Protein AF-A0A0S8KRI4-F1 (afdb_monomer_lite)

Structure (mmCIF, N/CA/C/O backbone):
data_AF-A0A0S8KRI4-F1
#
_entry.id   AF-A0A0S8KRI4-F1
#
loop_
_atom_site.group_PDB
_atom_site.id
_atom_site.type_symbol
_atom_site.label_atom_id
_atom_site.label_alt_id
_atom_site.label_comp_id
_atom_site.label_asym_id
_atom_site.label_entity_id
_atom_site.label_seq_id
_atom_site.pdbx_PDB_ins_code
_atom_site.Cartn_x
_atom_site.Cartn_y
_atom_site.Cartn_z
_atom_site.occupancy
_atom_site.B_iso_or_equiv
_atom_site.auth_seq_id
_atom_site.auth_comp_id
_atom_site.auth_asym_id
_atom_site.auth_atom_id
_atom_site.pdbx_PDB_model_num
ATOM 1 N N . MET A 1 1 ? 7.308 -1.878 34.394 1.00 60.91 1 MET A N 1
ATOM 2 C CA . MET A 1 1 ? 5.939 -1.910 33.867 1.00 60.91 1 MET A CA 1
ATOM 3 C C . MET A 1 1 ? 5.765 -0.746 32.933 1.00 60.91 1 MET A C 1
ATOM 5 O O . MET A 1 1 ? 5.614 0.377 33.396 1.00 60.91 1 MET A O 1
ATOM 9 N N . TRP A 1 2 ? 5.907 -1.016 31.642 1.00 74.69 2 TRP A N 1
ATOM 10 C CA . TRP A 1 2 ? 5.620 -0.049 30.592 1.00 74.69 2 TRP A CA 1
ATOM 11 C C . TRP A 1 2 ? 4.218 -0.348 30.060 1.00 74.69 2 TRP A C 1
ATOM 13 O O . TRP A 1 2 ? 3.857 -1.513 29.879 1.00 74.69 2 TRP A O 1
ATOM 23 N N . PHE A 1 3 ? 3.434 0.711 29.910 1.00 81.00 3 PHE A N 1
ATOM 24 C CA . PHE A 1 3 ? 2.148 0.717 29.236 1.00 81.00 3 PHE A CA 1
ATOM 25 C C . PHE A 1 3 ? 2.091 1.997 28.418 1.00 81.00 3 PHE A C 1
ATOM 27 O O . PHE A 1 3 ? 2.297 3.081 28.967 1.00 81.00 3 PHE A O 1
ATOM 34 N N . SER A 1 4 ? 1.783 1.859 27.138 1.00 80.06 4 SER A N 1
ATOM 35 C CA . SER A 1 4 ? 1.424 2.970 26.271 1.00 80.06 4 SER A CA 1
ATOM 36 C C . SER A 1 4 ? -0.086 3.173 26.348 1.00 80.06 4 SER A C 1
ATOM 38 O O . SER A 1 4 ? -0.854 2.211 26.308 1.00 80.06 4 SER A O 1
ATOM 40 N N . TYR A 1 5 ? -0.504 4.432 26.472 1.00 85.31 5 TYR A N 1
ATOM 41 C CA . TYR A 1 5 ? -1.904 4.818 26.621 1.00 85.31 5 TYR A CA 1
ATOM 42 C C . TYR A 1 5 ? -2.320 5.716 25.466 1.00 85.31 5 TYR A C 1
ATOM 44 O O . TYR A 1 5 ? -1.704 6.751 25.211 1.00 85.31 5 TYR A O 1
ATOM 52 N N . PHE A 1 6 ? -3.416 5.352 24.818 1.00 86.19 6 PHE A N 1
ATOM 53 C CA . PHE A 1 6 ? -3.961 6.052 23.670 1.00 86.19 6 PHE A CA 1
ATOM 54 C C . PHE A 1 6 ? -5.401 6.466 23.956 1.00 86.19 6 PHE A C 1
ATOM 56 O O . PHE A 1 6 ? -6.196 5.709 24.516 1.00 86.19 6 PHE A O 1
ATOM 63 N N . ALA A 1 7 ? -5.748 7.684 23.549 1.00 89.12 7 ALA A N 1
ATOM 64 C CA . ALA A 1 7 ? -7.134 8.122 23.515 1.00 89.12 7 ALA A CA 1
ATOM 65 C C . ALA A 1 7 ? -7.745 7.725 22.169 1.00 89.12 7 ALA A C 1
ATOM 67 O O . ALA A 1 7 ? -7.222 8.103 21.122 1.00 89.12 7 ALA A O 1
ATOM 68 N N . ILE A 1 8 ? -8.875 7.028 22.200 1.00 90.81 8 ILE A N 1
ATOM 69 C CA . ILE A 1 8 ? -9.690 6.781 21.012 1.00 90.81 8 ILE A CA 1
ATOM 70 C C . ILE A 1 8 ? -10.684 7.923 20.918 1.00 90.81 8 ILE A C 1
ATOM 72 O O . ILE A 1 8 ? -11.453 8.168 21.846 1.00 90.81 8 ILE A O 1
ATOM 76 N N . ARG A 1 9 ? -10.663 8.640 19.801 1.00 88.88 9 ARG A N 1
ATOM 77 C CA . ARG A 1 9 ? -11.545 9.782 19.570 1.00 88.88 9 ARG A CA 1
ATOM 78 C C . ARG A 1 9 ? -12.273 9.585 18.264 1.00 88.88 9 ARG A C 1
ATOM 80 O O . ARG A 1 9 ? -11.657 9.160 17.293 1.00 88.88 9 ARG A O 1
ATOM 87 N N . CYS A 1 10 ? -13.547 9.967 18.237 1.00 86.19 10 CYS A N 1
ATOM 88 C CA . CYS A 1 10 ? -14.319 10.020 17.002 1.00 86.19 10 CYS A CA 1
ATOM 89 C C . CYS A 1 10 ? -14.308 8.681 16.240 1.00 86.19 10 CYS A C 1
ATOM 91 O O . CYS A 1 10 ? -14.119 8.671 15.028 1.00 86.19 10 CYS A O 1
ATOM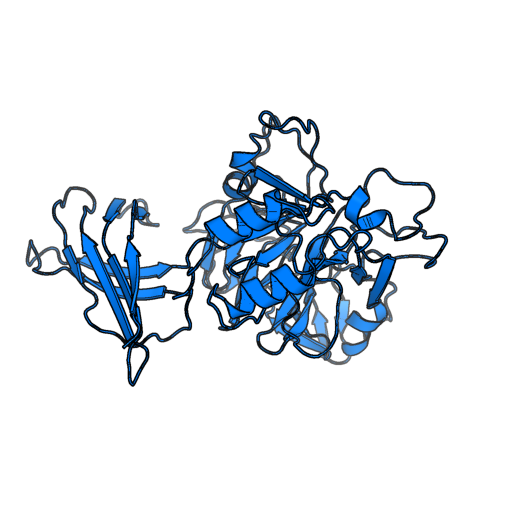 93 N N . LEU A 1 11 ? -14.490 7.550 16.930 1.00 90.06 11 LEU A N 1
ATOM 94 C CA . LEU A 1 11 ? -14.665 6.265 16.259 1.00 90.06 11 LEU A CA 1
ATOM 95 C C . LEU A 1 11 ? -16.069 6.227 15.653 1.00 90.06 11 LEU A C 1
ATOM 97 O O . LEU A 1 11 ? -17.052 6.029 16.367 1.00 90.06 11 LEU A O 1
ATOM 101 N N . TRP A 1 12 ? -16.163 6.436 14.343 1.00 87.38 12 TRP A N 1
ATOM 102 C CA . TRP A 1 12 ? -17.416 6.365 13.596 1.00 87.38 12 TRP A CA 1
ATOM 103 C C . TRP A 1 12 ? -17.500 5.049 12.843 1.00 87.38 12 TRP A C 1
ATOM 105 O O . TRP A 1 12 ? -16.541 4.634 12.199 1.00 87.38 12 TRP A O 1
ATOM 115 N N . PHE A 1 13 ? -18.665 4.415 12.863 1.00 85.25 13 PHE A N 1
ATOM 116 C CA . PHE A 1 13 ? -18.905 3.242 12.034 1.00 85.25 13 PHE A CA 1
ATOM 117 C C . PHE A 1 13 ? -20.324 3.221 11.497 1.00 85.25 13 PHE A C 1
ATOM 119 O O . PHE A 1 13 ? -21.267 3.754 12.089 1.00 85.25 13 PHE A O 1
ATOM 126 N N . LYS A 1 14 ? -20.473 2.568 10.349 1.00 82.50 14 LYS A N 1
ATOM 127 C CA . LYS A 1 14 ? -21.750 2.323 9.699 1.00 82.50 14 LYS A CA 1
ATOM 128 C C . LYS A 1 14 ? -21.816 0.853 9.311 1.00 82.50 14 LYS A C 1
ATOM 130 O O . LYS A 1 14 ? -20.868 0.309 8.759 1.00 82.50 14 LYS A O 1
ATOM 135 N N . GLY A 1 15 ? -22.942 0.217 9.599 1.00 75.94 15 GLY A N 1
ATOM 136 C CA . GLY A 1 15 ? -23.225 -1.142 9.180 1.00 75.94 15 GLY A CA 1
ATOM 137 C C . GLY A 1 15 ? -23.190 -1.238 7.660 1.00 75.94 15 GLY A C 1
ATOM 138 O O . GLY A 1 15 ? -23.785 -0.414 6.963 1.00 75.94 15 GLY A O 1
ATOM 139 N N . VAL A 1 16 ? -22.505 -2.267 7.171 1.00 66.38 16 VAL A N 1
ATOM 140 C CA . VAL A 1 16 ? -22.347 -2.552 5.740 1.00 66.38 16 VAL A CA 1
ATOM 141 C C . VAL A 1 16 ? -23.708 -2.811 5.080 1.00 66.38 16 VAL A C 1
ATOM 143 O O . VAL A 1 16 ? -23.961 -2.382 3.960 1.00 66.38 16 VAL A O 1
ATOM 146 N N . PHE A 1 17 ? -24.640 -3.430 5.811 1.00 67.12 17 PHE A N 1
ATOM 147 C CA . PHE A 1 17 ? -25.983 -3.724 5.318 1.00 67.12 17 PHE A CA 1
ATOM 148 C C . PHE A 1 17 ? -26.952 -2.556 5.555 1.00 67.12 17 PHE A C 1
ATOM 150 O O . PHE A 1 17 ? -27.262 -2.250 6.715 1.00 67.12 17 PHE A O 1
ATOM 157 N N . PRO A 1 18 ? -27.528 -1.958 4.490 1.00 61.38 18 PRO A N 1
ATOM 158 C CA . PRO A 1 18 ? -28.516 -0.885 4.618 1.00 61.38 18 PRO A CA 1
ATOM 159 C C . PRO A 1 18 ? -29.743 -1.297 5.438 1.00 61.38 18 PRO A C 1
ATOM 161 O O . PRO A 1 18 ? -30.350 -0.458 6.097 1.00 61.38 18 PRO A O 1
ATOM 164 N N . GLU A 1 19 ? -30.088 -2.588 5.406 1.00 66.56 19 GLU A N 1
ATOM 165 C CA . GLU A 1 19 ? -31.252 -3.166 6.086 1.00 66.56 19 GLU A CA 1
ATOM 166 C C . GLU A 1 19 ? -31.119 -3.160 7.613 1.00 66.56 19 GLU A C 1
ATOM 168 O O . GLU A 1 19 ? -32.117 -2.976 8.307 1.00 66.56 19 GLU A O 1
ATOM 173 N N . MET A 1 20 ? -29.899 -3.331 8.140 1.00 68.25 20 MET A N 1
ATOM 174 C CA . MET A 1 20 ? -29.640 -3.247 9.584 1.00 68.25 20 MET A CA 1
ATOM 175 C C . MET A 1 20 ? -29.298 -1.822 10.026 1.00 68.25 20 MET A C 1
ATOM 177 O O . MET A 1 20 ? -29.581 -1.449 11.162 1.00 68.25 20 MET A O 1
ATOM 181 N N . GLY A 1 21 ? -28.724 -1.009 9.130 1.00 77.25 21 GLY A N 1
ATOM 182 C CA . GLY A 1 21 ? -28.649 0.446 9.281 1.00 77.25 21 GLY A CA 1
ATOM 183 C C . GLY A 1 21 ? -27.882 0.953 10.503 1.00 77.25 21 GLY A C 1
ATOM 184 O O . GLY A 1 21 ? -28.055 2.117 10.858 1.00 77.25 21 GLY A O 1
ATOM 185 N N . TYR A 1 22 ? -27.057 0.116 11.144 1.00 86.19 22 TYR A N 1
ATOM 186 C CA . TYR A 1 22 ? -26.296 0.517 12.323 1.00 86.19 22 TYR A CA 1
ATOM 187 C C . TYR A 1 22 ? -25.414 1.721 12.011 1.00 86.19 22 TYR A C 1
ATOM 189 O O . TYR A 1 22 ? -24.696 1.737 11.017 1.00 86.19 22 TYR A O 1
ATOM 197 N N . LYS A 1 23 ? -25.464 2.737 12.857 1.00 90.50 23 LYS A N 1
ATOM 198 C CA . LYS A 1 23 ? -24.530 3.855 12.865 1.00 90.50 23 LYS A CA 1
ATOM 199 C C . LYS A 1 23 ? -24.095 4.058 14.293 1.00 90.50 23 LYS A C 1
ATOM 201 O O . LYS A 1 23 ? -24.950 4.108 15.171 1.00 90.50 23 LYS A O 1
ATOM 206 N N . GLY A 1 24 ? -22.800 4.165 14.519 1.00 91.00 24 GLY A N 1
ATOM 207 C CA . GLY A 1 24 ? -22.278 4.406 15.847 1.00 91.00 24 GLY A CA 1
ATOM 208 C C . GLY A 1 24 ? -21.217 5.479 15.853 1.00 91.00 24 GLY A C 1
ATOM 209 O O . GLY A 1 24 ? -20.538 5.718 14.852 1.00 91.00 24 GLY A O 1
ATOM 210 N N . GLN A 1 25 ? -21.116 6.121 17.006 1.00 94.44 25 GLN A N 1
ATOM 211 C CA . GLN A 1 25 ? -20.047 7.036 17.352 1.00 94.44 25 GLN A CA 1
ATOM 212 C C . GLN A 1 25 ? -19.565 6.648 18.742 1.00 94.44 25 GLN A C 1
ATOM 214 O O . GLN A 1 25 ? -20.381 6.508 19.653 1.00 94.44 25 GLN A O 1
ATOM 219 N N . MET A 1 26 ? -18.259 6.466 18.896 1.00 95.12 26 MET A N 1
ATOM 220 C CA . MET A 1 26 ? -17.643 6.096 20.164 1.00 95.12 26 MET A CA 1
ATOM 221 C C . MET A 1 26 ? -16.349 6.862 20.418 1.00 95.12 26 MET A C 1
ATOM 223 O O . MET A 1 26 ? -15.698 7.377 19.507 1.00 95.12 26 MET A O 1
ATOM 227 N N . GLU A 1 27 ? -15.972 6.909 21.684 1.00 96.38 27 GLU A N 1
ATOM 228 C CA . GLU A 1 27 ? -14.693 7.399 22.178 1.00 96.38 27 GLU A CA 1
ATOM 229 C C . GLU A 1 27 ? -14.254 6.557 23.373 1.00 96.38 27 GLU A C 1
ATOM 231 O O . GLU A 1 27 ? -15.045 5.802 23.931 1.00 96.38 27 GLU A O 1
ATOM 236 N N . GLY A 1 28 ? -12.989 6.641 23.764 1.00 96.00 28 GLY A N 1
ATOM 237 C CA . GLY A 1 28 ? -12.518 5.889 24.915 1.00 96.00 28 GLY A CA 1
ATOM 238 C C . GLY A 1 28 ? -11.009 5.805 25.003 1.00 96.00 28 GLY A C 1
ATOM 239 O O . GLY A 1 28 ? -10.295 6.751 24.663 1.00 96.00 28 GLY A O 1
ATOM 240 N N . THR A 1 29 ? -10.516 4.676 25.498 1.00 95.88 29 THR A N 1
ATOM 241 C CA . THR A 1 29 ? -9.088 4.478 25.757 1.00 95.88 29 THR A CA 1
ATOM 242 C C . THR A 1 29 ? -8.620 3.118 25.283 1.00 95.88 29 THR A C 1
ATOM 244 O O . THR A 1 29 ? -9.366 2.140 25.324 1.00 95.88 29 THR A O 1
ATOM 247 N N . TYR A 1 30 ? -7.369 3.078 24.846 1.00 93.62 30 TYR A N 1
ATOM 248 C CA . TYR A 1 30 ? -6.636 1.869 24.521 1.00 93.62 30 TYR A CA 1
ATOM 249 C C . TYR A 1 30 ? -5.321 1.876 25.287 1.00 93.62 30 TYR A C 1
ATOM 251 O O . TYR A 1 30 ? -4.597 2.870 25.267 1.00 93.62 30 TYR A O 1
ATOM 259 N N . GLU A 1 31 ? -5.014 0.777 25.956 1.00 92.25 31 GLU A N 1
ATOM 260 C CA . GLU A 1 31 ? -3.733 0.562 26.616 1.00 92.25 31 GLU A CA 1
ATOM 261 C C . GLU A 1 31 ? -3.086 -0.713 26.089 1.00 92.25 31 GLU A C 1
ATOM 263 O O . GLU A 1 31 ? -3.766 -1.712 25.862 1.00 92.25 31 GLU A O 1
ATOM 268 N N . ILE A 1 32 ? -1.770 -0.681 25.901 1.00 89.56 32 ILE A N 1
ATOM 269 C CA . ILE A 1 32 ? -0.963 -1.842 25.521 1.00 89.56 32 ILE A CA 1
ATOM 270 C C . ILE A 1 32 ? 0.358 -1.812 26.283 1.00 89.56 32 ILE A C 1
ATOM 272 O O . ILE A 1 32 ? 0.971 -0.758 26.437 1.00 89.56 32 ILE A O 1
ATOM 276 N N . GLY A 1 33 ? 0.791 -2.958 26.793 1.00 86.88 33 GLY A N 1
ATOM 277 C CA . GLY A 1 33 ? 2.034 -3.068 27.547 1.00 86.88 33 GLY A CA 1
ATOM 278 C C . GLY A 1 33 ? 2.065 -4.295 28.444 1.00 86.88 33 GLY A C 1
ATOM 279 O O . GLY A 1 33 ? 1.266 -5.217 28.293 1.00 86.88 33 GLY A O 1
ATOM 280 N N . GLY A 1 34 ? 3.001 -4.318 29.387 1.00 84.69 34 GLY A N 1
ATOM 281 C CA . GLY A 1 34 ? 3.091 -5.371 30.397 1.00 84.69 34 GLY A CA 1
ATOM 282 C C . GLY A 1 34 ? 4.519 -5.733 30.798 1.00 84.69 34 GLY A C 1
ATOM 283 O O . GLY A 1 34 ? 5.478 -5.494 30.075 1.00 84.69 34 GLY A O 1
ATOM 284 N N . ASP A 1 35 ? 4.665 -6.305 31.998 1.00 74.19 35 ASP A N 1
ATOM 285 C CA . ASP A 1 35 ? 5.976 -6.686 32.559 1.00 74.19 35 ASP A CA 1
ATOM 286 C C . ASP A 1 35 ? 6.456 -8.076 32.123 1.00 74.19 35 ASP A C 1
ATOM 288 O O . ASP A 1 35 ? 7.654 -8.315 32.001 1.00 74.19 35 ASP A O 1
ATOM 292 N N . PHE A 1 36 ? 5.525 -9.017 31.952 1.00 76.88 36 PHE A N 1
ATOM 293 C CA . PHE A 1 36 ? 5.836 -10.433 31.701 1.00 76.88 36 PHE A CA 1
ATOM 294 C C . PHE A 1 36 ? 5.224 -10.958 30.406 1.00 76.88 36 PHE A C 1
ATOM 296 O O . PHE A 1 36 ? 5.697 -11.950 29.857 1.00 76.88 36 PHE A O 1
ATOM 303 N N . ALA A 1 37 ? 4.161 -10.310 29.943 1.00 82.62 37 ALA A N 1
ATOM 304 C CA . ALA A 1 37 ? 3.491 -10.595 28.693 1.00 82.62 37 ALA A CA 1
ATOM 305 C C . ALA A 1 37 ? 2.898 -9.290 28.173 1.00 82.62 37 ALA A C 1
ATOM 307 O O . ALA A 1 37 ? 2.411 -8.485 28.971 1.00 82.62 37 ALA A O 1
ATOM 308 N N . LEU A 1 38 ? 2.943 -9.114 26.856 1.00 84.06 38 LEU A N 1
ATOM 309 C CA . LEU A 1 38 ? 2.240 -8.032 26.190 1.00 84.06 38 LEU A CA 1
ATOM 310 C C . LEU A 1 38 ? 0.738 -8.303 26.304 1.00 84.06 38 LEU A C 1
ATOM 312 O O . LEU A 1 38 ? 0.262 -9.363 25.895 1.00 84.06 38 LEU A O 1
ATOM 316 N N . VAL A 1 39 ? 0.014 -7.365 26.897 1.00 92.56 39 VAL A N 1
ATOM 317 C CA . VAL A 1 39 ? -1.445 -7.356 26.973 1.00 92.56 39 VAL A CA 1
ATOM 318 C C . VAL A 1 39 ? -1.953 -6.032 26.435 1.00 92.56 39 VAL A C 1
ATOM 320 O O . VAL A 1 39 ? -1.233 -5.034 26.455 1.00 92.56 39 VAL A O 1
ATOM 323 N N . HIS A 1 40 ? -3.196 -6.017 25.981 1.00 94.62 40 HIS A N 1
ATOM 324 C CA . HIS A 1 40 ? -3.896 -4.779 25.681 1.00 94.62 40 HIS A CA 1
ATOM 325 C C . HIS A 1 40 ? -5.324 -4.804 26.222 1.00 94.62 40 HIS A C 1
ATOM 327 O O . HIS A 1 40 ? -5.901 -5.870 26.456 1.00 94.62 40 HIS A O 1
ATOM 333 N N . GLN A 1 41 ? -5.868 -3.620 26.471 1.00 96.00 41 GLN A N 1
ATOM 334 C CA . GLN A 1 41 ? -7.237 -3.413 26.917 1.00 96.00 41 GLN A CA 1
ATOM 335 C C . GLN A 1 41 ? -7.802 -2.179 26.220 1.00 96.00 41 GLN A C 1
ATOM 337 O O . GLN A 1 41 ? -7.110 -1.183 26.011 1.00 96.00 41 GLN A O 1
ATOM 342 N N . MET A 1 42 ? -9.080 -2.247 25.864 1.00 96.94 42 MET A N 1
ATOM 343 C CA . MET A 1 42 ? -9.816 -1.143 25.283 1.00 96.94 42 MET A CA 1
ATOM 344 C C . MET A 1 42 ? -11.136 -0.942 26.011 1.00 96.94 42 MET A C 1
ATOM 346 O O . MET A 1 42 ? -11.876 -1.890 26.277 1.00 96.94 42 MET A O 1
ATOM 350 N N . THR A 1 43 ? -11.445 0.320 26.281 1.00 97.62 43 THR A N 1
ATOM 351 C CA . THR A 1 43 ? -12.771 0.743 26.725 1.00 97.62 43 THR A CA 1
ATOM 352 C C . THR A 1 43 ? -13.325 1.749 25.735 1.00 97.62 43 THR A C 1
ATOM 354 O O . THR A 1 43 ? -12.599 2.637 25.290 1.00 97.62 43 THR A O 1
ATOM 357 N N . LEU A 1 44 ? -14.600 1.604 25.386 1.00 97.12 44 LEU A N 1
ATOM 358 C CA . LEU A 1 44 ? -15.316 2.533 24.515 1.00 97.12 44 LEU A CA 1
ATOM 359 C C . LEU A 1 44 ? -16.636 2.936 25.159 1.00 97.12 44 LEU A C 1
ATOM 361 O O . LEU A 1 44 ? -17.316 2.118 25.777 1.00 97.12 44 LEU A O 1
ATOM 365 N N . GLU A 1 45 ? -17.027 4.185 24.972 1.00 96.62 45 GLU A N 1
ATOM 366 C CA . GLU A 1 45 ? -18.345 4.696 25.299 1.00 96.62 45 GLU A CA 1
ATOM 367 C C . GLU A 1 45 ? -18.922 5.505 24.139 1.00 96.62 45 GLU A C 1
ATOM 369 O O . GLU A 1 45 ? -18.190 6.129 23.371 1.00 96.62 45 GLU A O 1
ATOM 374 N N . GLY A 1 46 ? -20.242 5.457 23.969 1.00 94.94 46 GLY A N 1
ATOM 375 C CA . GLY A 1 46 ? -20.906 6.183 22.895 1.00 94.94 46 GLY A CA 1
ATOM 376 C C . GLY A 1 46 ? -22.298 5.664 22.574 1.00 94.94 46 GLY A C 1
ATOM 377 O O . GLY A 1 46 ? -23.037 5.226 23.458 1.00 94.94 46 GLY A O 1
ATOM 378 N N . CYS A 1 47 ? -22.670 5.726 21.298 1.00 93.31 47 CYS A N 1
ATOM 379 C CA . CYS A 1 47 ? -24.003 5.356 20.838 1.00 93.31 47 CYS A CA 1
ATOM 380 C C . CYS A 1 47 ? -23.979 4.422 19.626 1.00 93.31 47 CYS A C 1
ATOM 382 O O . CYS A 1 47 ? -23.042 4.419 18.826 1.00 93.31 47 CYS A O 1
ATOM 384 N N . ILE A 1 48 ? -25.045 3.630 19.494 1.00 91.94 48 ILE A N 1
ATOM 385 C CA . ILE A 1 48 ? -25.379 2.862 18.291 1.00 91.94 48 ILE A CA 1
ATOM 386 C C . ILE A 1 48 ? -26.850 3.125 17.976 1.00 91.94 48 ILE A C 1
ATOM 388 O O . ILE A 1 48 ? -27.731 2.747 18.744 1.00 91.94 48 ILE A O 1
ATOM 392 N N . ASN A 1 49 ? -27.134 3.725 16.824 1.00 90.75 49 ASN A N 1
ATOM 393 C CA . ASN A 1 49 ? -28.465 4.174 16.421 1.00 90.75 49 ASN A CA 1
ATOM 394 C C . ASN A 1 49 ? -29.097 5.079 17.491 1.00 90.75 49 ASN A C 1
ATOM 396 O O . ASN A 1 49 ? -28.621 6.184 17.719 1.00 90.75 49 ASN A O 1
ATOM 400 N N . GLU A 1 50 ? -30.167 4.603 18.129 1.00 89.06 50 GLU A N 1
ATOM 401 C CA . GLU A 1 50 ? -30.911 5.318 19.172 1.00 89.06 50 GLU A CA 1
ATOM 402 C C . GLU A 1 50 ? -30.529 4.847 20.586 1.00 89.06 50 GLU A C 1
ATOM 404 O O . GLU A 1 50 ? -31.085 5.320 21.574 1.00 89.06 50 GLU A O 1
ATOM 409 N N . PHE A 1 51 ? -29.591 3.899 20.697 1.00 90.50 51 PHE A N 1
ATOM 410 C CA . PHE A 1 51 ? -29.063 3.431 21.971 1.00 90.50 51 PHE A CA 1
ATOM 411 C C . PHE A 1 51 ? -27.886 4.317 22.382 1.00 90.50 51 PHE A C 1
ATOM 413 O O . PHE A 1 51 ? -26.804 4.235 21.799 1.00 90.50 51 PHE A O 1
ATOM 420 N N . GLU A 1 52 ? -28.122 5.171 23.373 1.00 91.62 52 GLU A N 1
ATOM 421 C CA . GLU A 1 52 ? -27.134 6.070 23.976 1.00 91.62 52 GLU A CA 1
ATOM 422 C C . GLU A 1 52 ? -26.458 5.428 25.200 1.00 91.62 52 GLU A C 1
ATOM 424 O O . GLU A 1 52 ? -26.904 4.391 25.702 1.00 91.62 52 GLU A O 1
ATOM 429 N N . ASP A 1 53 ? -25.379 6.056 25.678 1.00 92.19 53 ASP A N 1
ATOM 430 C CA . ASP A 1 53 ? -24.622 5.662 26.875 1.00 92.19 53 ASP A CA 1
ATOM 431 C C . ASP A 1 53 ? -24.168 4.189 26.880 1.00 92.19 53 ASP A C 1
ATOM 433 O O . ASP A 1 53 ? -24.053 3.547 27.932 1.00 92.19 53 ASP A O 1
ATOM 437 N N . LEU A 1 54 ? -23.912 3.628 25.695 1.00 94.44 54 LEU A N 1
ATOM 438 C CA . LEU A 1 54 ? -23.358 2.289 25.561 1.00 94.44 54 LEU A CA 1
ATOM 439 C C . LEU A 1 54 ? -21.908 2.306 26.018 1.00 94.44 54 LEU A C 1
ATOM 441 O O . LEU A 1 54 ? -21.149 3.197 25.651 1.00 94.44 54 LEU A O 1
ATOM 445 N N . LYS A 1 55 ? -21.526 1.296 26.793 1.00 95.94 55 LYS A N 1
ATOM 446 C CA . LYS A 1 55 ? -20.165 1.107 27.288 1.00 95.94 55 LYS A CA 1
ATOM 447 C C . LYS A 1 55 ? -19.676 -0.261 26.886 1.00 95.94 55 LYS A C 1
ATOM 449 O O . LYS A 1 55 ? -20.416 -1.229 27.041 1.00 95.94 55 LYS A O 1
ATOM 454 N N . PHE A 1 56 ? -18.448 -0.329 26.411 1.00 96.75 56 PHE A N 1
ATOM 455 C CA . PHE A 1 56 ? -17.792 -1.538 25.960 1.00 96.75 56 PHE A CA 1
ATOM 456 C C . PHE A 1 56 ? -16.448 -1.675 26.662 1.00 96.75 56 PHE A C 1
ATOM 458 O O . PHE A 1 56 ? -15.743 -0.688 26.865 1.00 96.75 56 PHE A O 1
ATOM 465 N N . ASP A 1 57 ? -16.106 -2.904 27.023 1.00 97.06 57 ASP A N 1
ATOM 466 C CA . ASP A 1 57 ? -14.829 -3.249 27.640 1.00 97.06 57 ASP A CA 1
ATOM 467 C C . ASP A 1 57 ? -14.380 -4.591 27.068 1.00 97.06 57 ASP A C 1
ATOM 469 O O . ASP A 1 57 ? -15.160 -5.548 27.000 1.00 97.06 57 ASP A O 1
ATOM 473 N N . SER A 1 58 ? -13.131 -4.652 26.627 1.00 96.94 58 SER A N 1
ATOM 474 C CA . SER A 1 58 ? -12.498 -5.903 26.214 1.00 96.94 58 SER A CA 1
ATOM 475 C C . SER A 1 58 ? -12.046 -6.749 27.404 1.00 96.94 58 SER A C 1
ATOM 477 O O . SER A 1 58 ? -11.812 -7.950 27.276 1.00 96.94 58 SER A O 1
ATOM 479 N N . GLY A 1 59 ? -11.871 -6.119 28.570 1.00 96.62 59 GLY A N 1
ATOM 480 C CA . GLY A 1 59 ? -10.998 -6.629 29.616 1.00 96.62 59 GLY A CA 1
ATOM 481 C C . GLY A 1 59 ? -9.540 -6.697 29.148 1.00 96.62 59 GLY A C 1
ATOM 482 O O . GLY A 1 59 ? -9.171 -6.176 28.095 1.00 96.62 59 GLY A O 1
ATOM 483 N N . VAL A 1 60 ? -8.702 -7.362 29.939 1.00 95.00 60 VAL A N 1
ATOM 484 C CA . VAL A 1 60 ? -7.300 -7.608 29.583 1.00 95.00 60 VAL A CA 1
ATOM 485 C C . VAL A 1 60 ? -7.235 -8.783 28.618 1.00 95.00 60 VAL A C 1
ATOM 487 O O . VAL A 1 60 ? -7.597 -9.905 28.990 1.00 95.00 60 VAL A O 1
ATOM 490 N N . VAL A 1 61 ? -6.740 -8.545 27.406 1.00 94.44 61 VAL A N 1
ATOM 491 C CA . VAL A 1 61 ? -6.574 -9.590 26.392 1.00 94.44 61 VAL A CA 1
ATOM 492 C C . VAL A 1 61 ? -5.124 -9.659 25.907 1.00 94.44 61 VAL A C 1
ATOM 494 O O . VAL A 1 61 ? -4.339 -8.724 26.078 1.00 94.44 61 VAL A O 1
ATOM 497 N N . PHE A 1 62 ? -4.738 -10.812 25.366 1.00 91.50 62 PHE A N 1
ATOM 498 C CA . PHE A 1 62 ? -3.417 -11.007 24.771 1.00 91.50 62 PHE A CA 1
ATOM 499 C C . PHE A 1 62 ? -3.508 -10.693 23.275 1.00 91.50 62 PHE A C 1
ATOM 501 O O . PHE A 1 62 ? -4.338 -11.322 22.614 1.00 91.50 62 PHE A O 1
ATOM 508 N N . PRO A 1 63 ? -2.671 -9.789 22.737 1.00 86.44 63 PRO A N 1
ATOM 509 C CA . PRO A 1 63 ? -2.667 -9.498 21.313 1.00 86.44 63 PRO A CA 1
ATOM 510 C C . PRO A 1 63 ? -2.380 -10.766 20.505 1.00 86.44 63 PRO A C 1
ATOM 512 O O . PRO A 1 63 ? -1.429 -11.501 20.784 1.00 86.44 63 PRO A O 1
ATOM 515 N N . THR A 1 64 ? -3.204 -11.020 19.495 1.00 83.06 64 THR A N 1
ATOM 516 C CA . THR A 1 64 ? -2.995 -12.074 18.485 1.00 83.06 64 THR A CA 1
ATOM 517 C C . THR A 1 64 ? -2.061 -11.623 17.362 1.00 83.06 64 THR A C 1
ATOM 519 O O . THR A 1 64 ? -1.549 -12.446 16.605 1.00 83.06 64 THR A O 1
ATOM 522 N N . VAL A 1 65 ? -1.827 -10.316 17.291 1.00 75.06 65 VAL A N 1
ATOM 523 C CA . VAL A 1 65 ? -1.133 -9.554 16.253 1.00 75.06 65 VAL A CA 1
ATOM 524 C C . VAL A 1 65 ? -0.230 -8.511 16.917 1.00 75.06 65 VAL A C 1
ATOM 526 O O . VAL A 1 65 ? -0.481 -8.089 18.047 1.00 75.06 65 VAL A O 1
ATOM 529 N N . GLY A 1 66 ? 0.860 -8.132 16.249 1.00 70.38 66 GLY A N 1
ATOM 530 C CA . GLY A 1 66 ? 1.787 -7.124 16.767 1.00 70.38 66 GLY A CA 1
ATOM 531 C C . GLY A 1 66 ? 1.233 -5.702 16.634 1.00 70.38 66 GLY A C 1
ATOM 532 O O . GLY A 1 66 ? 0.559 -5.392 15.655 1.00 70.38 66 GLY A O 1
ATOM 533 N N . PHE A 1 67 ? 1.561 -4.823 17.589 1.00 68.69 67 PHE A N 1
ATOM 534 C CA . PHE A 1 67 ? 1.347 -3.372 17.456 1.00 68.69 67 PHE A CA 1
ATOM 535 C C . PHE A 1 67 ? 1.995 -2.873 16.146 1.00 68.69 67 PHE A C 1
ATOM 537 O O . PHE A 1 67 ? 3.052 -3.402 15.821 1.00 68.69 67 PHE A O 1
ATOM 544 N N . PRO A 1 68 ? 1.359 -1.956 15.380 1.00 70.00 68 PRO A N 1
ATOM 545 C CA . PRO A 1 68 ? 0.328 -0.996 15.717 1.00 70.00 68 PRO A CA 1
ATOM 546 C C . PRO A 1 68 ? -1.061 -1.572 15.427 1.00 70.00 68 PRO A C 1
ATOM 548 O O . PRO A 1 68 ? -2.056 -0.869 15.541 1.00 70.00 68 PRO A O 1
ATOM 551 N N . TRP A 1 69 ? -1.124 -2.854 15.055 1.00 78.88 69 TRP A N 1
ATOM 552 C CA . TRP A 1 69 ? -2.340 -3.544 14.721 1.00 78.88 69 TRP A CA 1
ATOM 553 C C . TRP A 1 69 ? -3.080 -3.847 16.011 1.00 78.88 69 TRP A C 1
ATOM 555 O O . TRP A 1 69 ? -2.534 -4.390 16.975 1.00 78.88 69 TRP A O 1
ATOM 565 N N . ILE A 1 70 ? -4.337 -3.445 16.031 1.00 86.50 70 ILE A N 1
ATOM 566 C CA . ILE A 1 70 ? -5.241 -3.595 17.151 1.00 86.50 70 ILE A CA 1
ATOM 567 C C . ILE A 1 70 ? -6.365 -4.481 16.650 1.00 86.50 70 ILE A C 1
ATOM 569 O O . ILE A 1 70 ? -7.194 -4.046 15.861 1.00 86.50 70 ILE A O 1
ATOM 573 N N . GLU A 1 71 ? -6.390 -5.722 17.112 1.00 90.56 71 GLU A N 1
ATOM 574 C CA . GLU A 1 71 ? -7.523 -6.625 16.944 1.00 90.56 71 GLU A CA 1
ATOM 575 C C . GLU A 1 71 ? -8.059 -6.949 18.333 1.00 90.56 71 GLU A C 1
ATOM 577 O O . GLU A 1 71 ? -7.343 -7.520 19.158 1.00 90.56 71 GLU A O 1
ATOM 582 N N . ILE A 1 72 ? -9.281 -6.506 18.629 1.00 93.25 72 ILE A N 1
ATOM 583 C CA . ILE A 1 72 ? -9.842 -6.630 19.971 1.00 93.25 72 ILE A CA 1
ATOM 584 C C . ILE A 1 72 ? -11.361 -6.792 19.955 1.00 93.25 72 ILE A C 1
ATOM 586 O O . ILE A 1 72 ? -12.088 -6.067 19.275 1.00 93.25 72 ILE A O 1
ATOM 590 N N . ASP A 1 73 ? -11.843 -7.744 20.750 1.00 95.31 73 ASP A N 1
ATOM 591 C CA . ASP A 1 73 ? -13.265 -7.935 21.010 1.00 95.31 73 ASP A CA 1
ATOM 592 C C . ASP A 1 73 ? -13.681 -7.125 22.237 1.00 95.31 73 ASP A C 1
ATOM 594 O O . ASP A 1 73 ? -13.095 -7.262 23.312 1.00 95.31 73 ASP A O 1
ATOM 598 N N . LEU A 1 74 ? -14.728 -6.314 22.103 1.00 95.44 74 LEU A N 1
ATOM 599 C CA . LEU A 1 74 ? -15.338 -5.577 23.197 1.00 95.44 74 LEU A CA 1
ATOM 600 C C . LEU A 1 74 ? -16.782 -6.018 23.430 1.00 95.44 74 LEU A C 1
ATOM 602 O O . LEU A 1 74 ? -17.602 -6.107 22.509 1.00 95.44 74 LEU A O 1
ATOM 606 N N . LEU A 1 75 ? -17.118 -6.238 24.699 1.00 95.06 75 LEU A N 1
ATOM 607 C CA . LEU A 1 75 ? -18.462 -6.612 25.130 1.00 95.06 75 LEU A CA 1
ATOM 608 C C . LEU A 1 75 ? -19.140 -5.435 25.823 1.00 95.06 75 LEU A C 1
ATOM 610 O O . LEU A 1 75 ? -18.511 -4.721 26.601 1.00 95.06 75 LEU A O 1
ATOM 614 N N . GLN A 1 76 ? -20.438 -5.252 25.577 1.00 94.69 76 GLN A N 1
ATOM 615 C CA . GLN A 1 76 ? -21.211 -4.217 26.257 1.00 94.69 76 GLN A CA 1
ATOM 616 C C . GLN A 1 76 ? -21.305 -4.478 27.775 1.00 94.69 76 GLN A C 1
ATOM 618 O O . GLN A 1 76 ? -21.714 -5.563 28.200 1.00 94.69 76 GLN A O 1
ATOM 623 N N . VAL A 1 77 ? -20.996 -3.471 28.600 1.00 93.06 77 VAL A N 1
ATOM 624 C CA . VAL A 1 77 ? -20.931 -3.578 30.068 1.00 93.06 77 VAL A CA 1
ATOM 625 C C . VAL A 1 77 ? -21.507 -2.360 30.825 1.00 93.06 77 VAL A C 1
ATOM 627 O O . VAL A 1 77 ? -20.982 -1.257 30.711 1.00 93.06 77 VAL A O 1
ATOM 630 N N . PRO A 1 78 ? -22.511 -2.542 31.710 1.00 88.44 78 PRO A N 1
ATOM 631 C CA . PRO A 1 78 ? -23.441 -3.669 31.733 1.00 88.44 78 PRO A CA 1
ATOM 632 C C . PRO A 1 78 ? -24.351 -3.629 30.489 1.00 88.44 78 PRO A C 1
ATOM 634 O O . PRO A 1 78 ? -24.554 -2.558 29.917 1.00 88.44 78 PRO A O 1
ATOM 637 N N . PRO A 1 79 ? -24.958 -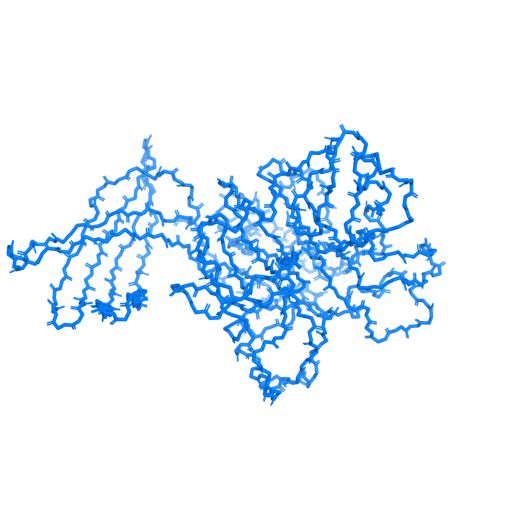4.753 30.080 1.00 80.06 79 PRO A N 1
ATOM 638 C CA . PRO A 1 79 ? -25.988 -4.725 29.048 1.00 80.06 79 PRO A CA 1
ATOM 639 C C . PRO A 1 79 ? -27.159 -3.846 29.511 1.00 80.06 79 PRO A C 1
ATOM 641 O O . PRO A 1 79 ? -27.797 -4.133 30.527 1.00 80.06 79 PRO A O 1
ATOM 644 N N . THR A 1 80 ? -27.415 -2.753 28.786 1.00 75.06 80 THR A N 1
ATOM 645 C CA . THR A 1 80 ? -28.439 -1.755 29.140 1.00 75.06 80 THR A CA 1
ATOM 646 C C . THR A 1 80 ? -29.854 -2.309 28.945 1.00 75.06 80 THR A C 1
ATOM 648 O O . THR A 1 80 ? -30.768 -1.955 29.688 1.00 75.06 80 THR A O 1
ATOM 651 N N . ASP A 1 81 ? -30.019 -3.228 27.988 1.00 80.31 81 ASP A N 1
ATOM 652 C CA . ASP A 1 81 ? -31.243 -3.980 27.720 1.00 80.31 81 ASP A CA 1
ATOM 653 C C . ASP A 1 81 ? -30.896 -5.472 27.522 1.00 80.31 81 ASP A C 1
ATOM 655 O O . ASP A 1 81 ? -30.129 -5.807 26.620 1.00 80.31 81 ASP A O 1
ATOM 659 N N . PRO A 1 82 ? -31.443 -6.405 28.325 1.00 75.81 82 PRO A N 1
ATOM 660 C CA . PRO A 1 82 ? -31.178 -7.836 28.165 1.00 75.81 82 PRO A CA 1
ATOM 661 C C . PRO A 1 82 ? -31.699 -8.434 26.846 1.00 75.81 82 PRO A C 1
ATOM 663 O O . PRO A 1 82 ? -31.346 -9.568 26.527 1.00 75.81 82 PRO A O 1
ATOM 666 N N . LEU A 1 83 ? -32.547 -7.721 26.095 1.00 82.06 83 LEU A N 1
ATOM 667 C CA . LEU A 1 83 ? -32.998 -8.120 24.758 1.00 82.06 83 LEU A CA 1
ATOM 668 C C . LEU A 1 83 ? -32.135 -7.533 23.630 1.00 82.06 83 LEU A C 1
ATOM 670 O O . LEU A 1 83 ? -32.232 -8.010 22.500 1.00 82.06 83 LEU A O 1
ATOM 674 N N . HIS A 1 84 ? -31.284 -6.545 23.928 1.00 82.12 84 HIS A N 1
ATOM 675 C CA . HIS A 1 84 ? -30.409 -5.881 22.962 1.00 82.12 84 HIS A CA 1
ATOM 676 C C . HIS A 1 84 ? -28.998 -5.758 23.541 1.00 82.12 84 HIS A C 1
ATOM 678 O O . HIS A 1 84 ? -28.643 -4.765 24.175 1.00 82.12 84 HIS A O 1
ATOM 684 N N . THR A 1 85 ? -28.195 -6.795 23.317 1.00 87.50 85 THR A N 1
ATOM 685 C CA . THR A 1 85 ? -26.781 -6.815 23.691 1.00 87.50 85 THR A CA 1
ATOM 686 C C . THR A 1 85 ? -25.915 -6.602 22.463 1.00 87.50 85 THR A C 1
ATOM 688 O O . THR A 1 85 ? -26.053 -7.333 21.480 1.00 87.50 85 THR A O 1
ATOM 691 N N . PHE A 1 86 ? -24.999 -5.647 22.543 1.00 90.19 86 PHE A N 1
ATOM 692 C CA . PHE A 1 86 ? -24.017 -5.390 21.502 1.00 90.19 86 PHE A CA 1
ATOM 693 C C . PHE A 1 86 ? -22.670 -6.033 21.850 1.00 90.19 86 PHE A C 1
ATOM 695 O O . PHE A 1 86 ? -22.238 -6.053 23.004 1.00 90.19 86 PHE A O 1
ATOM 702 N N . SER A 1 87 ? -21.991 -6.530 20.824 1.00 91.44 87 SER A N 1
ATOM 703 C CA . SER A 1 87 ? -20.580 -6.908 20.858 1.00 91.44 87 SER A CA 1
ATOM 704 C C . SER A 1 87 ? -19.895 -6.260 19.666 1.00 91.44 87 SER A C 1
ATOM 706 O O . SER A 1 87 ? -20.490 -6.177 18.589 1.00 91.44 87 SER A O 1
ATOM 708 N N . MET A 1 88 ? -18.661 -5.815 19.852 1.00 90.81 88 MET A N 1
ATOM 709 C CA . MET A 1 88 ? -17.864 -5.179 18.815 1.00 90.81 88 MET A CA 1
ATOM 710 C C . MET A 1 88 ? -16.577 -5.967 18.628 1.00 90.81 88 MET A C 1
ATOM 712 O O . MET A 1 88 ? -15.866 -6.195 19.594 1.00 90.81 88 MET A O 1
ATOM 716 N N . HIS A 1 89 ? -16.282 -6.349 17.393 1.00 91.25 89 HIS A N 1
ATOM 717 C CA . HIS A 1 89 ? -14.955 -6.799 17.000 1.00 91.25 89 HIS A CA 1
ATOM 718 C C . HIS A 1 89 ? -14.295 -5.635 16.267 1.00 91.25 89 HIS A C 1
ATOM 720 O O . HIS A 1 89 ? -14.804 -5.200 15.229 1.00 91.25 89 HIS A O 1
ATOM 726 N N . LEU A 1 90 ? -13.235 -5.077 16.841 1.00 89.56 90 LEU A N 1
ATOM 727 C CA . LEU A 1 90 ? -12.528 -3.934 16.283 1.00 89.56 90 LEU A CA 1
ATOM 728 C C . LEU A 1 90 ? -11.190 -4.396 15.713 1.00 89.56 90 LEU A C 1
ATOM 730 O O . LEU A 1 90 ? -10.359 -4.925 16.446 1.00 89.56 90 LEU A O 1
ATOM 734 N N . VAL A 1 91 ? -10.986 -4.127 14.424 1.00 86.19 91 VAL A N 1
ATOM 735 C CA . VAL A 1 91 ? -9.688 -4.238 13.755 1.00 86.19 91 VAL A CA 1
ATOM 736 C C . VAL A 1 91 ? -9.276 -2.842 13.317 1.00 86.19 91 VAL A C 1
ATOM 738 O O . VAL A 1 91 ? -9.972 -2.217 12.517 1.00 86.19 91 VAL A O 1
ATOM 741 N N . ALA A 1 92 ? -8.177 -2.338 13.859 1.00 82.69 92 ALA A N 1
ATOM 742 C CA . ALA A 1 92 ? -7.702 -0.988 13.613 1.00 82.69 92 ALA A CA 1
ATOM 743 C C . ALA A 1 92 ? -6.177 -0.937 13.576 1.00 82.69 92 ALA A C 1
ATOM 745 O O . ALA A 1 92 ? -5.489 -1.745 14.192 1.00 82.69 92 ALA A O 1
ATOM 746 N N . VAL A 1 93 ? -5.657 0.073 12.898 1.00 78.50 93 VAL A N 1
ATOM 747 C CA . VAL A 1 93 ? -4.263 0.495 12.983 1.00 78.50 93 VAL A CA 1
ATOM 748 C C . VAL A 1 93 ? -4.281 2.024 13.082 1.00 78.50 93 VAL A C 1
ATOM 750 O O . VAL A 1 93 ? -5.093 2.652 12.395 1.00 78.50 93 VAL A O 1
ATOM 753 N N . PRO A 1 94 ? -3.480 2.659 13.957 1.00 74.38 94 PRO A N 1
ATOM 754 C CA . PRO A 1 94 ? -3.153 4.072 13.828 1.00 74.38 94 PRO A CA 1
ATOM 755 C C . PRO A 1 94 ? -2.826 4.379 12.370 1.00 74.38 94 PRO A C 1
ATOM 757 O O . PRO A 1 94 ? -2.008 3.675 11.782 1.00 74.38 94 PRO A O 1
ATOM 760 N N . TRP A 1 95 ? -3.497 5.377 11.790 1.00 76.69 95 TRP A N 1
ATOM 761 C CA . TRP A 1 95 ? -3.335 5.692 10.374 1.00 76.69 95 TRP A CA 1
ATOM 762 C C . TRP A 1 95 ? -1.846 5.934 10.069 1.00 76.69 95 TRP A C 1
ATOM 764 O O . TRP A 1 95 ? -1.278 6.872 10.640 1.00 76.69 95 TRP A O 1
ATOM 774 N N . PRO A 1 96 ? -1.197 5.069 9.267 1.00 78.50 96 PRO A N 1
ATOM 775 C CA . PRO A 1 96 ? 0.229 5.194 8.996 1.00 78.50 96 PRO A CA 1
ATOM 776 C C . PRO A 1 96 ? 0.496 6.374 8.054 1.00 78.50 96 PRO A C 1
ATOM 778 O O . PRO A 1 96 ? -0.429 6.898 7.427 1.00 78.50 96 PRO A O 1
ATOM 781 N N . ASP A 1 97 ? 1.759 6.795 7.931 1.00 80.44 97 ASP A N 1
ATOM 782 C CA . ASP A 1 97 ? 2.118 7.716 6.849 1.00 80.44 97 ASP A CA 1
ATOM 783 C C . ASP A 1 97 ? 2.148 6.895 5.558 1.00 80.44 97 ASP A C 1
ATOM 785 O O . ASP A 1 97 ? 2.997 6.027 5.358 1.00 80.44 97 ASP A O 1
ATOM 789 N N . VAL A 1 98 ? 1.137 7.095 4.721 1.00 88.69 98 VAL A N 1
ATOM 790 C CA . VAL A 1 98 ? 1.017 6.413 3.435 1.00 88.69 98 VAL A CA 1
ATOM 791 C C . VAL A 1 98 ? 1.640 7.312 2.387 1.00 88.69 98 VAL A C 1
ATOM 793 O O . VAL A 1 98 ? 1.257 8.475 2.257 1.00 88.69 98 VAL A O 1
ATOM 796 N N . TRP A 1 99 ? 2.600 6.775 1.652 1.00 91.81 99 TRP A N 1
ATOM 797 C CA . TRP A 1 99 ? 3.118 7.379 0.439 1.00 91.81 99 TRP A CA 1
ATOM 798 C C . TRP A 1 99 ? 2.510 6.661 -0.756 1.00 91.81 99 TRP A C 1
ATOM 800 O O . TRP A 1 99 ? 2.411 5.433 -0.740 1.00 91.81 99 TRP A O 1
ATOM 810 N N . PHE A 1 100 ? 2.075 7.417 -1.756 1.00 94.06 100 PHE A N 1
ATOM 811 C CA . PHE A 1 100 ? 1.411 6.865 -2.934 1.00 94.06 100 PHE A CA 1
ATOM 812 C C . PHE A 1 100 ? 1.663 7.711 -4.183 1.00 94.06 100 PHE A C 1
ATOM 814 O O . PHE A 1 100 ? 1.954 8.900 -4.053 1.00 94.06 100 PHE A O 1
ATOM 821 N N . SER A 1 101 ? 1.534 7.104 -5.357 1.00 95.31 101 SER A N 1
ATOM 822 C CA . SER A 1 101 ? 1.426 7.759 -6.674 1.00 95.31 101 SER A CA 1
ATOM 823 C C . SER A 1 101 ? 0.017 7.544 -7.235 1.00 95.31 101 SER A C 1
ATOM 825 O O . SER A 1 101 ? -0.800 6.848 -6.630 1.00 95.31 101 SER A O 1
ATOM 827 N N . THR A 1 102 ? -0.306 8.211 -8.337 1.00 94.56 102 THR A N 1
ATOM 828 C CA . THR A 1 102 ? -1.632 8.176 -8.971 1.00 94.56 102 THR A CA 1
ATOM 829 C C . THR A 1 102 ? -1.465 7.995 -10.470 1.00 94.56 102 THR A C 1
ATOM 831 O O . THR A 1 102 ? -0.647 8.714 -11.028 1.00 94.56 102 THR A O 1
ATOM 834 N N . GLU A 1 103 ? -2.299 7.184 -11.112 1.00 91.94 103 GLU A N 1
ATOM 835 C CA . GLU A 1 103 ? -2.339 7.016 -12.578 1.00 91.94 103 GLU A CA 1
ATOM 836 C C . GLU A 1 103 ? -2.586 8.320 -13.339 1.00 91.94 103 GLU A C 1
ATOM 838 O O . GLU A 1 103 ? -2.088 8.544 -14.441 1.00 91.94 103 GLU A O 1
ATOM 843 N N . GLU A 1 104 ? -3.374 9.224 -12.755 1.00 92.19 104 GLU A N 1
ATOM 844 C CA . GLU A 1 104 ? -3.806 10.439 -13.435 1.00 92.19 104 GLU A CA 1
ATOM 845 C C . GLU A 1 104 ? -3.292 11.703 -12.739 1.00 92.19 104 GLU A C 1
ATOM 847 O O . GLU A 1 104 ? -3.604 12.006 -11.584 1.00 92.19 104 GLU A O 1
ATOM 852 N N . SER A 1 105 ? -2.571 12.533 -13.498 1.00 92.75 105 SER A N 1
ATOM 853 C CA . SER A 1 105 ? -2.141 13.860 -13.041 1.00 92.75 105 SER A CA 1
ATOM 854 C C . SER A 1 105 ? -3.328 14.786 -12.704 1.00 92.75 105 SER A C 1
ATOM 856 O O . SER A 1 105 ? -4.364 14.773 -13.376 1.00 92.75 105 SER A O 1
ATOM 858 N N . PHE A 1 106 ? -3.166 15.681 -11.722 1.00 93.62 106 PHE A N 1
ATOM 859 C CA . PHE A 1 106 ? -4.239 16.592 -11.292 1.00 93.62 106 PHE A CA 1
ATOM 860 C C . PHE A 1 106 ? -3.757 17.979 -10.843 1.00 93.62 106 PHE A C 1
ATOM 862 O O . PHE A 1 106 ? -2.567 18.251 -10.667 1.00 93.62 106 PHE A O 1
ATOM 869 N N . THR A 1 107 ? -4.698 18.906 -10.669 1.00 93.00 107 THR A N 1
ATOM 870 C CA . THR A 1 107 ? -4.447 20.304 -10.301 1.00 93.00 107 THR A CA 1
ATOM 871 C C . THR A 1 107 ? -4.882 20.542 -8.857 1.00 93.00 107 THR A C 1
ATOM 873 O O . THR A 1 107 ? -6.072 20.481 -8.542 1.00 93.00 107 THR A O 1
ATOM 876 N N . SER A 1 108 ? -3.941 20.875 -7.966 1.00 91.44 108 SER A N 1
ATOM 877 C CA . SER A 1 108 ? -4.275 21.218 -6.576 1.00 91.44 108 SER A CA 1
ATOM 878 C C . SER A 1 108 ? -4.901 22.615 -6.480 1.00 91.44 108 SER A C 1
ATOM 880 O O . SER A 1 108 ? -4.395 23.583 -7.052 1.00 91.44 108 SER A O 1
ATOM 882 N N . SER A 1 109 ? -5.992 22.746 -5.717 1.00 88.25 109 SER A N 1
ATOM 883 C CA . SER A 1 109 ? -6.628 24.047 -5.434 1.00 88.25 109 SER A CA 1
ATOM 884 C C . SER A 1 109 ? -6.116 24.740 -4.167 1.00 88.25 109 SER A C 1
ATOM 886 O O . SER A 1 109 ? -6.432 25.912 -3.940 1.00 88.25 109 SER A O 1
ATOM 888 N N . VAL A 1 110 ? -5.353 24.029 -3.333 1.00 82.75 110 VAL A N 1
ATOM 889 C CA . VAL A 1 110 ? -4.954 24.468 -1.983 1.00 82.75 110 VAL A CA 1
ATOM 890 C C . VAL A 1 110 ? -3.446 24.632 -1.797 1.00 82.75 110 VAL A C 1
ATOM 892 O O . VAL A 1 110 ? -3.038 25.247 -0.812 1.00 82.75 110 VAL A O 1
ATOM 895 N N . GLN A 1 111 ? -2.619 24.156 -2.730 1.00 69.50 111 GLN A N 1
ATOM 896 C CA . GLN A 1 111 ? -1.164 24.310 -2.677 1.00 69.50 111 GLN A CA 1
ATOM 897 C C . GLN A 1 111 ? -0.636 25.370 -3.653 1.00 69.50 111 GLN A C 1
ATOM 899 O O . GLN A 1 111 ? -1.248 25.667 -4.677 1.00 69.50 111 GLN A O 1
ATOM 904 N N . ASP A 1 112 ? 0.557 25.901 -3.361 1.00 69.44 112 ASP A N 1
ATOM 905 C CA . ASP A 1 112 ? 1.315 26.763 -4.286 1.00 69.44 112 ASP A CA 1
ATOM 906 C C . ASP A 1 112 ? 1.805 25.996 -5.536 1.00 69.44 112 ASP A C 1
ATOM 908 O O . ASP A 1 112 ? 2.218 26.601 -6.530 1.00 69.44 112 ASP A O 1
ATOM 912 N N . ILE A 1 113 ? 1.756 24.660 -5.490 1.00 67.94 113 ILE A N 1
ATOM 913 C CA . ILE A 1 113 ? 2.032 23.761 -6.609 1.00 67.94 113 ILE A CA 1
ATOM 914 C C . ILE A 1 113 ? 0.728 23.563 -7.369 1.00 67.94 113 ILE A C 1
ATOM 916 O O . ILE A 1 113 ? -0.203 22.931 -6.881 1.00 67.94 113 ILE A O 1
ATOM 920 N N . SER A 1 114 ? 0.659 24.116 -8.577 1.00 79.50 114 SER A N 1
ATOM 921 C CA . SER A 1 114 ? -0.581 24.079 -9.347 1.00 79.50 114 SER A CA 1
ATOM 922 C C . SER A 1 114 ? -0.815 22.752 -10.060 1.00 79.50 114 SER A C 1
ATOM 924 O O . SER A 1 114 ? -1.949 22.479 -10.410 1.00 79.50 114 SER A O 1
ATOM 926 N N . LYS A 1 115 ? 0.222 21.957 -10.340 1.00 90.00 115 LYS A N 1
ATOM 927 C CA . LYS A 1 115 ? 0.085 20.680 -11.052 1.00 90.00 115 LYS A CA 1
ATOM 928 C C . LYS A 1 115 ? 0.851 19.588 -10.313 1.00 90.00 115 LYS A C 1
ATOM 930 O O . LYS A 1 115 ? 2.043 19.769 -10.082 1.00 90.00 115 LYS A O 1
ATOM 935 N N . ILE A 1 116 ? 0.149 18.513 -9.987 1.00 92.69 116 ILE A N 1
ATOM 936 C CA . ILE A 1 116 ? 0.684 17.250 -9.488 1.00 92.69 116 ILE A CA 1
ATOM 937 C C . ILE A 1 116 ? 0.772 16.291 -10.676 1.00 92.69 116 ILE A C 1
ATOM 939 O O . ILE A 1 116 ? -0.157 16.222 -11.485 1.00 92.69 116 ILE A O 1
ATOM 943 N N . SER A 1 117 ? 1.929 15.664 -10.837 1.00 92.88 117 SER A N 1
ATOM 944 C CA . SER A 1 117 ? 2.211 14.651 -11.857 1.00 92.88 117 SER A CA 1
ATOM 945 C C . SER A 1 117 ? 1.736 13.271 -11.384 1.00 92.88 117 SER A C 1
ATOM 947 O O . SER A 1 117 ? 1.638 13.043 -10.181 1.00 92.88 117 SER A O 1
ATOM 949 N N . ASP A 1 118 ? 1.416 12.393 -12.333 1.00 91.12 118 ASP A N 1
ATOM 950 C CA . ASP A 1 118 ? 1.137 10.966 -12.096 1.00 91.12 118 ASP A CA 1
ATOM 951 C C . ASP A 1 118 ? 2.363 10.260 -11.480 1.00 91.12 118 ASP A C 1
ATOM 953 O O . ASP A 1 118 ? 2.265 9.518 -10.506 1.00 91.12 118 ASP A O 1
ATOM 957 N N . GLY A 1 119 ? 3.557 10.664 -11.909 1.00 89.75 119 GLY A N 1
ATOM 958 C CA . GLY A 1 119 ? 4.828 10.254 -11.328 1.00 89.75 119 GLY A CA 1
ATOM 959 C C . GLY A 1 119 ? 5.314 11.013 -10.077 1.00 89.75 119 GLY A C 1
ATOM 960 O O . GLY A 1 119 ? 6.520 10.990 -9.799 1.00 89.75 119 GLY A O 1
ATOM 961 N N . ASP A 1 120 ? 4.456 11.725 -9.337 1.00 92.50 120 ASP A N 1
ATOM 962 C CA . ASP A 1 120 ? 4.811 12.330 -8.042 1.00 92.50 120 ASP A CA 1
ATOM 963 C C . ASP A 1 120 ? 4.461 11.388 -6.870 1.00 92.50 120 ASP A C 1
ATOM 965 O O . ASP A 1 120 ? 3.404 10.769 -6.836 1.00 92.50 120 ASP A O 1
ATOM 969 N N . ILE A 1 121 ? 5.308 11.342 -5.836 1.00 92.31 121 ILE A N 1
ATOM 970 C CA . ILE A 1 121 ? 5.012 10.638 -4.578 1.00 92.31 121 ILE A CA 1
ATOM 971 C C . ILE A 1 121 ? 4.321 11.602 -3.621 1.00 92.31 121 ILE A C 1
ATOM 973 O O . ILE A 1 121 ? 4.876 12.638 -3.241 1.00 92.31 121 ILE A O 1
ATOM 977 N N . LEU A 1 122 ? 3.127 11.235 -3.181 1.00 92.62 122 LEU A N 1
ATOM 978 C CA . LEU A 1 122 ? 2.200 12.036 -2.394 1.00 92.62 122 LEU A CA 1
ATOM 979 C C . LEU A 1 122 ? 1.994 11.446 -0.999 1.00 92.62 122 LEU A C 1
ATOM 981 O O . LEU A 1 122 ? 2.357 10.309 -0.726 1.00 92.62 122 LEU A O 1
ATOM 985 N N . SER A 1 123 ? 1.386 12.226 -0.105 1.00 90.38 123 SER A N 1
ATOM 986 C CA . SER A 1 123 ? 0.849 11.734 1.169 1.00 90.38 123 SER A CA 1
ATOM 987 C C . SER A 1 123 ? -0.565 12.272 1.408 1.00 90.38 123 SER A C 1
ATOM 989 O O . SER A 1 123 ? -0.840 13.419 1.026 1.00 90.38 123 SER A O 1
ATOM 991 N N . PRO A 1 124 ? -1.442 11.529 2.118 1.00 89.44 124 PRO A N 1
ATOM 992 C CA . PRO A 1 124 ? -2.815 11.962 2.397 1.00 89.44 124 PRO A CA 1
ATOM 993 C C . PRO A 1 124 ? -2.909 13.270 3.189 1.00 89.44 124 PRO A C 1
ATOM 995 O O . PRO A 1 124 ? -3.937 13.945 3.190 1.00 89.44 124 PRO A O 1
ATOM 998 N N . ALA A 1 125 ? -1.815 13.675 3.839 1.00 85.12 125 ALA A N 1
ATOM 999 C CA . ALA A 1 125 ? -1.688 14.961 4.516 1.00 85.12 125 ALA A CA 1
ATOM 1000 C C . ALA A 1 125 ? -1.613 16.167 3.554 1.00 85.12 125 ALA A C 1
ATOM 1002 O O . ALA A 1 125 ? -1.449 17.297 4.013 1.00 85.12 125 ALA A O 1
ATOM 1003 N N . GLY A 1 126 ? -1.696 15.952 2.235 1.00 87.38 126 GLY A N 1
ATOM 1004 C CA . GLY A 1 126 ? -1.557 17.016 1.246 1.00 87.38 126 GLY A CA 1
ATOM 1005 C C . GLY A 1 126 ? -0.115 17.495 1.169 1.00 87.38 126 GLY A C 1
ATOM 1006 O O . GLY A 1 126 ? 0.144 18.691 1.278 1.00 87.38 126 GLY A O 1
ATOM 1007 N N . ARG A 1 127 ? 0.840 16.569 1.034 1.00 85.88 127 ARG A N 1
ATOM 1008 C CA . ARG A 1 127 ? 2.257 16.878 0.778 1.00 85.88 127 ARG A CA 1
ATOM 1009 C C . ARG A 1 127 ? 2.713 16.075 -0.428 1.00 85.88 127 ARG A C 1
ATOM 1011 O O . ARG A 1 127 ? 2.457 14.875 -0.453 1.00 85.88 127 ARG A O 1
ATOM 1018 N N . VAL A 1 128 ? 3.416 16.705 -1.365 1.00 87.69 128 VAL A N 1
ATOM 1019 C CA . VAL A 1 128 ? 4.228 15.975 -2.347 1.00 87.69 128 VAL A CA 1
ATOM 1020 C C . VAL A 1 128 ? 5.592 15.716 -1.709 1.00 87.69 128 VAL A C 1
ATOM 1022 O O . VAL A 1 128 ? 6.328 16.641 -1.361 1.00 87.69 128 VAL A O 1
ATOM 1025 N N . ILE A 1 129 ? 5.855 14.437 -1.459 1.00 85.75 129 ILE A N 1
ATOM 1026 C CA . ILE A 1 129 ? 7.049 13.906 -0.807 1.00 85.75 129 ILE A CA 1
ATOM 1027 C C . ILE A 1 129 ? 8.230 14.000 -1.767 1.00 85.75 129 ILE A C 1
ATOM 1029 O O . ILE A 1 129 ? 9.277 14.536 -1.404 1.00 85.75 129 ILE A O 1
ATOM 1033 N N . ARG A 1 130 ? 8.063 13.523 -3.003 1.00 86.75 130 ARG A N 1
ATOM 1034 C CA . ARG A 1 130 ? 9.042 13.666 -4.087 1.00 86.75 130 ARG A CA 1
ATOM 1035 C C . ARG A 1 130 ? 8.319 13.907 -5.391 1.00 86.75 130 ARG A C 1
ATOM 1037 O O . ARG A 1 130 ? 7.315 13.260 -5.644 1.00 86.75 130 ARG A O 1
ATOM 1044 N N . SER A 1 131 ? 8.847 14.801 -6.216 1.00 89.62 131 SER A N 1
ATOM 1045 C CA . SER A 1 131 ? 8.348 14.939 -7.579 1.00 89.62 131 SER A CA 1
ATOM 1046 C C . SER A 1 131 ? 9.019 13.972 -8.548 1.00 89.62 131 SER A C 1
ATOM 1048 O O . SER A 1 131 ? 10.170 13.579 -8.321 1.00 89.62 131 SER A O 1
ATOM 1050 N N . ASN A 1 132 ? 8.369 13.684 -9.678 1.00 90.81 132 ASN A N 1
ATOM 1051 C CA . ASN A 1 132 ? 8.937 12.843 -10.737 1.00 90.81 132 ASN A CA 1
ATOM 1052 C C . ASN A 1 132 ? 10.340 13.320 -11.151 1.00 90.81 132 ASN A C 1
ATOM 1054 O O . ASN A 1 132 ? 11.300 12.553 -11.235 1.00 90.81 132 ASN A O 1
ATOM 1058 N N . ASN A 1 133 ? 10.513 14.636 -11.307 1.00 88.56 133 ASN A N 1
ATOM 1059 C CA . ASN A 1 133 ? 11.813 15.224 -11.630 1.00 88.56 133 ASN A CA 1
ATOM 1060 C C . ASN A 1 133 ? 12.861 14.996 -10.524 1.00 88.56 133 ASN A C 1
ATOM 1062 O O . ASN A 1 133 ? 14.037 14.823 -10.831 1.00 88.56 133 ASN A O 1
ATOM 1066 N N . GLN A 1 134 ? 12.481 15.017 -9.242 1.00 87.50 134 GLN A N 1
ATOM 1067 C CA . GLN A 1 134 ? 13.424 14.730 -8.152 1.00 87.50 134 GLN A CA 1
ATOM 1068 C C . GLN A 1 134 ? 13.879 13.267 -8.160 1.00 87.50 134 GLN A C 1
ATOM 1070 O O . GLN A 1 134 ? 15.053 13.014 -7.900 1.00 87.50 134 GLN A O 1
ATOM 1075 N N . LEU A 1 135 ? 12.984 12.337 -8.496 1.00 89.19 135 LEU A N 1
ATOM 1076 C CA . LEU A 1 135 ? 13.294 10.908 -8.598 1.00 89.19 135 LEU A CA 1
ATOM 1077 C C . LEU A 1 135 ? 14.204 10.602 -9.794 1.00 89.19 135 LEU A C 1
ATOM 1079 O O . LEU A 1 135 ? 15.098 9.764 -9.718 1.00 89.19 135 LEU A O 1
ATOM 1083 N N . THR A 1 136 ? 14.025 11.323 -10.899 1.00 91.38 136 THR A N 1
ATOM 1084 C CA . THR A 1 136 ? 14.653 10.980 -12.182 1.00 91.38 136 THR A CA 1
ATOM 1085 C C . THR A 1 136 ? 15.907 11.786 -12.517 1.00 91.38 136 THR A C 1
ATOM 1087 O O . THR A 1 136 ? 16.679 11.383 -13.391 1.00 91.38 136 THR A O 1
ATOM 1090 N N . VAL A 1 137 ? 16.177 12.893 -11.810 1.00 89.31 137 VAL A N 1
ATOM 1091 C CA . VAL A 1 137 ? 17.282 13.824 -12.131 1.00 89.31 137 VAL A CA 1
ATOM 1092 C C . VAL A 1 137 ? 18.656 13.148 -12.212 1.00 89.31 137 VAL A C 1
ATOM 1094 O O . VAL A 1 137 ? 19.506 13.560 -13.004 1.00 89.31 137 VAL A O 1
ATOM 1097 N N . ASN A 1 138 ? 18.880 12.090 -11.429 1.00 90.81 138 ASN A N 1
ATOM 1098 C CA . ASN A 1 138 ? 20.160 11.385 -11.370 1.00 90.81 138 ASN A CA 1
ATOM 1099 C C . ASN A 1 138 ? 20.279 10.236 -12.386 1.00 90.81 138 ASN A C 1
ATOM 1101 O O . ASN A 1 138 ? 21.358 9.659 -12.521 1.00 90.81 138 ASN A O 1
ATOM 1105 N N . LEU A 1 139 ? 19.212 9.910 -13.125 1.00 91.56 139 LEU A N 1
ATOM 1106 C CA . LEU A 1 139 ? 19.201 8.801 -14.085 1.00 91.56 139 LEU A CA 1
ATOM 1107 C C . LEU A 1 139 ? 19.841 9.149 -15.432 1.00 91.56 139 LEU A C 1
ATOM 1109 O O . LEU A 1 139 ? 20.040 8.252 -16.242 1.00 91.56 139 LEU A O 1
ATOM 1113 N N . GLY A 1 140 ? 20.170 10.415 -15.708 1.00 92.19 140 GLY A N 1
ATOM 1114 C CA . GLY A 1 140 ? 20.799 10.807 -16.979 1.00 92.19 140 GLY A CA 1
ATOM 1115 C C . GLY A 1 140 ? 19.895 10.623 -18.206 1.00 92.19 140 GLY A C 1
ATOM 1116 O O . GLY A 1 140 ? 20.390 10.335 -19.296 1.00 92.19 140 GLY A O 1
ATOM 1117 N N . ILE A 1 141 ? 18.579 10.753 -18.023 1.00 91.75 141 ILE A N 1
ATOM 1118 C CA . ILE A 1 141 ? 17.558 10.597 -19.066 1.00 91.75 141 ILE A CA 1
ATOM 1119 C C . ILE A 1 141 ? 17.718 11.647 -20.175 1.00 91.75 141 ILE A C 1
ATOM 1121 O O . ILE A 1 141 ? 17.832 12.846 -19.896 1.00 91.75 141 ILE A O 1
ATOM 1125 N N . MET A 1 142 ? 17.685 11.199 -21.437 1.00 86.94 142 MET A N 1
ATOM 1126 C CA . MET A 1 142 ? 17.716 12.074 -22.613 1.00 86.94 142 MET A CA 1
ATOM 1127 C C . MET A 1 142 ? 16.760 11.624 -23.735 1.00 86.94 142 MET A C 1
ATOM 1129 O O . MET A 1 142 ? 16.792 10.461 -24.138 1.00 86.94 142 MET A O 1
ATOM 1133 N N . PRO A 1 143 ? 15.990 12.556 -24.340 1.00 85.69 143 PRO A N 1
ATOM 1134 C CA . PRO A 1 143 ? 15.883 13.968 -23.959 1.00 85.69 143 PRO A CA 1
ATOM 1135 C C . PRO A 1 143 ? 15.279 14.115 -22.557 1.00 85.69 143 PRO A C 1
ATOM 1137 O O . PRO A 1 143 ? 14.556 13.229 -22.121 1.00 85.69 143 PRO A O 1
ATOM 1140 N N . ILE A 1 144 ? 15.573 15.222 -21.865 1.00 80.12 144 ILE A N 1
ATOM 1141 C CA . ILE A 1 144 ? 14.944 15.523 -20.570 1.00 80.12 144 ILE A CA 1
ATOM 1142 C C . ILE A 1 144 ? 13.426 15.491 -20.780 1.00 80.12 144 ILE A C 1
ATOM 1144 O O . ILE A 1 144 ? 12.883 16.347 -21.489 1.00 80.12 144 ILE A O 1
ATOM 1148 N N . LEU A 1 145 ? 12.771 14.480 -20.214 1.00 77.12 145 LEU A N 1
ATOM 1149 C CA . LEU A 1 145 ? 11.323 14.363 -20.216 1.00 77.12 145 LEU A CA 1
ATOM 1150 C C . LEU A 1 145 ? 10.768 15.070 -18.976 1.00 77.12 145 LEU A C 1
ATOM 1152 O O . LEU A 1 145 ? 11.421 15.071 -17.935 1.00 77.12 145 LEU A O 1
ATOM 1156 N N . PRO A 1 146 ? 9.601 15.723 -19.091 1.00 68.75 146 PRO A N 1
ATOM 1157 C CA . PRO A 1 146 ? 8.978 16.394 -17.956 1.00 68.75 146 PRO A CA 1
ATOM 1158 C C . PRO A 1 146 ? 8.401 15.416 -16.927 1.00 68.75 146 PRO A C 1
ATOM 1160 O O . PRO A 1 146 ? 8.201 15.826 -15.791 1.00 68.75 146 PRO A O 1
ATOM 1163 N N . ASP A 1 147 ? 8.121 14.182 -17.346 1.00 84.12 147 ASP A N 1
ATOM 1164 C CA . ASP A 1 147 ? 7.473 13.142 -16.557 1.00 84.12 147 ASP A CA 1
ATOM 1165 C C . ASP A 1 147 ? 7.804 11.772 -17.146 1.00 84.12 147 ASP A C 1
ATOM 1167 O O . ASP A 1 147 ? 7.992 11.684 -18.368 1.00 84.12 147 ASP A O 1
ATOM 1171 N N . ILE A 1 148 ? 7.851 10.721 -16.340 1.00 84.44 148 ILE A N 1
ATOM 1172 C CA . ILE A 1 148 ? 7.963 9.336 -16.816 1.00 84.44 148 ILE A CA 1
ATOM 1173 C C . ILE A 1 148 ? 6.937 8.399 -16.179 1.00 84.44 148 ILE A C 1
ATOM 1175 O O . ILE A 1 148 ? 7.031 7.210 -16.462 1.00 84.44 148 ILE A O 1
ATOM 1179 N N . GLY A 1 149 ? 5.998 8.928 -15.385 1.00 85.06 149 GLY A N 1
ATOM 1180 C CA . GLY A 1 149 ? 5.088 8.094 -14.609 1.00 85.06 149 GLY A CA 1
ATOM 1181 C C . GLY A 1 149 ? 5.771 7.415 -13.422 1.00 85.06 149 GLY A C 1
ATOM 1182 O O . GLY A 1 149 ? 6.985 7.598 -13.221 1.00 85.06 149 GLY A O 1
ATOM 1183 N N . LEU A 1 150 ? 4.999 6.666 -12.637 1.00 86.44 150 LEU A N 1
ATOM 1184 C CA . LEU A 1 150 ? 5.460 5.802 -11.541 1.00 86.44 150 LEU A CA 1
ATOM 1185 C C . LEU A 1 150 ? 4.421 4.701 -11.274 1.00 86.44 150 LEU A C 1
ATOM 1187 O O . LEU A 1 150 ? 3.324 5.069 -10.889 1.00 86.44 150 LEU A O 1
ATOM 1191 N N . ASP A 1 151 ? 4.820 3.422 -11.317 1.00 80.50 151 ASP A N 1
ATOM 1192 C CA . ASP A 1 151 ? 3.942 2.274 -10.963 1.00 80.50 151 ASP A CA 1
ATOM 1193 C C . ASP A 1 151 ? 4.313 1.622 -9.623 1.00 80.50 151 ASP A C 1
ATOM 1195 O O . ASP A 1 151 ? 3.530 1.354 -8.714 1.00 80.50 151 ASP A O 1
ATOM 1199 N N . ALA A 1 152 ? 5.604 1.380 -9.439 1.00 81.62 152 ALA A N 1
ATOM 1200 C CA . ALA A 1 152 ? 6.104 0.749 -8.234 1.00 81.62 152 ALA A CA 1
ATOM 1201 C C . ALA A 1 152 ? 6.843 1.791 -7.403 1.00 81.62 152 ALA A C 1
ATOM 1203 O O . ALA A 1 152 ? 7.735 2.455 -7.922 1.00 81.62 152 ALA A O 1
ATOM 1204 N N . ILE A 1 153 ? 6.555 1.895 -6.102 1.00 87.06 153 ILE A N 1
ATOM 1205 C CA . ILE A 1 153 ? 7.356 2.698 -5.166 1.00 87.06 153 ILE A CA 1
ATOM 1206 C C . ILE A 1 153 ? 7.764 1.871 -3.950 1.00 87.06 153 ILE A C 1
ATOM 1208 O O . ILE A 1 153 ? 6.979 1.118 -3.382 1.00 87.06 153 ILE A O 1
ATOM 1212 N N . LEU A 1 154 ? 9.011 2.036 -3.515 1.00 81.25 154 LEU A N 1
ATOM 1213 C CA . LEU A 1 154 ? 9.535 1.415 -2.305 1.00 81.25 154 LEU A CA 1
ATOM 1214 C C . LEU A 1 154 ? 10.443 2.397 -1.574 1.00 81.25 154 LEU A C 1
ATOM 1216 O O . LEU A 1 154 ? 11.513 2.776 -2.057 1.00 81.25 154 LEU A O 1
ATOM 1220 N N . GLY A 1 155 ? 10.030 2.793 -0.375 1.00 68.00 155 GLY A N 1
ATOM 1221 C CA . GLY A 1 155 ? 10.841 3.629 0.502 1.00 68.00 155 GLY A CA 1
ATOM 1222 C C . GLY A 1 155 ? 11.794 2.769 1.323 1.00 68.00 155 GLY A C 1
ATOM 1223 O O . GLY A 1 155 ? 11.359 2.038 2.215 1.00 68.00 155 GLY A O 1
ATOM 1224 N N . LEU A 1 156 ? 13.105 2.869 1.085 1.00 58.50 156 LEU A N 1
ATOM 1225 C CA . LEU A 1 156 ? 14.075 2.215 1.959 1.00 58.50 156 LEU A CA 1
ATOM 1226 C C . LEU A 1 156 ? 14.286 3.029 3.237 1.00 58.50 156 LEU A C 1
ATOM 1228 O O . LEU A 1 156 ? 15.154 3.904 3.317 1.00 58.50 156 LEU A O 1
ATOM 1232 N N . VAL A 1 157 ? 13.550 2.668 4.287 1.00 51.94 157 VAL A N 1
ATOM 1233 C CA . VAL A 1 157 ? 13.940 3.019 5.655 1.00 51.94 157 VAL A CA 1
ATOM 1234 C C . VAL A 1 157 ? 14.990 2.005 6.109 1.00 51.94 157 VAL A C 1
ATOM 1236 O O . VAL A 1 157 ? 14.744 0.801 6.186 1.00 51.94 157 VAL A O 1
ATOM 1239 N N . SER A 1 158 ? 16.217 2.473 6.333 1.00 41.78 158 SER A N 1
ATOM 1240 C CA . SER A 1 158 ? 17.348 1.612 6.684 1.00 41.78 158 SER A CA 1
ATOM 1241 C C . SER A 1 158 ? 17.146 0.942 8.048 1.00 41.78 158 SER A C 1
ATOM 1243 O O . SER A 1 158 ? 17.527 1.516 9.056 1.00 41.78 158 SER A O 1
ATOM 1245 N N . GLN A 1 159 ? 16.719 -0.323 8.081 1.00 39.00 159 GLN A N 1
ATOM 1246 C CA . GLN A 1 159 ? 16.738 -1.155 9.301 1.00 39.00 159 GLN A CA 1
ATOM 1247 C C . GLN A 1 159 ? 18.151 -1.648 9.702 1.00 39.00 159 GLN A C 1
ATOM 1249 O O . GLN A 1 159 ? 18.302 -2.459 10.612 1.00 39.00 159 GLN A O 1
ATOM 1254 N N . SER A 1 160 ? 19.213 -1.230 8.999 1.00 36.50 160 SER A N 1
ATOM 1255 C CA . SER A 1 160 ? 20.581 -1.712 9.237 1.00 36.50 160 SER A CA 1
ATOM 1256 C C . SER A 1 160 ? 21.426 -0.727 10.049 1.00 36.50 160 SER A C 1
ATOM 1258 O O . SER A 1 160 ? 21.544 0.453 9.710 1.00 36.50 160 SER A O 1
ATOM 1260 N N . THR A 1 161 ? 22.095 -1.254 11.077 1.00 39.94 161 THR A N 1
ATOM 1261 C CA . THR A 1 161 ? 23.105 -0.571 11.901 1.00 39.94 161 THR A CA 1
ATOM 1262 C C . THR A 1 161 ? 24.502 -0.529 11.268 1.00 39.94 161 THR A C 1
ATOM 1264 O O . THR A 1 161 ? 25.374 0.173 11.774 1.00 39.94 161 THR A O 1
ATOM 1267 N N . ASP A 1 162 ? 24.745 -1.267 10.177 1.00 36.56 162 ASP A N 1
ATOM 1268 C CA . ASP A 1 162 ? 26.112 -1.665 9.799 1.00 36.56 162 ASP A CA 1
ATOM 1269 C C . ASP A 1 162 ? 26.688 -0.957 8.564 1.00 36.56 162 ASP A C 1
ATOM 1271 O O . ASP A 1 162 ? 27.867 -1.139 8.251 1.00 36.56 162 ASP A O 1
ATOM 1275 N N . LEU A 1 163 ? 25.920 -0.113 7.868 1.00 36.78 163 LEU A N 1
ATOM 1276 C CA . LEU A 1 163 ? 26.435 0.712 6.769 1.00 36.78 163 LEU A CA 1
ATOM 1277 C C . LEU A 1 163 ? 25.748 2.085 6.732 1.00 36.78 163 LEU A C 1
ATOM 1279 O O . LEU A 1 163 ? 24.534 2.152 6.918 1.00 36.78 163 LEU A O 1
ATOM 1283 N N . PRO A 1 164 ? 26.474 3.174 6.406 1.00 39.09 164 PRO A N 1
ATOM 1284 C CA . PRO A 1 164 ? 25.859 4.446 6.062 1.00 39.09 164 PRO A CA 1
ATOM 1285 C C . PRO A 1 164 ? 25.231 4.301 4.672 1.00 39.09 164 PRO A C 1
ATOM 1287 O O . PRO A 1 164 ? 25.839 4.638 3.657 1.00 39.09 164 PRO A O 1
ATOM 1290 N N . ARG A 1 165 ? 24.035 3.714 4.601 1.00 40.94 165 ARG A N 1
ATOM 1291 C CA . ARG A 1 165 ? 23.181 3.882 3.425 1.00 40.94 165 ARG A CA 1
ATOM 1292 C C . ARG A 1 165 ? 22.602 5.298 3.491 1.00 40.94 165 ARG A C 1
ATOM 1294 O O . ARG A 1 165 ? 22.261 5.730 4.598 1.00 40.94 165 ARG A O 1
ATOM 1301 N N . PRO A 1 166 ? 22.520 6.035 2.367 1.00 41.75 166 PRO A N 1
ATOM 1302 C CA . PRO A 1 166 ? 21.715 7.248 2.336 1.00 41.75 166 PRO A CA 1
ATOM 1303 C C . PRO A 1 166 ? 20.330 6.851 2.836 1.00 41.75 166 PRO A C 1
ATOM 1305 O O . PRO A 1 166 ? 19.747 5.869 2.374 1.00 41.75 166 PRO A O 1
ATOM 1308 N N . CYS A 1 167 ? 19.888 7.509 3.898 1.00 50.44 167 CYS A N 1
ATOM 1309 C CA . CYS A 1 167 ? 18.556 7.264 4.410 1.00 50.44 167 CYS A CA 1
ATOM 1310 C C . CYS A 1 167 ? 17.591 7.762 3.337 1.00 50.44 167 CYS A C 1
ATOM 1312 O O . CYS A 1 167 ? 17.921 8.703 2.625 1.00 50.44 167 CYS A O 1
ATOM 1314 N N . CYS A 1 168 ? 16.463 7.085 3.155 1.00 63.88 168 CYS A N 1
ATOM 1315 C CA . CYS A 1 168 ? 15.433 7.496 2.202 1.00 63.88 168 CYS A CA 1
ATOM 1316 C C . CYS A 1 168 ? 15.834 7.417 0.714 1.00 63.88 168 CYS A C 1
ATOM 1318 O O . CYS A 1 168 ? 15.378 8.235 -0.080 1.00 63.88 168 CYS A O 1
ATOM 1320 N N . GLU A 1 169 ? 16.655 6.435 0.325 1.00 78.56 169 GLU A N 1
ATOM 1321 C CA . GLU A 1 169 ? 16.699 6.018 -1.082 1.00 78.56 169 GLU A CA 1
ATOM 1322 C C . GLU A 1 169 ? 15.312 5.487 -1.470 1.00 78.56 169 GLU A C 1
ATOM 1324 O O . GLU A 1 169 ? 14.768 4.614 -0.784 1.00 78.56 169 GLU A O 1
ATOM 1329 N N . ILE A 1 170 ? 14.748 6.022 -2.549 1.00 86.56 170 ILE A N 1
ATOM 1330 C CA . ILE A 1 170 ? 13.467 5.563 -3.083 1.00 86.56 170 ILE A CA 1
ATOM 1331 C C . ILE A 1 170 ? 13.749 4.719 -4.311 1.00 86.56 170 ILE A C 1
ATOM 1333 O O . ILE A 1 170 ? 14.442 5.150 -5.238 1.00 86.56 170 ILE A O 1
ATOM 1337 N N . TRP A 1 171 ? 13.225 3.499 -4.293 1.00 92.12 171 TRP A N 1
ATOM 1338 C CA . TRP A 1 171 ? 13.198 2.651 -5.470 1.00 92.12 171 TRP A CA 1
ATOM 1339 C C . TRP A 1 171 ? 11.859 2.782 -6.155 1.00 92.12 171 TRP A C 1
ATOM 1341 O O . TRP A 1 171 ? 10.837 2.892 -5.479 1.00 92.12 171 TRP A O 1
ATOM 1351 N N . PHE A 1 172 ? 11.882 2.784 -7.479 1.00 93.81 172 PHE A N 1
ATOM 1352 C CA . PHE A 1 172 ? 10.671 2.937 -8.258 1.00 93.81 172 PHE A CA 1
ATOM 1353 C C . PHE A 1 172 ? 10.757 2.283 -9.633 1.00 93.81 172 PHE A C 1
ATOM 1355 O O . PHE A 1 172 ? 11.867 2.047 -10.112 1.00 93.81 172 PHE A O 1
ATOM 1362 N N . SER A 1 173 ? 9.607 2.013 -10.248 1.00 94.56 173 SER A N 1
ATOM 1363 C CA . SER A 1 173 ? 9.508 1.718 -11.683 1.00 94.56 173 SER A CA 1
ATOM 1364 C C . SER A 1 173 ? 8.929 2.903 -12.449 1.00 94.56 173 SER A C 1
ATOM 1366 O O . SER A 1 173 ? 8.419 3.839 -11.837 1.00 94.56 173 SER A O 1
ATOM 1368 N N . ALA A 1 174 ? 9.054 2.888 -13.771 1.00 92.00 174 ALA A N 1
ATOM 1369 C CA . ALA A 1 174 ? 8.469 3.893 -14.650 1.00 92.00 174 ALA A CA 1
ATOM 1370 C C . ALA A 1 174 ? 7.481 3.226 -15.609 1.00 92.00 174 ALA A C 1
ATOM 1372 O O . ALA A 1 174 ? 7.811 2.176 -16.134 1.00 92.00 174 ALA A O 1
ATOM 1373 N N . GLU A 1 175 ? 6.408 3.918 -15.979 1.00 88.94 175 GLU A N 1
ATOM 1374 C CA . GLU A 1 175 ? 5.351 3.431 -16.891 1.00 88.94 175 GLU A CA 1
ATOM 1375 C C . GLU A 1 175 ? 5.802 3.204 -18.346 1.00 88.94 175 GLU A C 1
ATOM 1377 O O . GLU A 1 175 ? 5.012 2.898 -19.245 1.00 88.94 175 GLU A O 1
ATOM 1382 N N . ARG A 1 176 ? 7.063 3.516 -18.668 1.00 90.06 176 ARG A N 1
ATOM 1383 C CA . ARG A 1 176 ? 7.566 3.395 -20.038 1.00 90.06 176 ARG A CA 1
ATOM 1384 C C . ARG A 1 176 ? 9.066 3.227 -20.145 1.00 90.06 176 ARG A C 1
ATOM 1386 O O . ARG A 1 176 ? 9.857 3.928 -19.508 1.00 90.06 176 ARG A O 1
ATOM 1393 N N . ASP A 1 177 ? 9.435 2.462 -21.165 1.00 92.50 177 ASP A N 1
ATOM 1394 C CA . ASP A 1 177 ? 10.761 2.447 -21.772 1.00 92.50 177 ASP A CA 1
ATOM 1395 C C . ASP A 1 177 ? 11.343 3.860 -21.986 1.00 92.50 177 ASP A C 1
ATOM 1397 O O . ASP A 1 177 ? 10.785 4.707 -22.702 1.00 92.50 177 ASP A O 1
ATOM 1401 N N . ILE A 1 178 ? 12.551 4.097 -21.464 1.00 92.50 178 ILE A N 1
ATOM 1402 C CA . ILE A 1 178 ? 13.248 5.377 -21.603 1.00 92.50 178 ILE A CA 1
ATOM 1403 C C . ILE A 1 178 ? 14.758 5.234 -21.794 1.00 92.50 178 ILE A C 1
ATOM 1405 O O . ILE A 1 178 ? 15.415 4.338 -21.276 1.00 92.50 178 ILE A O 1
ATOM 1409 N N . HIS A 1 179 ? 15.347 6.156 -22.556 1.00 94.31 179 HIS A N 1
ATOM 1410 C CA . HIS A 1 179 ? 16.788 6.178 -22.765 1.00 94.31 179 HIS A CA 1
ATOM 1411 C C . HIS A 1 179 ? 17.513 7.045 -21.727 1.00 94.31 179 HIS A C 1
ATOM 1413 O O . HIS A 1 179 ? 17.233 8.236 -21.572 1.00 94.31 179 HIS A O 1
ATOM 1419 N N . SER A 1 180 ? 18.522 6.455 -21.092 1.00 95.19 180 SER A N 1
ATOM 1420 C CA . SER A 1 180 ? 19.514 7.108 -20.247 1.00 95.19 180 SER A CA 1
ATOM 1421 C C . SER A 1 180 ? 20.883 7.121 -20.934 1.00 95.19 180 SER A C 1
ATOM 1423 O O . SER A 1 180 ? 21.392 6.091 -21.381 1.00 95.19 180 SER A O 1
ATOM 1425 N N . GLU A 1 181 ? 21.542 8.282 -20.962 1.00 95.50 181 GLU A N 1
ATOM 1426 C CA . GLU A 1 181 ? 22.915 8.390 -21.473 1.00 95.50 181 GLU A CA 1
ATOM 1427 C C . GLU A 1 181 ? 23.937 7.677 -20.574 1.00 95.50 181 GLU A C 1
ATOM 1429 O O . GLU A 1 181 ? 25.026 7.321 -21.033 1.00 95.50 181 GLU A O 1
ATOM 1434 N N . THR A 1 182 ? 23.613 7.491 -19.291 1.00 93.50 182 THR A N 1
ATOM 1435 C CA . THR A 1 182 ? 24.511 6.904 -18.287 1.00 93.50 182 THR A CA 1
ATOM 1436 C C . THR A 1 182 ? 24.254 5.418 -18.059 1.00 93.50 182 THR A C 1
ATOM 1438 O O . THR A 1 182 ? 25.208 4.678 -17.818 1.00 93.50 182 THR A O 1
ATOM 1441 N N . LEU A 1 183 ? 22.998 4.980 -18.149 1.00 95.56 183 LEU A N 1
ATOM 1442 C CA . LEU A 1 183 ? 22.558 3.619 -17.827 1.00 95.56 183 LEU A CA 1
ATOM 1443 C C . LEU A 1 183 ? 22.149 2.807 -19.066 1.00 95.56 183 LEU A C 1
ATOM 1445 O O . LEU A 1 183 ? 22.126 1.582 -19.003 1.00 95.56 183 LEU A O 1
ATOM 1449 N N . GLY A 1 184 ? 21.923 3.455 -20.213 1.00 95.31 184 GLY A N 1
ATOM 1450 C CA . GLY A 1 184 ? 21.478 2.801 -21.442 1.00 95.31 184 GLY A CA 1
ATOM 1451 C C . GLY A 1 184 ? 19.958 2.822 -21.594 1.00 95.31 184 GLY A C 1
ATOM 1452 O O . GLY A 1 184 ? 19.307 3.784 -21.203 1.00 95.31 184 GLY A O 1
ATOM 1453 N N . GLN A 1 185 ? 19.396 1.797 -22.234 1.00 95.00 185 GLN A N 1
ATOM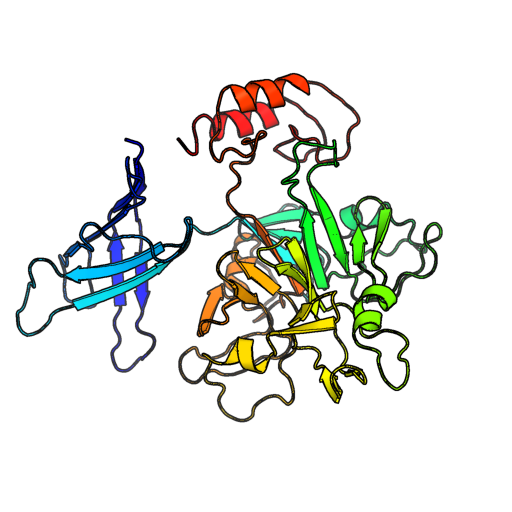 1454 C CA . GLN A 1 185 ? 17.942 1.633 -22.266 1.00 95.00 185 GLN A CA 1
ATOM 1455 C C . GLN A 1 185 ? 17.479 1.203 -20.872 1.00 95.00 185 GLN A C 1
ATOM 1457 O O . GLN A 1 185 ? 18.010 0.228 -20.346 1.00 95.00 185 GLN A O 1
ATOM 1462 N N . LEU A 1 186 ? 16.550 1.960 -20.303 1.00 95.00 186 LEU A N 1
ATOM 1463 C CA . LEU A 1 186 ? 15.792 1.610 -19.110 1.00 95.00 186 LEU A CA 1
ATOM 1464 C C . LEU A 1 186 ? 14.426 1.121 -19.571 1.00 95.00 186 LEU A C 1
ATOM 1466 O O . LEU A 1 186 ? 13.862 1.701 -20.509 1.00 95.00 186 LEU A O 1
ATOM 1470 N N . HIS A 1 187 ? 13.941 0.071 -18.934 1.00 94.81 187 HIS A N 1
ATOM 1471 C CA . HIS A 1 187 ? 12.647 -0.509 -19.234 1.00 94.81 187 HIS A CA 1
ATOM 1472 C C . HIS A 1 187 ? 11.623 -0.254 -18.131 1.00 94.81 187 HIS A C 1
ATOM 1474 O O . HIS A 1 187 ? 12.010 0.035 -16.999 1.00 94.81 187 HIS A O 1
ATOM 1480 N N . ASP A 1 188 ? 10.339 -0.354 -18.467 1.00 93.00 188 ASP A N 1
ATOM 1481 C CA . ASP A 1 188 ? 9.228 -0.238 -17.509 1.00 93.00 188 ASP A CA 1
ATOM 1482 C C . ASP A 1 188 ? 9.174 -1.393 -16.499 1.00 93.00 188 ASP A C 1
ATOM 1484 O O . ASP A 1 188 ? 8.661 -1.236 -15.397 1.00 93.00 188 ASP A O 1
ATOM 1488 N N . GLY A 1 189 ? 9.818 -2.526 -16.793 1.00 93.31 189 GLY A N 1
ATOM 1489 C CA . GLY A 1 189 ? 10.051 -3.587 -15.813 1.00 93.31 189 GLY A CA 1
ATOM 1490 C C . GLY A 1 189 ? 11.288 -3.405 -14.915 1.00 93.31 189 GLY A C 1
ATOM 1491 O O . GLY A 1 189 ? 11.571 -4.269 -14.073 1.00 93.31 189 GLY A O 1
ATOM 1492 N N . ASP A 1 190 ? 12.098 -2.355 -15.107 1.00 95.50 190 ASP A N 1
ATOM 1493 C CA . ASP A 1 190 ? 13.321 -2.143 -14.324 1.00 95.50 190 ASP A CA 1
ATOM 1494 C C . ASP A 1 190 ? 13.032 -1.435 -12.994 1.00 95.50 190 ASP A C 1
ATOM 1496 O O . ASP A 1 190 ? 12.487 -0.339 -12.946 1.00 95.50 190 ASP A O 1
ATOM 1500 N N . LEU A 1 191 ? 13.551 -1.984 -11.892 1.00 95.38 191 LEU A N 1
ATOM 1501 C CA . LEU A 1 191 ? 13.550 -1.281 -10.614 1.00 95.38 191 LEU A CA 1
ATOM 1502 C C . LEU A 1 191 ? 14.711 -0.289 -10.564 1.00 95.38 191 LEU A C 1
ATOM 1504 O O . LEU A 1 191 ? 15.890 -0.665 -10.484 1.00 95.38 191 LEU A O 1
ATOM 1508 N N . LEU A 1 192 ? 14.370 0.989 -10.565 1.00 95.12 192 LEU A N 1
ATOM 1509 C CA . LEU A 1 192 ? 15.278 2.123 -10.536 1.00 95.12 192 LEU A CA 1
ATOM 1510 C C . LEU A 1 192 ? 15.433 2.666 -9.119 1.00 95.12 192 LEU A C 1
ATOM 1512 O O . LEU A 1 192 ? 14.745 2.274 -8.182 1.00 95.12 192 LEU A O 1
ATOM 1516 N N . SER A 1 193 ? 16.395 3.565 -8.956 1.00 91.94 193 SER A N 1
ATOM 1517 C CA . SER A 1 193 ? 16.650 4.273 -7.711 1.00 91.94 193 SER A CA 1
ATOM 1518 C C . SER A 1 193 ? 16.901 5.743 -7.989 1.00 91.94 193 SER A C 1
ATOM 1520 O O . SER A 1 193 ? 17.652 6.088 -8.910 1.00 91.94 193 SER A O 1
ATOM 1522 N N . ASP A 1 194 ? 16.359 6.596 -7.123 1.00 88.81 194 ASP A N 1
ATOM 1523 C CA . ASP A 1 194 ? 16.563 8.048 -7.148 1.00 88.81 194 ASP A CA 1
ATOM 1524 C C . ASP A 1 194 ? 18.040 8.459 -6.971 1.00 88.81 194 ASP A C 1
ATOM 1526 O O . ASP A 1 194 ? 18.447 9.578 -7.301 1.00 88.81 194 ASP A O 1
ATOM 1530 N N . SER A 1 195 ? 18.894 7.520 -6.547 1.00 88.06 195 SER A N 1
ATOM 1531 C CA . SER A 1 195 ? 20.355 7.657 -6.528 1.00 88.06 195 SER A CA 1
ATOM 1532 C C . SER A 1 195 ? 21.035 7.501 -7.900 1.00 88.06 195 SER A C 1
ATOM 1534 O O . SER A 1 195 ? 22.258 7.635 -7.989 1.00 88.06 195 SER A O 1
ATOM 1536 N N . GLY A 1 196 ? 20.278 7.249 -8.974 1.00 90.62 196 GLY A N 1
ATOM 1537 C CA . GLY A 1 196 ? 20.795 7.198 -10.344 1.00 90.62 196 GLY A CA 1
ATOM 1538 C C . GLY A 1 196 ? 21.340 5.831 -10.766 1.00 90.62 196 GLY A C 1
ATOM 1539 O O . GLY A 1 196 ? 22.366 5.760 -11.447 1.00 90.62 196 GLY A O 1
ATOM 1540 N N . LYS A 1 197 ? 20.705 4.732 -10.340 1.00 92.38 197 LYS A N 1
ATOM 1541 C CA . LYS A 1 197 ? 21.135 3.360 -10.667 1.00 92.38 197 LYS A CA 1
ATOM 1542 C C . LYS A 1 197 ? 19.948 2.440 -10.950 1.00 92.38 197 LYS A C 1
ATOM 1544 O O . LYS A 1 197 ? 18.868 2.647 -10.409 1.00 92.38 197 LYS A O 1
ATOM 1549 N N . ILE A 1 198 ? 20.201 1.382 -11.718 1.00 94.75 198 ILE A N 1
ATOM 1550 C CA . ILE A 1 198 ? 19.304 0.226 -11.816 1.00 94.75 198 ILE A CA 1
ATOM 1551 C C . ILE A 1 198 ? 19.557 -0.640 -10.580 1.00 94.75 198 ILE A C 1
ATOM 1553 O O . ILE A 1 198 ? 20.672 -1.131 -10.375 1.00 94.75 198 ILE A O 1
ATOM 1557 N N . VAL A 1 199 ? 18.548 -0.777 -9.725 1.00 93.06 199 VAL A N 1
ATOM 1558 C CA . VAL A 1 199 ? 18.578 -1.651 -8.545 1.00 93.06 199 VAL A CA 1
ATOM 1559 C C . VAL A 1 199 ? 18.452 -3.100 -8.985 1.00 93.06 199 VAL A C 1
ATOM 1561 O O . VAL A 1 199 ? 19.187 -3.963 -8.497 1.00 93.06 199 VAL A O 1
ATOM 1564 N N . ARG A 1 200 ? 17.525 -3.354 -9.912 1.00 93.31 200 ARG A N 1
ATOM 1565 C CA . ARG A 1 200 ? 17.261 -4.671 -10.479 1.00 93.31 200 ARG A CA 1
ATOM 1566 C C . ARG A 1 200 ? 16.664 -4.531 -11.871 1.00 93.31 200 ARG A C 1
ATOM 1568 O O . ARG A 1 200 ? 15.851 -3.644 -12.079 1.00 93.31 200 ARG A O 1
ATOM 1575 N N . SER A 1 201 ? 17.073 -5.398 -12.793 1.00 94.12 201 SER A N 1
ATOM 1576 C CA . SER A 1 201 ? 16.489 -5.413 -14.135 1.00 94.12 201 SER A CA 1
ATOM 1577 C C . SER A 1 201 ? 15.236 -6.283 -14.201 1.00 94.12 201 SER A C 1
ATOM 1579 O O . SER A 1 201 ? 15.128 -7.254 -13.442 1.00 94.12 201 SER A O 1
ATOM 1581 N N . TYR A 1 202 ? 14.348 -6.014 -15.158 1.00 92.12 202 TYR A N 1
ATOM 1582 C CA . TYR A 1 202 ? 13.172 -6.860 -15.411 1.00 92.12 202 TYR A CA 1
ATOM 1583 C C . TYR A 1 202 ? 13.561 -8.342 -15.617 1.00 92.12 202 TYR A C 1
ATOM 1585 O O . TYR A 1 202 ? 12.905 -9.255 -15.110 1.00 92.12 202 TYR A O 1
ATOM 1593 N N . ILE A 1 203 ? 14.697 -8.611 -16.286 1.00 91.81 203 ILE A N 1
ATOM 1594 C CA . ILE A 1 203 ? 15.209 -9.973 -16.540 1.00 91.81 203 ILE A CA 1
ATOM 1595 C C . ILE A 1 203 ? 15.482 -10.703 -15.226 1.00 91.81 203 ILE A C 1
ATOM 1597 O O . ILE A 1 203 ? 15.213 -11.904 -15.114 1.00 91.81 203 ILE A O 1
ATOM 1601 N N . ASP A 1 204 ? 16.037 -9.998 -14.240 1.00 92.25 204 ASP A N 1
ATOM 1602 C CA . ASP A 1 204 ? 16.365 -10.582 -12.942 1.00 92.25 204 ASP A CA 1
ATOM 1603 C C . ASP A 1 204 ? 15.096 -10.948 -12.158 1.00 92.25 204 ASP A C 1
ATOM 1605 O O . ASP A 1 204 ? 15.100 -11.948 -11.437 1.00 92.25 204 ASP A O 1
ATOM 1609 N N . PHE A 1 205 ? 14.009 -10.187 -12.326 1.00 91.88 205 PHE A N 1
ATOM 1610 C CA . PHE A 1 205 ? 12.705 -10.488 -11.733 1.00 91.88 205 PHE A CA 1
ATOM 1611 C C . PHE A 1 205 ? 12.060 -11.728 -12.359 1.00 91.88 205 PHE A C 1
ATOM 1613 O O . PHE A 1 205 ? 11.810 -12.730 -11.679 1.00 91.88 205 PHE A O 1
ATOM 1620 N N . ILE A 1 206 ? 11.826 -11.706 -13.673 1.00 94.06 206 ILE A N 1
ATOM 1621 C CA . ILE A 1 206 ? 11.060 -12.769 -14.343 1.00 94.06 206 ILE A CA 1
ATOM 1622 C C . ILE A 1 206 ? 11.895 -14.028 -14.606 1.00 94.06 206 ILE A C 1
ATOM 1624 O O . ILE A 1 206 ? 11.356 -15.131 -14.752 1.00 94.06 206 ILE A O 1
ATOM 1628 N N . GLY A 1 207 ? 13.228 -13.915 -14.619 1.00 93.94 207 GLY A N 1
ATOM 1629 C CA . GLY A 1 207 ? 14.142 -15.027 -14.883 1.00 93.94 207 GLY A CA 1
ATOM 1630 C C . GLY A 1 207 ? 13.954 -16.205 -13.922 1.00 93.94 207 GLY A C 1
ATOM 1631 O O . GLY A 1 207 ? 14.031 -17.368 -14.337 1.00 93.94 207 GLY A O 1
ATOM 1632 N N . ALA A 1 208 ? 13.601 -15.928 -12.662 1.00 94.25 208 ALA A N 1
ATOM 1633 C CA . ALA A 1 208 ? 13.322 -16.943 -11.645 1.00 94.25 208 ALA A CA 1
ATOM 1634 C C . ALA A 1 208 ? 12.109 -17.837 -11.975 1.00 94.25 208 ALA A C 1
ATOM 1636 O O . ALA A 1 208 ? 11.981 -18.928 -11.403 1.00 94.25 208 ALA A O 1
ATOM 1637 N N . PHE A 1 209 ? 11.251 -17.407 -12.907 1.00 96.56 209 PHE A N 1
ATOM 1638 C CA . PHE A 1 209 ? 10.040 -18.099 -13.348 1.00 96.56 209 PHE A CA 1
ATOM 1639 C C . PHE A 1 209 ? 10.201 -18.846 -14.677 1.00 96.56 209 PHE A C 1
ATOM 1641 O O . PHE A 1 209 ? 9.329 -19.649 -15.014 1.00 96.56 209 PHE A O 1
ATOM 1648 N N . SER A 1 210 ? 11.316 -18.660 -15.394 1.00 95.94 210 SER A N 1
ATOM 1649 C CA . SER A 1 210 ? 11.580 -19.310 -16.692 1.00 95.94 210 SER A CA 1
ATOM 1650 C C . SER A 1 210 ? 10.424 -19.109 -17.694 1.00 95.94 210 SER A C 1
ATOM 1652 O O . SER A 1 210 ? 9.704 -20.068 -17.996 1.00 95.94 210 SER A O 1
ATOM 1654 N N . PRO A 1 211 ? 10.199 -17.868 -18.171 1.00 95.56 211 PRO A N 1
ATOM 1655 C CA . PRO A 1 211 ? 9.128 -17.570 -19.118 1.00 95.56 211 PRO A CA 1
ATOM 1656 C C . PRO A 1 211 ? 9.298 -18.363 -20.422 1.00 95.56 211 PRO A C 1
ATOM 1658 O O . PRO A 1 211 ? 10.407 -18.465 -20.958 1.00 95.56 211 PRO A O 1
ATOM 1661 N N . MET A 1 212 ? 8.202 -18.936 -20.931 1.00 93.44 212 MET A N 1
ATOM 1662 C CA . MET A 1 212 ? 8.198 -19.704 -22.180 1.00 93.44 212 MET A CA 1
ATOM 1663 C C . MET A 1 212 ? 6.980 -19.351 -23.057 1.00 93.44 212 MET A C 1
ATOM 1665 O O . MET A 1 212 ? 5.852 -19.671 -22.677 1.00 93.44 212 MET A O 1
ATOM 1669 N N . PRO A 1 213 ? 7.178 -18.778 -24.263 1.00 92.81 213 PRO A N 1
ATOM 1670 C CA . PRO A 1 213 ? 8.470 -18.431 -24.870 1.00 92.81 213 PRO A CA 1
ATOM 1671 C C . PRO A 1 213 ? 9.232 -17.370 -24.056 1.00 92.81 213 PRO A C 1
ATOM 1673 O O . PRO A 1 213 ? 8.606 -16.677 -23.262 1.00 92.81 213 PRO A O 1
ATOM 1676 N N . PRO A 1 214 ? 10.560 -17.226 -24.236 1.00 90.38 214 PRO A N 1
ATOM 1677 C CA . PRO A 1 214 ? 11.281 -16.089 -23.674 1.00 90.38 214 PRO A CA 1
ATOM 1678 C C . PRO A 1 214 ? 10.620 -14.786 -24.136 1.00 90.38 214 PRO A C 1
ATOM 1680 O O . PRO A 1 214 ? 10.435 -14.595 -25.343 1.00 90.38 214 PRO A O 1
ATOM 1683 N N . ILE A 1 215 ? 10.251 -13.935 -23.184 1.00 88.56 215 ILE A N 1
ATOM 1684 C CA . ILE A 1 215 ? 9.578 -12.652 -23.415 1.00 88.56 215 ILE A CA 1
ATOM 1685 C C . ILE A 1 215 ? 10.537 -11.480 -23.164 1.00 88.56 215 ILE A C 1
ATOM 1687 O O . ILE A 1 215 ? 11.508 -11.668 -22.425 1.00 88.56 215 ILE A O 1
ATOM 1691 N N . PRO A 1 216 ? 10.327 -10.323 -23.822 1.00 80.75 216 PRO A N 1
ATOM 1692 C CA . PRO A 1 216 ? 11.259 -9.203 -23.777 1.00 80.75 216 PRO A CA 1
ATOM 1693 C C . PRO A 1 216 ? 11.123 -8.332 -22.537 1.00 80.75 216 PRO A C 1
ATOM 1695 O O . PRO A 1 216 ? 12.158 -7.916 -22.079 1.00 80.75 216 PRO A O 1
ATOM 1698 N N . ASP A 1 217 ? 9.920 -8.046 -22.050 1.00 89.56 217 ASP A N 1
ATOM 1699 C CA . ASP A 1 217 ? 9.608 -7.357 -20.790 1.00 89.56 217 ASP A CA 1
ATOM 1700 C C . ASP A 1 217 ? 8.126 -7.635 -20.486 1.00 89.56 217 ASP A C 1
ATOM 1702 O O . ASP A 1 217 ? 7.377 -7.967 -21.410 1.00 89.56 217 ASP A O 1
ATOM 1706 N N . THR A 1 218 ? 7.732 -7.585 -19.221 1.00 91.12 218 THR A N 1
ATOM 1707 C CA . THR A 1 218 ? 6.347 -7.705 -18.754 1.00 91.12 218 THR A CA 1
ATOM 1708 C C . THR A 1 218 ? 5.897 -6.505 -17.929 1.00 91.12 218 THR A C 1
ATOM 1710 O O . THR A 1 218 ? 4.828 -6.603 -17.337 1.00 91.12 218 THR A O 1
ATOM 1713 N N . GLY A 1 219 ? 6.706 -5.447 -17.827 1.00 93.69 219 GLY A N 1
ATOM 1714 C CA . GLY A 1 219 ? 6.430 -4.315 -16.946 1.00 93.69 219 GLY A CA 1
ATOM 1715 C C . GLY A 1 219 ? 6.551 -4.683 -15.465 1.00 93.69 219 GLY A C 1
ATOM 1716 O O . GLY A 1 219 ? 6.663 -5.867 -15.098 1.00 93.69 219 GLY A O 1
ATOM 1717 N N . LEU A 1 220 ? 6.559 -3.669 -14.605 1.00 94.25 220 LEU A N 1
ATOM 1718 C CA . LEU A 1 220 ? 6.636 -3.814 -13.152 1.00 94.25 220 LEU A CA 1
ATOM 1719 C C . LEU A 1 220 ? 5.594 -2.909 -12.507 1.00 94.25 220 LEU A C 1
ATOM 1721 O O . LEU A 1 220 ? 5.833 -1.726 -12.312 1.00 94.25 220 LEU A O 1
ATOM 1725 N N . ASP A 1 221 ? 4.505 -3.535 -12.087 1.00 92.88 221 ASP A N 1
ATOM 1726 C CA . ASP A 1 221 ? 3.296 -2.819 -11.687 1.00 92.88 221 ASP A CA 1
ATOM 1727 C C . ASP A 1 221 ? 3.254 -2.535 -10.179 1.00 92.88 221 ASP A C 1
ATOM 1729 O O . ASP A 1 221 ? 2.894 -1.470 -9.715 1.00 92.88 221 ASP A O 1
ATOM 1733 N N . ALA A 1 222 ? 3.756 -3.465 -9.362 1.00 94.38 222 ALA A N 1
ATOM 1734 C CA . ALA A 1 222 ? 3.827 -3.273 -7.916 1.00 94.38 222 ALA A CA 1
ATOM 1735 C C . ALA A 1 222 ? 5.121 -3.826 -7.336 1.00 94.38 222 ALA A C 1
ATOM 1737 O O . ALA A 1 222 ? 5.691 -4.797 -7.840 1.00 94.38 222 ALA A O 1
ATOM 1738 N N . ILE A 1 223 ? 5.550 -3.269 -6.202 1.00 94.19 223 ILE A N 1
ATOM 1739 C CA . ILE A 1 223 ? 6.689 -3.777 -5.439 1.00 94.19 223 ILE A CA 1
ATOM 1740 C C . ILE A 1 223 ? 6.443 -3.702 -3.935 1.00 94.19 223 ILE A C 1
ATOM 1742 O O . ILE A 1 223 ? 5.869 -2.747 -3.428 1.00 94.19 223 ILE A O 1
ATOM 1746 N N . ALA A 1 224 ? 6.909 -4.708 -3.201 1.00 93.31 224 ALA A N 1
ATOM 1747 C CA . ALA A 1 224 ? 6.819 -4.741 -1.746 1.00 93.31 224 ALA A CA 1
ATOM 1748 C C . ALA A 1 224 ? 7.953 -5.571 -1.133 1.00 93.31 224 ALA A C 1
ATOM 1750 O O . ALA A 1 224 ? 8.674 -6.294 -1.822 1.00 93.31 224 ALA A O 1
ATOM 1751 N N . PHE A 1 225 ? 8.075 -5.523 0.193 1.00 89.31 225 PHE A N 1
ATOM 1752 C CA . PHE A 1 225 ? 8.843 -6.508 0.953 1.00 89.31 225 PHE A CA 1
ATOM 1753 C C . PHE A 1 225 ? 7.912 -7.449 1.703 1.00 89.31 225 PHE A C 1
ATOM 1755 O O . PHE A 1 225 ? 6.920 -7.009 2.278 1.00 89.31 225 PHE A O 1
ATOM 1762 N N . ASP A 1 226 ? 8.260 -8.734 1.753 1.00 84.88 226 ASP A N 1
ATOM 1763 C CA . ASP A 1 226 ? 7.651 -9.646 2.717 1.00 84.88 226 ASP A CA 1
ATOM 1764 C C . ASP A 1 226 ? 8.189 -9.397 4.143 1.00 84.88 226 ASP A C 1
ATOM 1766 O O . ASP A 1 226 ? 9.146 -8.651 4.364 1.00 84.88 226 ASP A O 1
ATOM 1770 N N . ALA A 1 227 ? 7.613 -10.081 5.134 1.00 77.56 227 ALA A N 1
ATOM 1771 C CA . ALA A 1 227 ? 8.041 -9.976 6.533 1.00 77.56 227 ALA A CA 1
ATOM 1772 C C . ALA A 1 227 ? 9.506 -10.400 6.792 1.00 77.56 227 ALA A C 1
ATOM 1774 O O . ALA A 1 227 ? 10.045 -10.126 7.863 1.00 77.56 227 ALA A O 1
ATOM 1775 N N . ASN A 1 228 ? 10.149 -11.088 5.843 1.00 77.12 228 ASN A N 1
ATOM 1776 C CA . ASN A 1 228 ? 11.552 -11.495 5.918 1.00 77.12 228 ASN A CA 1
ATOM 1777 C C . ASN A 1 228 ? 12.481 -10.545 5.140 1.00 77.12 228 ASN A C 1
ATOM 1779 O O . ASN A 1 228 ? 13.689 -10.785 5.104 1.00 77.12 228 ASN A O 1
ATOM 1783 N N . GLY A 1 229 ? 11.938 -9.499 4.509 1.00 80.44 229 GLY A N 1
ATOM 1784 C CA . GLY A 1 229 ? 12.679 -8.572 3.660 1.00 80.44 229 GLY A CA 1
ATOM 1785 C C . GLY A 1 229 ? 12.992 -9.108 2.260 1.00 80.44 229 GLY A C 1
ATOM 1786 O O . GLY A 1 229 ? 13.860 -8.547 1.593 1.00 80.44 229 GLY A O 1
ATOM 1787 N N . ASN A 1 230 ? 12.331 -10.180 1.807 1.00 85.94 230 ASN A N 1
ATOM 1788 C CA . ASN A 1 230 ? 12.436 -10.622 0.415 1.00 85.94 230 ASN A CA 1
ATOM 1789 C C . ASN A 1 230 ? 11.598 -9.713 -0.478 1.00 85.94 230 ASN A C 1
ATOM 1791 O O . ASN A 1 230 ? 10.496 -9.309 -0.095 1.00 85.94 230 ASN A O 1
ATOM 1795 N N . LEU A 1 231 ? 12.099 -9.445 -1.680 1.00 92.25 231 LEU A N 1
ATOM 1796 C CA . LEU A 1 231 ? 11.393 -8.608 -2.638 1.00 92.25 231 LEU A CA 1
ATOM 1797 C C . LEU A 1 231 ? 10.196 -9.362 -3.228 1.00 92.25 231 LEU A C 1
ATOM 1799 O O . LEU A 1 231 ? 10.319 -10.505 -3.695 1.00 92.25 231 LEU A O 1
ATOM 1803 N N . LEU A 1 232 ? 9.048 -8.700 -3.200 1.00 95.88 232 LEU A N 1
ATOM 1804 C CA . LEU A 1 232 ? 7.823 -9.106 -3.865 1.00 95.88 232 LEU A CA 1
ATOM 1805 C C . LEU A 1 232 ? 7.504 -8.112 -4.977 1.00 95.88 232 LEU A C 1
ATOM 1807 O O . LEU A 1 232 ? 7.837 -6.937 -4.847 1.00 95.88 232 LEU A O 1
ATOM 1811 N N . PHE A 1 233 ? 6.873 -8.579 -6.046 1.00 96.75 233 PHE A N 1
ATOM 1812 C CA . PHE A 1 233 ? 6.551 -7.739 -7.193 1.00 96.75 233 PHE A CA 1
ATOM 1813 C C . PHE A 1 233 ? 5.330 -8.236 -7.968 1.00 96.75 233 PHE A C 1
ATOM 1815 O O . PHE A 1 233 ? 5.007 -9.420 -7.888 1.00 96.75 233 PHE A O 1
ATOM 1822 N N . SER A 1 234 ? 4.681 -7.348 -8.714 1.00 97.00 234 SER A N 1
ATOM 1823 C CA . SER A 1 234 ? 3.696 -7.683 -9.750 1.00 97.00 234 SER A CA 1
ATOM 1824 C C . SER A 1 234 ? 4.235 -7.315 -11.134 1.00 97.00 234 SER A C 1
ATOM 1826 O O . SER A 1 234 ? 5.304 -6.720 -11.235 1.00 97.00 234 SER A O 1
ATOM 1828 N N . VAL A 1 235 ? 3.548 -7.711 -12.197 1.00 95.94 235 VAL A N 1
ATOM 1829 C CA . VAL A 1 235 ? 3.914 -7.400 -13.592 1.00 95.94 235 VAL A CA 1
ATOM 1830 C C . VAL A 1 235 ? 2.692 -6.842 -14.306 1.00 95.94 235 VAL A C 1
ATOM 1832 O O . VAL A 1 235 ? 1.596 -7.200 -13.910 1.00 95.94 235 VAL A O 1
ATOM 1835 N N . GLU A 1 236 ? 2.862 -6.062 -15.367 1.00 93.62 236 GLU A N 1
ATOM 1836 C CA . GLU A 1 236 ? 1.753 -5.488 -16.154 1.00 93.62 236 GLU A CA 1
ATOM 1837 C C . GLU A 1 236 ? 1.185 -6.479 -17.186 1.00 93.62 236 GLU A C 1
ATOM 1839 O O . GLU A 1 236 ? 0.006 -6.451 -17.542 1.00 93.62 236 GLU A O 1
ATOM 1844 N N . GLU A 1 237 ? 2.015 -7.405 -17.689 1.00 93.75 237 GLU A N 1
ATOM 1845 C CA . GLU A 1 237 ? 1.604 -8.378 -18.705 1.00 93.75 237 GLU A CA 1
ATOM 1846 C C . GLU A 1 237 ? 1.647 -9.838 -18.223 1.00 93.75 237 GLU A C 1
ATOM 1848 O O . GLU A 1 237 ? 2.632 -10.338 -17.668 1.00 93.75 237 GLU A O 1
ATOM 1853 N N . ASP A 1 238 ? 0.582 -10.583 -18.543 1.00 95.50 238 ASP A N 1
ATOM 1854 C CA . ASP A 1 238 ? 0.506 -12.028 -18.319 1.00 95.50 238 ASP A CA 1
ATOM 1855 C C . ASP A 1 238 ? 1.627 -12.782 -19.047 1.00 95.50 238 ASP A C 1
ATOM 1857 O O . ASP A 1 238 ? 1.861 -12.608 -20.248 1.00 95.50 238 ASP A O 1
ATOM 1861 N N . PHE A 1 239 ? 2.216 -13.778 -18.382 1.00 96.31 239 PHE A N 1
ATOM 1862 C CA . PHE A 1 239 ? 3.159 -14.681 -19.038 1.00 96.31 239 PHE A CA 1
ATOM 1863 C C . PHE A 1 239 ? 3.093 -16.121 -18.541 1.00 96.31 239 PHE A C 1
ATOM 1865 O O . PHE A 1 239 ? 2.672 -16.433 -17.429 1.00 96.31 239 PHE A O 1
ATOM 1872 N N . PHE A 1 240 ? 3.530 -17.060 -19.382 1.00 97.19 240 PHE A N 1
ATOM 1873 C CA . PHE A 1 240 ? 3.583 -18.471 -19.009 1.00 97.19 240 PHE A CA 1
ATOM 1874 C C . PHE A 1 240 ? 4.922 -18.827 -18.356 1.00 97.19 240 PHE A C 1
ATOM 1876 O O . PHE A 1 240 ? 5.975 -18.729 -18.988 1.00 97.19 240 PHE A O 1
ATOM 1883 N N . SER A 1 241 ? 4.877 -19.315 -17.115 1.00 97.69 241 SER A N 1
ATOM 1884 C CA . SER A 1 241 ? 6.037 -19.853 -16.402 1.00 97.69 241 SER A CA 1
ATOM 1885 C C . SER A 1 241 ? 6.185 -21.348 -16.676 1.00 97.69 241 SER A C 1
ATOM 1887 O O . SER A 1 241 ? 5.376 -22.162 -16.220 1.00 97.69 241 SER A O 1
ATOM 1889 N N . GLU A 1 242 ? 7.267 -21.742 -17.355 1.00 97.00 242 GLU A N 1
ATOM 1890 C CA . GLU A 1 242 ? 7.595 -23.161 -17.544 1.00 97.00 242 GLU A CA 1
ATOM 1891 C C . GLU A 1 242 ? 7.905 -23.838 -16.203 1.00 97.00 242 GLU A C 1
ATOM 1893 O O . GLU A 1 242 ? 7.478 -24.969 -15.963 1.00 97.00 242 GLU A O 1
ATOM 1898 N N . LYS A 1 243 ? 8.592 -23.126 -15.298 1.00 96.75 243 LYS A N 1
ATOM 1899 C CA . LYS A 1 243 ? 8.960 -23.629 -13.966 1.00 96.75 243 LYS A CA 1
ATOM 1900 C C . LYS A 1 243 ? 7.735 -24.019 -13.139 1.00 96.75 243 LYS A C 1
ATOM 1902 O O . LYS A 1 243 ? 7.757 -25.055 -12.474 1.00 96.75 243 LYS A O 1
ATOM 1907 N N . LEU A 1 244 ? 6.690 -23.192 -13.158 1.00 97.62 244 LEU A N 1
ATOM 1908 C CA . LEU A 1 244 ? 5.458 -23.433 -12.402 1.00 97.62 244 LEU A CA 1
ATOM 1909 C C . LEU A 1 244 ? 4.413 -24.224 -13.202 1.00 97.62 244 LEU A C 1
ATOM 1911 O O . LEU A 1 244 ? 3.459 -24.737 -12.617 1.00 97.62 244 LEU A O 1
ATOM 1915 N N . GLY A 1 245 ? 4.581 -24.335 -14.523 1.00 97.62 245 GLY A N 1
ATOM 1916 C CA . GLY A 1 245 ? 3.641 -25.009 -15.416 1.00 97.62 245 GLY A CA 1
ATOM 1917 C C . GLY A 1 245 ? 2.285 -24.304 -15.521 1.00 97.62 245 GLY A C 1
ATOM 1918 O O . GLY A 1 245 ? 1.271 -24.974 -15.724 1.00 97.62 245 GLY A O 1
ATOM 1919 N N . ARG A 1 246 ? 2.248 -22.977 -15.344 1.00 97.62 246 ARG A N 1
ATOM 1920 C CA . ARG A 1 246 ? 1.024 -22.160 -15.375 1.00 97.62 246 ARG A CA 1
ATOM 1921 C C . ARG A 1 246 ? 1.295 -20.747 -15.884 1.00 97.62 246 ARG A C 1
ATOM 1923 O O . ARG A 1 246 ? 2.430 -20.277 -15.840 1.00 97.62 246 ARG A O 1
ATOM 1930 N N . THR A 1 247 ? 0.229 -20.077 -16.309 1.00 96.81 247 THR A N 1
ATOM 1931 C CA . THR A 1 247 ? 0.228 -18.627 -16.518 1.00 96.81 247 THR A CA 1
ATOM 1932 C C . THR A 1 247 ? 0.302 -17.915 -15.168 1.00 96.81 247 THR A C 1
ATOM 1934 O O . THR A 1 247 ? -0.369 -18.319 -14.206 1.00 96.81 247 THR A O 1
ATOM 1937 N N . ILE A 1 248 ? 1.179 -16.923 -15.116 1.00 96.88 248 ILE A N 1
ATOM 1938 C CA . ILE A 1 248 ? 1.254 -15.866 -14.116 1.00 96.88 248 ILE A CA 1
ATOM 1939 C C . ILE A 1 248 ? 0.445 -14.709 -14.679 1.00 96.88 248 ILE A C 1
ATOM 1941 O O . ILE A 1 248 ? 0.650 -14.345 -15.838 1.00 96.88 248 ILE A O 1
ATOM 1945 N N . ASN A 1 249 ? -0.501 -14.216 -13.890 1.00 96.25 249 ASN A N 1
ATOM 1946 C CA . ASN A 1 249 ? -1.330 -13.088 -14.292 1.00 96.25 249 ASN A CA 1
ATOM 1947 C C . ASN A 1 249 ? -0.719 -11.787 -13.763 1.00 96.25 249 ASN A C 1
ATOM 1949 O O . ASN A 1 249 ? -0.087 -11.820 -12.708 1.00 96.25 249 ASN A O 1
ATOM 1953 N N . HIS A 1 250 ? -0.979 -10.669 -14.434 1.00 94.44 250 HIS A N 1
ATOM 1954 C CA . HIS A 1 250 ? -0.558 -9.327 -14.001 1.00 94.44 250 HIS A CA 1
ATOM 1955 C C . HIS A 1 250 ? -1.113 -8.898 -12.629 1.00 94.44 250 HIS A C 1
ATOM 1957 O O . HIS A 1 250 ? -0.544 -8.059 -11.957 1.00 94.44 250 HIS A O 1
ATOM 1963 N N . GLY A 1 251 ? -2.159 -9.563 -12.123 1.00 94.38 251 GLY A N 1
ATOM 1964 C CA . GLY A 1 251 ? -2.633 -9.367 -10.744 1.00 94.38 251 GLY A CA 1
ATOM 1965 C C . GLY A 1 251 ? -1.987 -10.272 -9.674 1.00 94.38 251 GLY A C 1
ATOM 1966 O O . GLY A 1 251 ? -2.420 -10.271 -8.519 1.00 94.38 251 GLY A O 1
ATOM 1967 N N . ASP A 1 252 ? -1.047 -11.153 -10.035 1.00 97.56 252 ASP A N 1
ATOM 1968 C CA . ASP A 1 252 ? -0.411 -12.068 -9.080 1.00 97.56 252 ASP A CA 1
ATOM 1969 C C . ASP A 1 252 ? 0.785 -11.384 -8.389 1.00 97.56 252 ASP A C 1
ATOM 1971 O O . ASP A 1 252 ? 1.727 -10.959 -9.043 1.00 97.56 252 ASP A O 1
ATOM 1975 N N . LEU A 1 253 ? 0.825 -11.393 -7.052 1.00 97.56 253 LEU A N 1
ATOM 1976 C CA . LEU A 1 253 ? 1.987 -10.944 -6.284 1.00 97.56 253 LEU A CA 1
ATOM 1977 C C . LEU A 1 253 ? 3.038 -12.064 -6.222 1.00 97.56 253 LEU A C 1
ATOM 1979 O O . LEU A 1 253 ? 2.823 -13.147 -5.658 1.00 97.56 253 LEU A O 1
ATOM 1983 N N . LEU A 1 254 ? 4.196 -11.803 -6.812 1.00 97.88 254 LEU A N 1
ATOM 1984 C CA . LEU A 1 254 ? 5.293 -12.734 -7.055 1.00 97.88 254 LEU A CA 1
ATOM 1985 C C . LEU A 1 254 ? 6.429 -12.521 -6.061 1.00 97.88 254 LEU A C 1
ATOM 1987 O O . LEU A 1 254 ? 6.646 -11.424 -5.569 1.00 97.88 254 LEU A O 1
ATOM 1991 N N . SER A 1 255 ? 7.184 -13.579 -5.773 1.00 96.06 255 SER A N 1
ATOM 1992 C CA . SER A 1 255 ? 8.431 -13.497 -5.012 1.00 96.06 255 SER A CA 1
ATOM 1993 C C . SER A 1 255 ? 9.629 -13.670 -5.936 1.00 96.06 255 SER A C 1
ATOM 1995 O O . SER A 1 255 ? 9.615 -14.519 -6.832 1.00 96.06 255 SER A O 1
ATOM 1997 N N . GLU A 1 256 ? 10.699 -12.917 -5.674 1.00 92.19 256 GLU A N 1
ATOM 1998 C CA . GLU A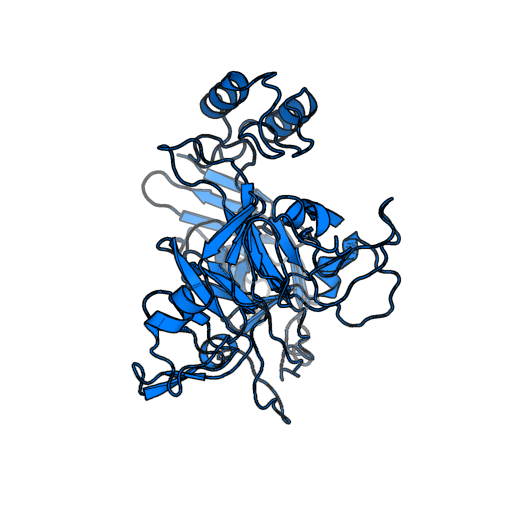 1 256 ? 11.946 -12.953 -6.453 1.00 92.19 256 GLU A CA 1
ATOM 1999 C C . GLU A 1 256 ? 12.617 -14.340 -6.534 1.00 92.19 256 GLU A C 1
ATOM 2001 O O . GLU A 1 256 ? 13.452 -14.582 -7.402 1.00 92.19 256 GLU A O 1
ATOM 2006 N N . ASP A 1 257 ? 12.245 -15.293 -5.673 1.00 92.88 257 ASP A N 1
ATOM 2007 C CA . ASP A 1 257 ? 12.742 -16.673 -5.732 1.00 92.88 257 ASP A CA 1
ATOM 2008 C C . ASP A 1 257 ? 11.966 -17.583 -6.713 1.00 92.88 257 ASP A C 1
ATOM 2010 O O . ASP A 1 257 ? 12.224 -18.794 -6.847 1.00 92.88 257 ASP A O 1
ATOM 2014 N N . GLY A 1 258 ? 11.038 -16.993 -7.466 1.00 95.38 258 GLY A N 1
ATOM 2015 C CA . GLY A 1 258 ? 10.269 -17.656 -8.505 1.00 95.38 258 GLY A CA 1
ATOM 2016 C C . GLY A 1 258 ? 9.119 -18.489 -7.948 1.00 95.38 258 GLY A C 1
ATOM 2017 O O . GLY A 1 258 ? 8.911 -19.619 -8.411 1.00 95.38 258 GLY A O 1
ATOM 2018 N N . ARG A 1 259 ? 8.438 -17.967 -6.922 1.00 96.94 259 ARG A N 1
ATOM 2019 C CA . ARG A 1 259 ? 7.182 -18.476 -6.353 1.00 96.94 259 ARG A CA 1
ATOM 2020 C C . ARG A 1 259 ? 6.095 -17.411 -6.478 1.00 96.94 259 ARG A C 1
ATOM 2022 O O . ARG A 1 259 ? 6.386 -16.224 -6.447 1.00 96.94 259 ARG A O 1
ATOM 2029 N N . ILE A 1 260 ? 4.842 -17.846 -6.555 1.00 97.88 260 ILE A N 1
ATOM 2030 C CA . ILE A 1 260 ? 3.698 -16.946 -6.376 1.00 97.88 260 ILE A CA 1
ATOM 2031 C C . ILE A 1 260 ? 3.494 -16.782 -4.868 1.00 97.88 260 ILE A C 1
ATOM 2033 O O . ILE A 1 260 ? 3.333 -17.786 -4.168 1.00 97.88 260 ILE A O 1
ATOM 2037 N N . PHE A 1 261 ? 3.552 -15.545 -4.376 1.00 97.69 261 PHE A N 1
ATOM 2038 C CA . PHE A 1 261 ? 3.283 -15.224 -2.976 1.00 97.69 261 PHE A CA 1
ATOM 2039 C C . PHE A 1 261 ? 1.774 -15.226 -2.715 1.00 97.69 261 PHE A C 1
ATOM 2041 O O . PHE A 1 261 ? 1.312 -15.963 -1.842 1.00 97.69 261 PHE A O 1
ATOM 2048 N N . LYS A 1 262 ? 1.010 -14.484 -3.527 1.00 97.94 262 LYS A N 1
ATOM 2049 C CA . LYS A 1 262 ? -0.460 -14.504 -3.563 1.00 97.94 262 LYS A CA 1
ATOM 2050 C C . LYS A 1 262 ? -0.944 -14.333 -4.993 1.00 97.94 262 LYS A C 1
ATOM 2052 O O . LYS A 1 262 ? -0.372 -13.556 -5.741 1.00 97.94 262 LYS A O 1
ATOM 2057 N N . THR A 1 263 ? -1.986 -15.060 -5.375 1.00 97.69 263 THR A N 1
ATOM 2058 C CA . THR A 1 263 ? -2.676 -14.788 -6.642 1.00 97.69 263 THR A CA 1
ATOM 2059 C C . THR A 1 263 ? -3.672 -13.647 -6.477 1.00 97.69 263 THR A C 1
ATOM 2061 O O . THR A 1 263 ? -4.145 -13.412 -5.362 1.00 97.69 263 THR A O 1
ATOM 2064 N N . ILE A 1 264 ? -4.100 -13.022 -7.577 1.00 95.62 264 ILE A N 1
ATOM 2065 C CA . ILE A 1 264 ? -5.203 -12.042 -7.532 1.00 95.62 264 ILE A CA 1
ATOM 2066 C C . ILE A 1 264 ? -6.477 -12.632 -6.902 1.00 95.62 264 ILE A C 1
ATOM 2068 O O . ILE A 1 264 ? -7.214 -11.970 -6.176 1.00 95.62 264 ILE A O 1
ATOM 2072 N N . GLY A 1 265 ? -6.712 -13.932 -7.113 1.00 95.62 265 GLY A N 1
ATOM 2073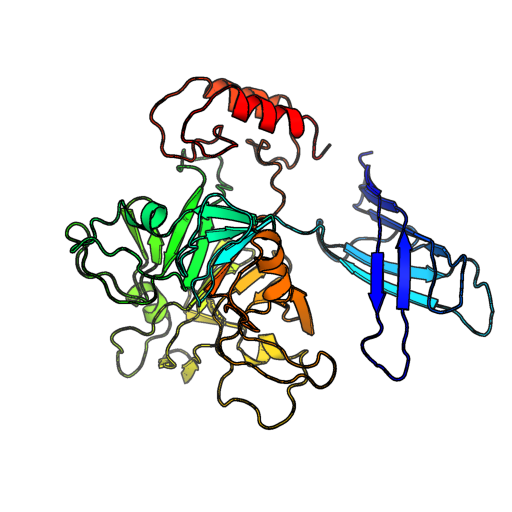 C CA . GLY A 1 265 ? -7.821 -14.656 -6.495 1.00 95.62 265 GLY A CA 1
ATOM 2074 C C . GLY A 1 265 ? -7.682 -14.808 -4.978 1.00 95.62 265 GLY A C 1
ATOM 2075 O O . GLY A 1 265 ? -8.699 -14.825 -4.288 1.00 95.62 265 GLY A O 1
ATOM 2076 N N . ASP A 1 266 ? -6.454 -14.897 -4.459 1.00 97.56 266 ASP A N 1
ATOM 2077 C CA . ASP A 1 266 ? -6.192 -14.908 -3.016 1.00 97.56 266 ASP A CA 1
ATOM 2078 C C . ASP A 1 266 ? -6.397 -13.510 -2.413 1.00 97.56 266 ASP A C 1
ATOM 2080 O O . ASP A 1 266 ? -6.985 -13.403 -1.338 1.00 97.56 266 ASP A O 1
ATOM 2084 N N . LEU A 1 267 ? -5.965 -12.452 -3.115 1.00 97.69 267 LEU A N 1
ATOM 2085 C CA . LEU A 1 267 ? -6.155 -11.054 -2.699 1.00 97.69 267 LEU A CA 1
ATOM 2086 C C . LEU A 1 267 ? -7.642 -10.673 -2.648 1.00 97.69 267 LEU A C 1
ATOM 2088 O O . LEU A 1 267 ? -8.102 -10.032 -1.705 1.00 97.69 267 LEU A O 1
ATOM 2092 N N . LEU A 1 268 ? -8.427 -11.142 -3.621 1.00 96.81 268 LEU A N 1
ATOM 2093 C CA . LEU A 1 268 ? -9.859 -10.854 -3.716 1.00 96.81 268 LEU A CA 1
ATOM 2094 C C . LEU A 1 268 ? -10.756 -11.893 -3.021 1.00 96.81 268 LEU A C 1
ATOM 2096 O O . LEU A 1 268 ? -11.981 -11.805 -3.116 1.00 96.81 268 LEU A O 1
ATOM 2100 N N . ALA A 1 269 ? -10.191 -12.872 -2.305 1.00 96.88 269 ALA A N 1
ATOM 2101 C CA . ALA A 1 269 ? -10.940 -14.009 -1.756 1.00 96.88 269 ALA A CA 1
ATOM 2102 C C . ALA A 1 269 ? -12.073 -13.609 -0.791 1.00 96.88 269 ALA A C 1
ATOM 2104 O O . ALA A 1 269 ? -13.067 -14.328 -0.673 1.00 96.88 269 ALA A O 1
ATOM 2105 N N . ASN A 1 270 ? -11.919 -12.472 -0.106 1.00 95.94 270 ASN A N 1
ATOM 2106 C CA . ASN A 1 270 ? -12.885 -11.944 0.861 1.00 95.94 270 ASN A CA 1
ATOM 2107 C C . ASN A 1 270 ? -13.816 -10.865 0.277 1.00 95.94 270 ASN A C 1
ATOM 2109 O O . ASN A 1 270 ? -14.678 -10.341 0.987 1.00 95.94 270 ASN A O 1
ATOM 2113 N N . PHE A 1 271 ? -13.680 -10.560 -1.014 1.00 95.81 271 PHE A N 1
ATOM 2114 C CA . PHE A 1 271 ? -14.575 -9.675 -1.748 1.00 95.81 271 PHE A CA 1
ATOM 2115 C C . PHE A 1 271 ? -15.671 -10.476 -2.462 1.00 95.81 271 PHE A C 1
ATOM 2117 O O . PHE A 1 271 ? -15.570 -11.680 -2.710 1.00 95.81 271 PHE A O 1
ATOM 2124 N N . HIS A 1 272 ? -16.751 -9.790 -2.818 1.00 95.31 272 HIS A N 1
ATOM 2125 C CA . HIS A 1 272 ? -17.944 -10.350 -3.442 1.00 95.31 272 HIS A CA 1
ATOM 2126 C C . HIS A 1 272 ? -18.277 -9.634 -4.762 1.00 95.31 272 HIS A C 1
ATOM 2128 O O . HIS A 1 272 ? -19.352 -9.027 -4.863 1.00 95.31 272 HIS A O 1
ATOM 2134 N N . PRO A 1 273 ? -17.416 -9.728 -5.801 1.00 94.31 273 PRO A N 1
ATOM 2135 C CA . PRO A 1 273 ? -17.678 -9.081 -7.081 1.00 94.31 273 PRO A CA 1
ATOM 2136 C C . PRO A 1 273 ? -18.985 -9.579 -7.711 1.00 94.31 273 PRO A C 1
ATOM 2138 O O . PRO A 1 273 ? -19.191 -10.797 -7.857 1.00 94.31 273 PRO A O 1
ATOM 2141 N N . ILE A 1 274 ? -19.859 -8.651 -8.100 1.00 93.75 274 ILE A N 1
ATOM 2142 C CA . ILE A 1 274 ? -21.091 -8.939 -8.843 1.00 93.75 274 ILE A CA 1
ATOM 2143 C C . ILE A 1 274 ? -20.835 -8.914 -10.355 1.00 93.75 274 ILE A C 1
ATOM 2145 O O . ILE A 1 274 ? -19.909 -8.272 -10.835 1.00 93.75 274 ILE A O 1
ATOM 2149 N N . GLU A 1 275 ? -21.650 -9.643 -11.115 1.00 90.69 275 GLU A N 1
ATOM 2150 C CA . GLU A 1 275 ? -21.501 -9.733 -12.573 1.00 90.69 275 GLU A CA 1
ATOM 2151 C C . GLU A 1 275 ? -21.922 -8.434 -13.296 1.00 90.69 275 GLU A C 1
ATOM 2153 O O . GLU A 1 275 ? -22.900 -7.802 -12.879 1.00 90.69 275 GLU A O 1
ATOM 2158 N N . PRO A 1 276 ? -21.283 -8.088 -14.434 1.00 87.06 276 PRO A N 1
ATOM 2159 C CA . PRO A 1 276 ? -20.208 -8.830 -15.100 1.00 87.06 276 PRO A CA 1
ATOM 2160 C C . PRO A 1 276 ? -18.848 -8.635 -14.418 1.00 87.06 276 PRO A C 1
ATOM 2162 O O . PRO A 1 276 ? -18.459 -7.505 -14.136 1.00 87.06 276 PRO A O 1
ATOM 2165 N N . ARG A 1 277 ? -18.115 -9.729 -14.191 1.00 86.94 277 ARG A N 1
ATOM 2166 C CA . ARG A 1 277 ? -16.743 -9.653 -13.669 1.00 86.94 277 ARG A CA 1
ATOM 2167 C C . ARG A 1 277 ? -15.736 -9.330 -14.781 1.00 86.94 277 ARG A C 1
ATOM 2169 O O . ARG A 1 277 ? -15.873 -9.883 -15.879 1.00 86.94 277 ARG A O 1
ATOM 2176 N N . PRO A 1 278 ? -14.719 -8.495 -14.504 1.00 85.38 278 PRO A N 1
ATOM 2177 C CA . PRO A 1 278 ? -13.556 -8.354 -15.371 1.00 85.38 278 PRO A CA 1
ATOM 2178 C C . PRO A 1 278 ? -12.874 -9.700 -15.652 1.00 85.38 278 PRO A C 1
ATOM 2180 O O . PRO A 1 278 ? -12.999 -10.656 -14.884 1.00 85.38 278 PRO A O 1
ATOM 2183 N N . ILE A 1 279 ? -12.159 -9.780 -16.778 1.00 82.81 279 ILE A N 1
ATOM 2184 C CA . ILE A 1 279 ? -11.366 -10.970 -17.136 1.00 82.81 279 ILE A CA 1
ATOM 2185 C C . ILE A 1 279 ? -10.145 -11.089 -16.212 1.00 82.81 279 ILE A C 1
ATOM 2187 O O . ILE A 1 279 ? -9.800 -12.196 -15.803 1.00 82.81 279 ILE A O 1
ATOM 2191 N N . SER A 1 280 ? -9.551 -9.947 -15.872 1.00 87.38 280 SER A N 1
ATOM 2192 C CA . SER A 1 280 ? -8.519 -9.759 -14.858 1.00 87.38 280 SER A CA 1
ATOM 2193 C C . SER A 1 280 ? -8.820 -8.469 -14.101 1.00 87.38 280 SER A C 1
ATOM 2195 O O . SER A 1 280 ? -9.514 -7.603 -14.637 1.00 87.38 280 SER A O 1
ATOM 2197 N N . PHE A 1 281 ? -8.340 -8.388 -12.864 1.00 92.25 281 PHE A N 1
ATOM 2198 C CA . PHE A 1 281 ? -8.436 -7.184 -12.045 1.00 92.25 281 PHE A CA 1
ATOM 2199 C C . PHE A 1 281 ? -7.146 -6.365 -12.041 1.00 92.25 281 PHE A C 1
ATOM 2201 O O . PHE A 1 281 ? -7.248 -5.189 -11.742 1.00 92.25 281 PHE A O 1
ATOM 2208 N N . GLY A 1 282 ? -5.993 -6.964 -12.361 1.00 94.00 282 GLY A N 1
ATOM 2209 C CA . GLY A 1 282 ? -4.700 -6.279 -12.262 1.00 94.00 282 GLY A CA 1
ATOM 2210 C C . GLY A 1 282 ? -4.230 -5.996 -10.834 1.00 94.00 282 GLY A C 1
ATOM 2211 O O . GLY A 1 282 ? -4.921 -6.397 -9.885 1.00 94.00 282 GLY A O 1
ATOM 2212 N N . LEU A 1 283 ? -3.046 -5.392 -10.678 1.00 95.31 283 LEU A N 1
ATOM 2213 C CA . LEU A 1 283 ? -2.450 -5.058 -9.373 1.00 95.31 283 LEU A CA 1
ATOM 2214 C C . LEU A 1 283 ? -1.455 -3.877 -9.457 1.00 95.31 283 LEU A C 1
ATOM 2216 O O . LEU A 1 283 ? -0.251 -4.103 -9.364 1.00 95.31 283 LEU A O 1
ATOM 2220 N N . ASP A 1 284 ? -1.963 -2.643 -9.419 1.00 93.25 284 ASP A N 1
ATOM 2221 C CA . ASP A 1 284 ? -1.135 -1.417 -9.510 1.00 93.25 284 ASP A CA 1
ATOM 2222 C C . ASP A 1 284 ? -0.276 -1.123 -8.276 1.00 93.25 284 ASP A C 1
ATOM 2224 O O . ASP A 1 284 ? 0.656 -0.327 -8.279 1.00 93.25 284 ASP A O 1
ATOM 2228 N N . ALA A 1 285 ? -0.635 -1.685 -7.121 1.00 95.06 285 ALA A N 1
ATOM 2229 C CA . ALA A 1 285 ? 0.097 -1.391 -5.901 1.00 95.06 285 ALA A CA 1
ATOM 2230 C C . ALA A 1 285 ? -0.050 -2.487 -4.866 1.00 95.06 285 ALA A C 1
ATOM 2232 O O . ALA A 1 285 ? -1.109 -3.100 -4.716 1.00 95.06 285 ALA A O 1
ATOM 2233 N N . ALA A 1 286 ? 0.999 -2.689 -4.072 1.00 96.25 286 ALA A N 1
ATOM 2234 C CA . ALA A 1 286 ? 0.970 -3.639 -2.976 1.00 96.25 286 ALA A CA 1
ATOM 2235 C C . ALA A 1 286 ? 1.866 -3.205 -1.814 1.00 96.25 286 ALA A C 1
ATOM 2237 O O . ALA A 1 286 ? 2.974 -2.716 -1.990 1.00 96.25 286 ALA A O 1
ATOM 2238 N N . TYR A 1 287 ? 1.413 -3.486 -0.599 1.00 94.12 287 TYR A N 1
ATOM 2239 C CA . TYR A 1 287 ? 2.202 -3.431 0.620 1.00 94.12 287 TYR A CA 1
ATOM 2240 C C . TYR A 1 287 ? 1.878 -4.651 1.474 1.00 94.12 287 TYR A C 1
ATOM 2242 O O . TYR A 1 287 ? 0.714 -4.934 1.763 1.00 94.12 287 TYR A O 1
ATOM 2250 N N . VAL A 1 288 ? 2.905 -5.378 1.912 1.00 91.69 288 VAL A N 1
ATOM 2251 C CA . VAL A 1 288 ? 2.730 -6.559 2.761 1.00 91.69 288 VAL A CA 1
ATOM 2252 C C . VAL A 1 288 ? 3.108 -6.216 4.191 1.00 91.69 288 VAL A C 1
ATOM 2254 O O . VAL A 1 288 ? 4.249 -5.875 4.498 1.00 91.69 288 VAL A O 1
ATOM 2257 N N . TRP A 1 289 ? 2.140 -6.340 5.092 1.00 86.12 289 TRP A N 1
ATOM 2258 C CA . TRP A 1 289 ? 2.373 -6.148 6.512 1.00 86.12 289 TRP A CA 1
ATOM 2259 C C . TRP A 1 289 ? 3.215 -7.287 7.103 1.00 86.12 289 TRP A C 1
ATOM 2261 O O . TRP A 1 289 ? 3.129 -8.426 6.635 1.00 86.12 289 TRP A O 1
ATOM 2271 N N . PRO A 1 290 ? 3.949 -7.051 8.209 1.00 79.06 290 PRO A N 1
ATOM 2272 C CA . PRO A 1 290 ? 4.706 -8.104 8.890 1.00 79.06 290 PRO A CA 1
ATOM 2273 C C . PRO A 1 290 ? 3.869 -9.326 9.311 1.00 79.06 290 PRO A C 1
ATOM 2275 O O . PRO A 1 290 ? 4.395 -10.436 9.381 1.00 79.06 290 PRO A O 1
ATOM 2278 N N . HIS A 1 291 ? 2.567 -9.155 9.577 1.00 76.12 291 HIS A N 1
ATOM 2279 C CA . HIS A 1 291 ? 1.642 -10.255 9.895 1.00 76.12 291 HIS A CA 1
ATOM 2280 C C . HIS A 1 291 ? 1.060 -10.967 8.664 1.00 76.12 291 HIS A C 1
ATOM 2282 O O . HIS A 1 291 ? 0.341 -11.953 8.820 1.00 76.12 291 HIS A O 1
ATOM 2288 N N . GLY A 1 292 ? 1.388 -10.513 7.452 1.00 87.44 292 GLY A N 1
ATOM 2289 C CA . GLY A 1 292 ? 1.040 -11.163 6.186 1.00 87.44 292 GLY A CA 1
ATOM 2290 C C . GLY A 1 292 ? -0.253 -10.686 5.522 1.00 87.44 292 GLY A C 1
ATOM 2291 O O . GLY A 1 292 ? -0.594 -11.208 4.460 1.00 87.44 292 GLY A O 1
ATOM 2292 N N . GLU A 1 293 ? -0.958 -9.720 6.116 1.00 92.00 293 GLU A N 1
ATOM 2293 C CA . GLU A 1 293 ? -2.000 -8.969 5.410 1.00 92.00 293 GLU A CA 1
ATOM 2294 C C . GLU A 1 293 ? -1.381 -8.186 4.256 1.00 92.00 293 GLU A C 1
ATOM 2296 O O . GLU A 1 293 ? -0.288 -7.631 4.392 1.00 92.00 293 GLU A O 1
ATOM 2301 N N . VAL A 1 294 ? -2.094 -8.125 3.137 1.00 95.75 294 VAL A N 1
ATOM 2302 C CA . VAL A 1 294 ? -1.675 -7.349 1.973 1.00 95.75 294 VAL A CA 1
ATOM 2303 C C . VAL A 1 294 ? -2.648 -6.209 1.777 1.00 95.75 294 VAL A C 1
ATOM 2305 O O . VAL A 1 294 ? -3.851 -6.432 1.637 1.00 95.75 294 VAL A O 1
ATOM 2308 N N . TRP A 1 295 ? -2.115 -4.992 1.787 1.00 96.12 295 TRP A N 1
ATOM 2309 C CA . TRP A 1 295 ? -2.810 -3.828 1.264 1.00 96.12 295 TRP A CA 1
ATOM 2310 C C . TRP A 1 295 ? -2.474 -3.683 -0.209 1.00 96.12 295 TRP A C 1
ATOM 2312 O O . TRP A 1 295 ? -1.320 -3.887 -0.574 1.00 96.12 295 TRP A O 1
ATOM 2322 N N . PHE A 1 296 ? -3.459 -3.397 -1.048 1.00 97.38 296 PHE A N 1
ATOM 2323 C CA . PHE A 1 296 ? -3.262 -3.396 -2.493 1.00 97.38 296 PHE A CA 1
ATOM 2324 C C . PHE A 1 296 ? -4.250 -2.497 -3.232 1.00 97.38 296 PHE A C 1
ATOM 2326 O O . PHE A 1 296 ? -5.271 -2.127 -2.658 1.00 97.38 296 PHE A O 1
ATOM 2333 N N . SER A 1 297 ? -3.945 -2.200 -4.491 1.00 97.25 297 SER A N 1
ATOM 2334 C CA . SER A 1 297 ? -4.863 -1.605 -5.472 1.00 97.25 297 SER A CA 1
ATOM 2335 C C . SER A 1 297 ? -5.049 -2.540 -6.665 1.00 97.25 297 SER A C 1
ATOM 2337 O O . SER A 1 297 ? -4.414 -3.590 -6.722 1.00 97.25 297 SER A O 1
ATOM 2339 N N . ILE A 1 298 ? -5.960 -2.226 -7.575 1.00 96.19 298 ILE A N 1
ATOM 2340 C CA . ILE A 1 298 ? -6.282 -3.049 -8.751 1.00 96.19 298 ILE A CA 1
ATOM 2341 C C . ILE A 1 298 ? -6.405 -2.138 -9.963 1.00 96.19 298 ILE A C 1
ATOM 2343 O O . ILE A 1 298 ? -6.920 -1.053 -9.790 1.00 96.19 298 ILE A O 1
ATOM 2347 N N . GLU A 1 299 ? -6.133 -2.617 -11.170 1.00 93.94 299 GLU A N 1
ATOM 2348 C CA . GLU A 1 299 ? -6.240 -1.817 -12.407 1.00 93.94 299 GLU A CA 1
ATOM 2349 C C . GLU A 1 299 ? -7.686 -1.624 -12.892 1.00 93.94 299 GLU A C 1
ATOM 2351 O O . GLU A 1 299 ? -8.000 -0.748 -13.700 1.00 93.94 299 GLU A O 1
ATOM 2356 N N . VAL A 1 300 ? -8.605 -2.512 -12.485 1.00 93.69 300 VAL A N 1
ATOM 2357 C CA . VAL A 1 300 ? -9.959 -2.558 -13.060 1.00 93.69 300 VAL A CA 1
ATOM 2358 C C . VAL A 1 300 ? -11.050 -2.479 -12.004 1.00 93.69 300 VAL A C 1
ATOM 2360 O O . VAL A 1 300 ? -11.261 -3.406 -11.215 1.00 93.69 300 VAL A O 1
ATOM 2363 N N . ASP A 1 301 ? -11.845 -1.411 -12.103 1.00 94.94 301 ASP A N 1
ATOM 2364 C CA . ASP A 1 301 ? -13.056 -1.192 -11.316 1.00 94.94 301 ASP A CA 1
ATOM 2365 C C . ASP A 1 301 ? -13.971 -2.423 -11.272 1.00 94.94 301 ASP A C 1
ATOM 2367 O O . ASP A 1 301 ? -14.265 -3.081 -12.282 1.00 94.94 301 ASP A O 1
ATOM 2371 N N . PHE A 1 302 ? -14.570 -2.659 -10.106 1.00 95.25 302 PHE A N 1
ATOM 2372 C CA . PHE A 1 302 ? -15.659 -3.618 -9.981 1.00 95.25 302 PHE A CA 1
ATOM 2373 C C . PHE A 1 302 ? -16.716 -3.182 -8.976 1.00 95.25 302 PHE A C 1
ATOM 2375 O O . PHE A 1 302 ? -16.540 -2.272 -8.173 1.00 95.25 302 PHE A O 1
ATOM 2382 N N . ALA A 1 303 ? -17.870 -3.841 -9.022 1.00 94.75 303 ALA A N 1
ATOM 2383 C CA . ALA A 1 303 ? -18.897 -3.672 -8.007 1.00 94.75 303 ALA A CA 1
ATOM 2384 C C . ALA A 1 303 ? -18.859 -4.853 -7.037 1.00 94.75 303 ALA A C 1
ATOM 2386 O O . ALA A 1 303 ? -18.962 -6.011 -7.442 1.00 94.75 303 ALA A O 1
ATOM 2387 N N . ASP A 1 304 ? -18.750 -4.555 -5.753 1.00 94.75 304 ASP A N 1
ATOM 2388 C CA . ASP A 1 304 ? -18.894 -5.502 -4.661 1.00 94.75 304 ASP A CA 1
ATOM 2389 C C . ASP A 1 304 ? -20.340 -5.510 -4.151 1.00 94.75 304 ASP A C 1
ATOM 2391 O O . ASP A 1 304 ? -20.985 -4.465 -4.013 1.00 94.75 304 ASP A O 1
ATOM 2395 N N . LEU A 1 305 ? -20.857 -6.702 -3.846 1.00 91.38 305 LEU A N 1
ATOM 2396 C CA . LEU A 1 305 ? -22.224 -6.886 -3.355 1.00 91.38 305 LEU A CA 1
ATOM 2397 C C . LEU A 1 305 ? -22.525 -6.081 -2.077 1.00 91.38 305 LEU A C 1
ATOM 2399 O O . LEU A 1 305 ? -23.673 -5.686 -1.861 1.00 91.38 305 LEU A O 1
ATOM 2403 N N . TYR A 1 306 ? -21.522 -5.864 -1.229 1.00 87.62 306 TYR A N 1
ATOM 2404 C CA . TYR A 1 306 ? -21.661 -5.267 0.095 1.00 87.62 306 TYR A CA 1
ATOM 2405 C C . TYR A 1 306 ? -20.966 -3.908 0.215 1.00 87.62 306 TYR A C 1
ATOM 2407 O O . TYR A 1 306 ? -21.465 -3.032 0.922 1.00 87.62 306 TYR A O 1
ATOM 2415 N N . LEU A 1 307 ? -19.841 -3.718 -0.476 1.00 89.50 307 LEU A N 1
ATOM 2416 C CA . LEU A 1 307 ? -19.009 -2.514 -0.382 1.00 89.50 307 LEU A CA 1
ATOM 2417 C C . LEU A 1 307 ? -19.328 -1.467 -1.465 1.00 89.50 307 LEU A C 1
ATOM 2419 O O . LEU A 1 307 ? -18.849 -0.334 -1.380 1.00 89.50 307 LEU A O 1
ATOM 2423 N N . GLY A 1 308 ? -20.181 -1.809 -2.437 1.00 92.06 308 GLY A N 1
ATOM 2424 C CA . GLY A 1 308 ? -20.522 -0.943 -3.565 1.00 92.06 308 GLY A CA 1
ATOM 2425 C C . GLY A 1 308 ? -19.438 -0.956 -4.639 1.00 92.06 308 GLY A C 1
ATOM 2426 O O . GLY A 1 308 ? -18.722 -1.940 -4.787 1.00 92.06 308 GLY A O 1
ATOM 2427 N N . THR A 1 309 ? -19.332 0.119 -5.417 1.00 93.12 309 THR A N 1
ATOM 2428 C CA . THR A 1 309 ? -18.241 0.262 -6.391 1.00 93.12 309 THR A CA 1
ATOM 2429 C C . THR A 1 309 ? -16.902 0.310 -5.664 1.00 93.12 309 THR A C 1
ATOM 2431 O O . THR A 1 309 ? -16.788 0.990 -4.644 1.00 93.12 309 THR A O 1
ATOM 2434 N N . ILE A 1 310 ? -15.928 -0.422 -6.184 1.00 95.38 310 ILE A N 1
ATOM 2435 C CA . ILE A 1 310 ? -14.514 -0.385 -5.831 1.00 95.38 310 ILE A CA 1
ATOM 2436 C C . ILE A 1 310 ? -13.790 0.120 -7.076 1.00 95.38 310 ILE A C 1
ATOM 2438 O O . ILE A 1 310 ? -13.972 -0.457 -8.151 1.00 95.38 310 ILE A O 1
ATOM 2442 N N . GLY A 1 311 ? -13.095 1.243 -6.920 1.00 94.31 311 GLY A N 1
ATOM 2443 C CA . GLY A 1 311 ? -12.304 1.873 -7.973 1.00 94.31 311 GLY A CA 1
ATOM 2444 C C . GLY A 1 311 ? -10.873 1.346 -7.995 1.00 94.31 311 GLY A C 1
ATOM 2445 O O . GLY A 1 311 ? -10.404 0.809 -6.989 1.00 94.31 311 GLY A O 1
ATOM 2446 N N . HIS A 1 312 ? -10.205 1.500 -9.132 1.00 93.56 312 HIS A N 1
ATOM 2447 C CA . HIS A 1 312 ? -8.806 1.123 -9.322 1.00 93.56 312 HIS A CA 1
ATOM 2448 C C . HIS A 1 312 ? -7.826 1.935 -8.462 1.00 93.56 312 HIS A C 1
ATOM 2450 O O . HIS A 1 312 ? -6.770 1.435 -8.099 1.00 93.56 312 HIS A O 1
ATOM 2456 N N . GLY A 1 313 ? -8.203 3.133 -8.002 1.00 92.50 313 GLY A N 1
ATOM 2457 C CA . GLY A 1 313 ? -7.402 3.899 -7.043 1.00 92.50 313 GLY A CA 1
ATOM 2458 C C . GLY A 1 313 ? -7.756 3.680 -5.567 1.00 92.50 313 GLY A C 1
ATOM 2459 O O . GLY A 1 313 ? -7.271 4.425 -4.706 1.00 92.50 313 GLY A O 1
ATOM 2460 N N . ASP A 1 314 ? -8.656 2.744 -5.243 1.00 96.31 314 ASP A N 1
ATOM 2461 C CA . ASP A 1 314 ? -9.010 2.438 -3.855 1.00 96.31 314 ASP A CA 1
ATOM 2462 C C . ASP A 1 314 ? -7.940 1.558 -3.193 1.00 96.31 314 ASP A C 1
ATOM 2464 O O . ASP A 1 314 ? -7.596 0.489 -3.681 1.00 96.31 314 ASP A O 1
ATOM 2468 N N . LEU A 1 315 ? -7.508 1.933 -1.987 1.00 96.44 315 LEU A N 1
ATOM 2469 C CA . LEU A 1 315 ? -6.617 1.107 -1.183 1.00 96.44 315 LEU A CA 1
ATOM 2470 C C . LEU A 1 315 ? -7.414 0.003 -0.481 1.00 96.44 315 LEU A C 1
ATOM 2472 O O . LEU A 1 315 ? -8.233 0.263 0.407 1.00 96.44 315 LEU A O 1
ATOM 2476 N N . LEU A 1 316 ? -7.157 -1.244 -0.852 1.00 97.06 316 LEU A N 1
ATOM 2477 C CA . LEU A 1 316 ? -7.845 -2.443 -0.383 1.00 97.06 316 LEU A CA 1
ATOM 2478 C C . LEU A 1 316 ? -6.986 -3.247 0.588 1.00 97.06 316 LEU A C 1
ATOM 2480 O O . LEU A 1 316 ? -5.782 -3.051 0.697 1.00 97.06 316 LEU A O 1
ATOM 2484 N N . SER A 1 317 ? -7.617 -4.183 1.293 1.00 95.56 317 SER A N 1
ATOM 2485 C CA . SER A 1 317 ? -6.952 -5.210 2.094 1.00 95.56 317 SER A CA 1
ATOM 2486 C C . SER A 1 317 ? -7.468 -6.589 1.716 1.00 95.56 317 SER A C 1
ATOM 2488 O O . SER A 1 317 ? -8.679 -6.785 1.572 1.00 95.56 317 SER A O 1
ATOM 2490 N N . ASP A 1 318 ? -6.567 -7.571 1.638 1.00 96.88 318 ASP A N 1
ATOM 2491 C CA . ASP A 1 318 ? -6.873 -8.964 1.270 1.00 96.88 318 ASP A CA 1
ATOM 2492 C C . ASP A 1 318 ? -7.789 -9.682 2.276 1.00 96.88 318 ASP A C 1
ATOM 2494 O O . ASP A 1 318 ? -8.310 -10.772 2.035 1.00 96.88 318 ASP A O 1
ATOM 2498 N N . THR A 1 319 ? -8.071 -9.024 3.396 1.00 93.19 319 THR A N 1
ATOM 2499 C CA . THR A 1 319 ? -9.091 -9.404 4.379 1.00 93.19 319 THR A CA 1
ATOM 2500 C C . THR A 1 319 ? -10.518 -8.957 4.013 1.00 93.19 319 THR A C 1
ATOM 2502 O O . THR A 1 319 ? -11.444 -9.204 4.784 1.00 93.19 319 THR A O 1
ATOM 2505 N N . GLY A 1 320 ? -10.727 -8.326 2.850 1.00 93.12 320 GLY A N 1
ATOM 2506 C CA . GLY A 1 320 ? -12.052 -7.924 2.353 1.00 93.12 320 GLY A CA 1
ATOM 2507 C C . GLY A 1 320 ? -12.499 -6.537 2.815 1.00 93.12 320 GLY A C 1
ATOM 2508 O O . GLY A 1 320 ? -13.686 -6.319 3.064 1.00 93.12 320 GLY A O 1
ATOM 2509 N N . ARG A 1 321 ? -11.555 -5.607 2.996 1.00 90.56 321 ARG A N 1
ATOM 2510 C CA . ARG A 1 321 ? -11.818 -4.241 3.480 1.00 90.56 321 ARG A CA 1
ATOM 2511 C C . ARG A 1 321 ? -11.350 -3.206 2.463 1.00 90.56 321 ARG A C 1
ATOM 2513 O O . ARG A 1 321 ? -10.343 -3.414 1.797 1.00 90.56 321 ARG A O 1
ATOM 2520 N N . VAL A 1 322 ? -12.052 -2.076 2.415 1.00 92.81 322 VAL A N 1
ATOM 2521 C CA . VAL A 1 322 ? -11.536 -0.838 1.818 1.00 92.81 322 VAL A CA 1
ATOM 2522 C C . VAL A 1 322 ? -10.854 -0.056 2.935 1.00 92.81 322 VAL A C 1
ATOM 2524 O O . VAL A 1 322 ? -11.510 0.296 3.916 1.00 92.81 322 VAL A O 1
ATOM 2527 N N . ILE A 1 323 ? -9.547 0.142 2.814 1.00 92.06 323 ILE A N 1
ATOM 2528 C CA . ILE A 1 323 ? -8.712 0.862 3.780 1.00 92.06 323 ILE A CA 1
ATOM 2529 C C . ILE A 1 323 ? -8.865 2.371 3.592 1.00 92.06 323 ILE A C 1
ATOM 2531 O O . ILE A 1 323 ? -9.087 3.078 4.571 1.00 92.06 323 ILE A O 1
ATOM 2535 N N . ALA A 1 324 ? -8.796 2.839 2.347 1.00 92.50 324 ALA A N 1
ATOM 2536 C CA . ALA A 1 324 ? -9.140 4.201 1.957 1.00 92.50 324 ALA A CA 1
ATOM 2537 C C . ALA A 1 324 ? -9.673 4.217 0.532 1.00 92.50 324 ALA A C 1
ATOM 2539 O O . ALA A 1 324 ? -9.259 3.421 -0.309 1.00 92.50 324 ALA A O 1
ATOM 2540 N N . ARG A 1 325 ? -10.583 5.146 0.261 1.00 93.88 325 ARG A N 1
ATOM 2541 C CA . ARG A 1 325 ? -10.987 5.455 -1.111 1.00 93.88 325 ARG A CA 1
ATOM 2542 C C . ARG A 1 325 ? -9.964 6.365 -1.772 1.00 93.88 325 ARG A C 1
ATOM 2544 O O . ARG A 1 325 ? -9.400 7.218 -1.088 1.00 93.88 325 ARG A O 1
ATOM 2551 N N . ASN A 1 326 ? -9.830 6.297 -3.095 1.00 93.69 326 ASN A N 1
ATOM 2552 C CA . ASN A 1 326 ? -8.927 7.193 -3.829 1.00 93.69 326 ASN A CA 1
ATOM 2553 C C . ASN A 1 326 ? -9.153 8.675 -3.467 1.00 93.69 326 ASN A C 1
ATOM 2555 O O . ASN A 1 326 ? -8.235 9.409 -3.108 1.00 93.69 326 ASN A O 1
ATOM 2559 N N . LYS A 1 327 ? -10.428 9.088 -3.420 1.00 91.75 327 LYS A N 1
ATOM 2560 C CA . LYS A 1 327 ? -10.823 10.452 -3.033 1.00 91.75 327 LYS A CA 1
ATOM 2561 C C . LYS A 1 327 ? -10.369 10.858 -1.636 1.00 91.75 327 LYS A C 1
ATOM 2563 O O . LYS A 1 327 ? -10.114 12.036 -1.422 1.00 91.75 327 LYS A O 1
ATOM 2568 N N . GLU A 1 328 ? -10.31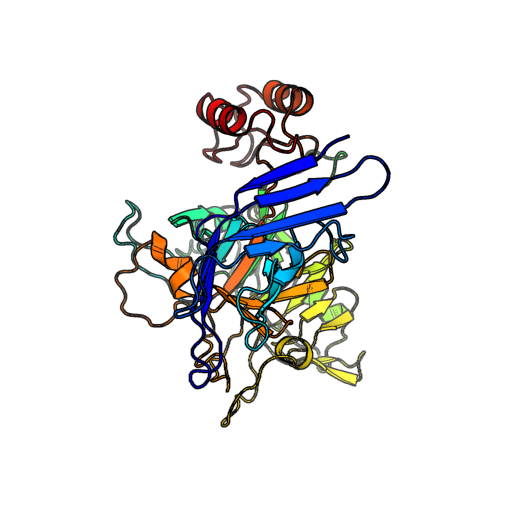2 9.918 -0.697 1.00 92.12 328 GLU A N 1
ATOM 2569 C CA . GLU A 1 328 ? -9.855 10.174 0.673 1.00 92.12 328 GLU A CA 1
ATOM 2570 C C . GLU A 1 328 ? -8.334 10.380 0.704 1.00 92.12 328 GLU A C 1
ATOM 2572 O O . GLU A 1 328 ? -7.848 11.213 1.468 1.00 92.12 328 GLU A O 1
ATOM 2577 N N . LEU A 1 329 ? -7.586 9.689 -0.164 1.00 93.12 329 LEU A N 1
ATOM 2578 C CA . LEU A 1 329 ? -6.134 9.850 -0.290 1.00 93.12 329 LEU A CA 1
ATOM 2579 C C . LEU A 1 329 ? -5.754 11.221 -0.868 1.00 93.12 329 LEU A C 1
ATOM 2581 O O . LEU A 1 329 ? -4.794 11.837 -0.407 1.00 93.12 329 LEU A O 1
ATOM 2585 N N . VAL A 1 330 ? -6.527 11.739 -1.827 1.00 93.94 330 VAL A N 1
ATOM 2586 C CA . VAL A 1 330 ? -6.231 13.023 -2.493 1.00 93.94 330 VAL A CA 1
ATOM 2587 C C . VAL A 1 330 ? -6.971 14.232 -1.905 1.00 93.94 330 VAL A C 1
ATOM 2589 O O . VAL A 1 330 ? -6.700 15.365 -2.309 1.00 93.94 330 VAL A O 1
ATOM 2592 N N . GLU A 1 331 ? -7.883 14.046 -0.940 1.00 92.62 331 GLU A N 1
ATOM 2593 C CA . GLU A 1 331 ? -8.787 15.101 -0.439 1.00 92.62 331 GLU A CA 1
ATOM 2594 C C . GLU A 1 331 ? -8.039 16.374 -0.010 1.00 92.62 331 GLU A C 1
ATOM 2596 O O . GLU A 1 331 ? -8.431 17.489 -0.366 1.00 92.62 331 GLU A O 1
ATOM 2601 N N . SER A 1 332 ? -6.920 16.215 0.702 1.00 91.31 332 SER A N 1
ATOM 2602 C CA . SER A 1 332 ? -6.108 17.324 1.220 1.00 91.31 332 SER A CA 1
ATOM 2603 C C . SER A 1 332 ? -5.463 18.189 0.134 1.00 91.31 332 SER A C 1
ATOM 2605 O O . SER A 1 332 ? -5.058 19.315 0.420 1.00 91.31 332 SER A O 1
ATOM 2607 N N . PHE A 1 333 ? -5.370 17.704 -1.107 1.00 91.50 333 PHE A N 1
ATOM 2608 C CA . PHE A 1 333 ? -4.904 18.497 -2.246 1.00 91.50 333 PHE A CA 1
ATOM 2609 C C . PHE A 1 333 ? -6.025 19.302 -2.909 1.00 91.50 333 PHE A C 1
ATOM 2611 O O . PHE A 1 333 ? -5.734 20.182 -3.726 1.00 91.50 333 PHE A O 1
ATOM 2618 N N . GLY A 1 334 ? -7.287 19.017 -2.575 1.00 92.50 334 GLY A N 1
ATOM 2619 C CA . GLY A 1 334 ? -8.473 19.587 -3.205 1.00 92.50 334 GLY A CA 1
ATOM 2620 C C . GLY A 1 334 ? -8.385 19.601 -4.734 1.00 92.50 334 GLY A C 1
ATOM 2621 O O . GLY A 1 334 ? -8.310 20.705 -5.287 1.00 92.50 334 GLY A O 1
ATOM 2622 N N . PRO A 1 335 ? -8.353 18.436 -5.412 1.00 92.88 335 PRO A N 1
ATOM 2623 C CA . PRO A 1 335 ? -8.282 18.376 -6.869 1.00 92.88 335 PRO A CA 1
ATOM 2624 C C . PRO A 1 335 ? -9.413 19.177 -7.523 1.00 92.88 335 PRO A C 1
ATOM 2626 O O . PRO A 1 335 ? -10.555 19.162 -7.053 1.00 92.88 335 PRO A O 1
ATOM 2629 N N . ILE A 1 336 ? -9.093 19.922 -8.582 1.00 90.62 336 ILE A N 1
ATOM 2630 C CA . ILE A 1 336 ? -10.079 20.733 -9.319 1.00 90.62 336 ILE A CA 1
ATOM 2631 C C . ILE A 1 336 ? -10.837 19.870 -10.332 1.00 90.62 336 ILE A C 1
ATOM 2633 O O . ILE A 1 336 ? -11.982 20.169 -10.686 1.00 90.62 336 ILE A O 1
ATOM 2637 N N . GLU A 1 337 ? -10.186 18.820 -10.816 1.00 90.94 337 GLU A N 1
ATOM 2638 C CA . GLU A 1 337 ? -10.735 17.831 -11.718 1.00 90.94 337 GLU A CA 1
ATOM 2639 C C . GLU A 1 337 ? -11.909 17.095 -11.058 1.00 90.94 337 GLU A C 1
ATOM 2641 O O . GLU A 1 337 ? -11.824 16.613 -9.931 1.00 90.94 337 GLU A O 1
ATOM 2646 N N . ASP A 1 338 ? -13.021 16.988 -11.786 1.00 83.69 338 ASP A N 1
ATOM 2647 C CA . ASP A 1 338 ? -14.197 16.223 -11.356 1.00 83.69 338 ASP A CA 1
ATOM 2648 C C . ASP A 1 338 ? -14.050 14.759 -11.783 1.00 83.69 338 ASP A C 1
ATOM 2650 O O . ASP A 1 338 ? -14.861 14.222 -12.543 1.00 83.69 338 ASP A O 1
ATOM 2654 N N . LEU A 1 339 ? -12.949 14.139 -11.355 1.00 80.69 339 LEU A N 1
ATOM 2655 C CA . LEU A 1 339 ? -12.735 12.711 -11.524 1.00 80.69 339 LEU A CA 1
ATOM 2656 C C . LEU A 1 339 ? -13.323 11.950 -10.332 1.00 80.69 339 LEU A C 1
ATOM 2658 O O . LEU A 1 339 ? -13.395 12.417 -9.186 1.00 80.69 339 LEU A O 1
ATOM 2662 N N . ALA A 1 340 ? -13.857 10.769 -10.633 1.00 77.44 340 ALA A N 1
ATOM 2663 C CA . ALA A 1 340 ? -14.329 9.855 -9.605 1.00 77.44 340 ALA A CA 1
ATOM 2664 C C . ALA A 1 340 ? -13.156 9.165 -8.894 1.00 77.44 340 ALA A C 1
ATOM 2666 O O . ALA A 1 340 ? -13.298 8.835 -7.719 1.00 77.44 340 ALA A O 1
ATOM 2667 N N . ASP A 1 341 ? -12.045 9.013 -9.608 1.00 86.44 341 ASP A N 1
ATOM 2668 C CA . ASP A 1 341 ? -10.857 8.258 -9.243 1.00 86.44 341 ASP A CA 1
ATOM 2669 C C . ASP A 1 341 ? -9.661 8.830 -10.028 1.00 86.44 341 ASP A C 1
ATOM 2671 O O . ASP A 1 341 ? -9.856 9.287 -11.158 1.00 86.44 341 ASP A O 1
ATOM 2675 N N . PHE A 1 342 ? -8.484 8.856 -9.411 1.00 91.50 342 PHE A N 1
ATOM 2676 C CA . PHE A 1 342 ? -7.202 9.254 -9.999 1.00 91.50 342 PHE A CA 1
ATOM 2677 C C . PHE A 1 342 ? -6.239 8.064 -10.155 1.00 91.50 342 PHE A C 1
ATOM 2679 O O . PHE A 1 342 ? -5.090 8.290 -10.515 1.00 91.50 342 PHE A O 1
ATOM 2686 N N . GLY A 1 343 ? -6.677 6.839 -9.844 1.00 92.00 343 GLY A N 1
ATOM 2687 C CA . GLY A 1 343 ? -5.817 5.655 -9.837 1.00 92.00 343 GLY A CA 1
ATOM 2688 C C . GLY A 1 343 ? -4.849 5.636 -8.651 1.00 92.00 343 GLY A C 1
ATOM 2689 O O . GLY A 1 343 ? -4.786 6.593 -7.863 1.00 92.00 343 GLY A O 1
ATOM 2690 N N . LEU A 1 344 ? -4.139 4.523 -8.472 1.00 93.06 344 LEU A N 1
ATOM 2691 C CA . LEU A 1 344 ? -3.140 4.358 -7.416 1.00 93.06 344 LEU A CA 1
ATOM 2692 C C . LEU A 1 344 ? -2.017 3.432 -7.887 1.00 93.06 344 LEU A C 1
ATOM 2694 O O . LEU A 1 344 ? -2.052 2.231 -7.636 1.00 93.06 344 LEU A O 1
ATOM 2698 N N . ASP A 1 345 ? -0.974 4.049 -8.420 1.00 90.94 345 ASP A N 1
ATOM 2699 C CA . ASP A 1 345 ? 0.096 3.373 -9.160 1.00 90.94 345 ASP A CA 1
ATOM 2700 C C . ASP A 1 345 ? 1.340 3.305 -8.294 1.00 90.94 345 ASP A C 1
ATOM 2702 O O . ASP A 1 345 ? 2.417 3.781 -8.621 1.00 90.94 345 ASP A O 1
ATOM 2706 N N . GLY A 1 346 ? 1.163 2.914 -7.043 1.00 92.12 346 GLY A N 1
ATOM 2707 C CA . GLY A 1 346 ? 2.273 2.843 -6.116 1.00 92.12 346 GLY A CA 1
ATOM 2708 C C . GLY A 1 346 ? 1.844 3.095 -4.696 1.00 92.12 346 GLY A C 1
ATOM 2709 O O . GLY A 1 346 ? 1.098 4.018 -4.365 1.00 92.12 346 GLY A O 1
ATOM 2710 N N . LEU A 1 347 ? 2.369 2.254 -3.814 1.00 93.75 347 LEU A N 1
ATOM 2711 C CA . LEU A 1 347 ? 2.044 2.279 -2.406 1.00 93.75 347 LEU A CA 1
ATOM 2712 C C . LEU A 1 347 ? 3.271 1.957 -1.571 1.00 93.75 347 LEU A C 1
ATOM 2714 O O . LEU A 1 347 ? 3.856 0.884 -1.662 1.00 93.75 347 LEU A O 1
ATOM 2718 N N . GLN A 1 348 ? 3.571 2.848 -0.638 1.00 90.44 348 GLN A N 1
ATOM 2719 C CA . GLN A 1 348 ? 4.474 2.575 0.460 1.00 90.44 348 GLN A CA 1
ATOM 2720 C C . GLN A 1 348 ? 3.791 2.975 1.759 1.00 90.44 348 GLN A C 1
ATOM 2722 O O . GLN A 1 348 ? 3.493 4.141 2.003 1.00 90.44 348 GLN A O 1
ATOM 2727 N N . VAL A 1 349 ? 3.605 2.009 2.651 1.00 86.12 349 VAL A N 1
ATOM 2728 C CA . VAL A 1 349 ? 3.194 2.308 4.018 1.00 86.12 349 VAL A CA 1
ATOM 2729 C C . VAL A 1 349 ? 4.452 2.527 4.839 1.00 86.12 349 VAL A C 1
ATOM 2731 O O . VAL A 1 349 ? 5.240 1.604 5.071 1.00 86.12 349 VAL A O 1
ATOM 2734 N N . LEU A 1 350 ? 4.661 3.764 5.269 1.00 75.69 350 LEU A N 1
ATOM 2735 C CA . LEU A 1 350 ? 5.593 4.046 6.336 1.00 75.69 350 LEU A CA 1
ATOM 2736 C C . LEU A 1 350 ? 4.851 3.842 7.635 1.00 75.69 350 LEU A C 1
ATOM 2738 O O . LEU A 1 350 ? 3.903 4.545 7.996 1.00 75.69 350 LEU A O 1
ATOM 2742 N N . TRP A 1 351 ? 5.325 2.851 8.366 1.00 64.69 351 TRP A N 1
ATOM 2743 C CA . TRP A 1 351 ? 5.013 2.822 9.770 1.00 64.69 351 TRP A CA 1
ATOM 2744 C C . TRP A 1 351 ? 5.379 4.151 10.411 1.00 64.69 351 TRP A C 1
ATOM 2746 O O . TRP A 1 351 ? 6.317 4.797 9.935 1.00 64.69 351 TRP A O 1
ATOM 2756 N N . PRO A 1 352 ? 4.691 4.538 11.497 1.00 52.69 352 PRO A N 1
ATOM 2757 C CA . PRO A 1 352 ? 5.201 5.561 12.384 1.00 52.69 352 PRO A CA 1
ATOM 2758 C C . PRO A 1 352 ? 6.509 5.042 13.005 1.00 52.69 352 PRO A C 1
ATOM 2760 O O . PRO A 1 352 ? 6.554 4.641 14.161 1.00 52.69 352 PRO A O 1
ATOM 2763 N N . PHE A 1 353 ? 7.582 5.031 12.212 1.00 54.47 353 PHE A N 1
ATOM 2764 C CA . PHE A 1 353 ? 8.885 5.415 12.688 1.00 54.47 353 PHE A CA 1
ATOM 2765 C C . PHE A 1 353 ? 8.643 6.772 13.292 1.00 54.47 353 PHE A C 1
ATOM 2767 O O . PHE A 1 353 ? 8.116 7.668 12.629 1.00 54.47 353 PHE A O 1
ATOM 2774 N N . LEU A 1 354 ? 8.963 6.905 14.565 1.00 61.72 354 LEU A N 1
ATOM 2775 C CA . LEU A 1 354 ? 9.189 8.226 15.089 1.00 61.72 354 LEU A CA 1
ATOM 2776 C C . LEU A 1 354 ? 10.314 8.763 14.196 1.00 61.72 354 LEU A C 1
ATOM 2778 O O . LEU A 1 354 ? 11.389 8.176 14.210 1.00 61.72 354 LEU A O 1
ATOM 2782 N N . PRO A 1 355 ? 10.085 9.776 13.339 1.00 64.38 355 PRO A N 1
ATOM 2783 C CA . PRO A 1 355 ? 11.122 10.223 12.410 1.00 64.38 355 PRO A CA 1
ATOM 2784 C C . PRO A 1 355 ? 12.483 10.488 13.085 1.00 64.38 355 PRO A C 1
ATOM 2786 O O . PRO A 1 355 ? 13.507 10.233 12.454 1.00 64.38 355 PRO A O 1
ATOM 2789 N N . PRO A 1 356 ? 12.524 10.935 14.360 1.00 75.69 356 PRO A N 1
ATOM 2790 C CA . PRO A 1 356 ? 13.757 11.082 15.110 1.00 75.69 356 PRO A CA 1
ATOM 2791 C C . PRO A 1 356 ? 14.190 9.863 15.941 1.00 75.69 356 PRO A C 1
ATOM 2793 O O . PRO A 1 356 ? 15.029 10.053 16.805 1.00 75.69 356 PRO A O 1
ATOM 2796 N N . ASP A 1 357 ? 13.651 8.662 15.731 1.00 72.69 357 ASP A N 1
ATOM 2797 C CA . ASP A 1 357 ? 14.173 7.397 16.281 1.00 72.69 357 ASP A CA 1
ATOM 2798 C C . ASP A 1 357 ? 15.268 6.883 15.330 1.00 72.69 357 ASP A C 1
ATOM 2800 O O . ASP A 1 357 ? 15.015 6.254 14.299 1.00 72.69 357 ASP A O 1
ATOM 2804 N N . PHE A 1 358 ? 16.505 7.279 15.617 1.00 72.94 358 PHE A N 1
ATOM 2805 C CA . PHE A 1 358 ? 17.674 7.053 14.774 1.00 72.94 358 PHE A CA 1
ATOM 2806 C C . PHE A 1 358 ? 18.422 5.764 15.097 1.00 72.94 358 PHE A C 1
ATOM 2808 O O . PHE A 1 358 ? 19.251 5.335 14.275 1.00 72.94 358 PHE A O 1
ATOM 2815 N N . ASP A 1 359 ? 18.203 5.179 16.275 1.00 69.50 359 ASP A N 1
ATOM 2816 C CA . ASP A 1 359 ? 18.729 3.857 16.621 1.00 69.50 359 ASP A CA 1
ATOM 2817 C C . ASP A 1 359 ? 17.721 2.714 16.410 1.00 69.50 359 ASP A C 1
ATOM 2819 O O . ASP A 1 359 ? 18.128 1.545 16.419 1.00 69.50 359 ASP A O 1
ATOM 2823 N N . PHE A 1 360 ? 16.485 3.065 16.039 1.00 61.72 360 PHE A N 1
ATOM 2824 C CA . PHE A 1 360 ? 15.377 2.182 15.687 1.00 61.72 360 PHE A CA 1
ATOM 2825 C C . PHE A 1 360 ? 14.917 1.304 16.852 1.00 61.72 360 PHE A C 1
ATOM 2827 O O . PHE A 1 360 ? 14.478 0.165 16.641 1.00 61.72 360 PHE A O 1
ATOM 2834 N N . ASP A 1 361 ? 15.033 1.804 18.081 1.00 66.19 361 ASP A N 1
ATOM 2835 C CA . ASP A 1 361 ? 14.582 1.101 19.279 1.00 66.19 361 ASP A CA 1
ATOM 2836 C C . ASP A 1 361 ? 13.097 1.343 19.620 1.00 66.19 361 ASP A C 1
ATOM 2838 O O . ASP A 1 361 ? 12.571 0.751 20.569 1.00 66.19 361 ASP A O 1
ATOM 2842 N N . SER A 1 362 ? 12.386 2.058 18.736 1.00 65.44 362 SER A N 1
ATOM 2843 C CA . SER A 1 362 ? 10.964 2.418 18.812 1.00 65.44 362 SER A CA 1
ATOM 2844 C C . SER A 1 362 ? 10.628 3.492 19.846 1.00 65.44 362 SER A C 1
ATOM 2846 O O . SER A 1 362 ? 9.443 3.687 20.144 1.00 65.44 362 SER A O 1
ATOM 2848 N N . ASP A 1 363 ? 11.621 4.211 20.371 1.00 70.69 363 ASP A N 1
ATOM 2849 C CA . ASP A 1 363 ? 11.418 5.428 21.144 1.00 70.69 363 ASP A CA 1
ATOM 2850 C C . ASP A 1 363 ? 12.317 6.580 20.658 1.00 70.69 363 ASP A C 1
ATOM 2852 O O . ASP A 1 363 ? 13.172 6.400 19.806 1.00 70.69 363 ASP A O 1
ATOM 2856 N N . VAL A 1 364 ? 12.007 7.815 21.067 1.00 78.38 364 VAL A N 1
ATOM 2857 C CA . VAL A 1 364 ? 12.850 8.983 20.762 1.00 78.38 364 VAL A CA 1
ATOM 2858 C C . VAL A 1 364 ? 13.452 9.488 22.046 1.00 78.38 364 VAL A C 1
ATOM 2860 O O . VAL A 1 364 ? 12.764 10.068 22.901 1.00 78.38 364 VAL A O 1
ATOM 2863 N N . ASP A 1 365 ? 14.758 9.345 22.174 1.00 87.38 365 ASP A N 1
ATOM 2864 C CA . ASP A 1 365 ? 15.452 9.708 23.383 1.00 87.38 365 ASP A CA 1
ATOM 2865 C C . ASP A 1 365 ? 16.850 10.270 23.177 1.00 87.38 365 ASP A C 1
ATOM 2867 O O . ASP A 1 365 ? 17.210 10.852 22.153 1.00 87.38 365 ASP A O 1
ATOM 2871 N N . PHE A 1 366 ? 17.618 10.274 24.259 1.00 90.94 366 PHE A N 1
ATOM 2872 C CA . PHE A 1 366 ? 18.927 10.887 24.252 1.00 90.94 366 PHE A CA 1
ATOM 2873 C C . PHE A 1 366 ? 19.927 10.149 23.360 1.00 90.94 366 PHE A C 1
ATOM 2875 O O . PHE A 1 366 ? 20.881 10.782 22.903 1.00 90.94 366 PHE A O 1
ATOM 2882 N N . VAL A 1 367 ? 19.739 8.851 23.119 1.00 81.94 367 VAL A N 1
ATOM 2883 C CA . VAL A 1 367 ? 20.533 8.084 22.160 1.00 81.94 367 VAL A CA 1
ATOM 2884 C C . VAL A 1 367 ? 20.266 8.609 20.755 1.00 81.94 367 VAL A C 1
ATOM 2886 O O . VAL A 1 367 ? 21.223 8.968 20.063 1.00 81.94 367 VAL A O 1
ATOM 2889 N N . ASP A 1 368 ? 19.005 8.831 20.399 1.00 81.25 368 ASP A N 1
ATOM 2890 C CA . ASP A 1 368 ? 18.655 9.439 19.120 1.00 81.25 368 ASP A CA 1
ATOM 2891 C C . ASP A 1 368 ? 19.154 10.865 18.998 1.00 81.25 368 ASP A C 1
ATOM 2893 O O . ASP A 1 368 ? 19.769 11.234 18.002 1.00 81.25 368 ASP A O 1
ATOM 2897 N N . PHE A 1 369 ? 18.993 11.682 20.038 1.00 88.88 369 PHE A N 1
ATOM 2898 C CA . PHE A 1 369 ? 19.515 13.046 20.009 1.00 88.88 369 PHE A CA 1
ATOM 2899 C C . PHE A 1 369 ? 21.037 13.058 19.846 1.00 88.88 369 PHE A C 1
ATOM 2901 O O . PHE A 1 369 ? 21.589 13.935 19.182 1.00 88.88 369 PHE A O 1
ATOM 2908 N N . ALA A 1 370 ? 21.742 12.093 20.442 1.00 84.69 370 ALA A N 1
ATOM 2909 C CA . ALA A 1 370 ? 23.180 11.958 20.265 1.00 84.69 370 ALA A CA 1
ATOM 2910 C C . ALA A 1 370 ? 23.539 11.563 18.824 1.00 84.69 370 ALA A C 1
ATOM 2912 O O . ALA A 1 370 ? 24.514 12.097 18.289 1.00 84.69 370 ALA A O 1
ATOM 2913 N N . LEU A 1 371 ? 22.749 10.689 18.190 1.00 78.25 371 LEU A N 1
ATOM 2914 C CA . LEU A 1 371 ? 22.889 10.348 16.773 1.00 78.25 371 LEU A CA 1
ATOM 2915 C C . LEU A 1 371 ? 22.590 11.555 15.875 1.00 78.25 371 LEU A C 1
ATOM 2917 O O . LEU A 1 371 ? 23.417 11.884 15.031 1.00 78.25 371 LEU A O 1
ATOM 2921 N N . PHE A 1 372 ? 21.497 12.280 16.113 1.00 84.44 372 PHE A N 1
ATOM 2922 C CA . PHE A 1 372 ? 21.154 13.539 15.446 1.00 84.44 372 PHE A CA 1
ATOM 2923 C C . PHE A 1 372 ? 22.292 14.562 15.529 1.00 84.44 372 PHE A C 1
ATOM 2925 O O . PHE A 1 372 ? 22.770 15.092 14.525 1.00 84.44 372 PHE A O 1
ATOM 2932 N N . ALA A 1 373 ? 22.766 14.824 16.751 1.00 85.56 373 ALA A N 1
ATOM 2933 C CA . ALA A 1 373 ? 23.780 15.830 17.029 1.00 85.56 373 ALA A CA 1
ATOM 2934 C C . ALA A 1 373 ? 25.145 15.477 16.424 1.00 85.56 373 ALA A C 1
ATOM 2936 O O . ALA A 1 373 ? 25.938 16.382 16.161 1.00 85.56 373 ALA A O 1
ATOM 2937 N N . ALA A 1 374 ? 25.423 14.189 16.188 1.00 81.75 374 ALA A N 1
ATOM 2938 C CA . ALA A 1 374 ? 26.649 13.749 15.529 1.00 81.75 374 ALA A CA 1
ATOM 2939 C C . ALA A 1 374 ? 26.758 14.261 14.085 1.00 81.75 374 ALA A C 1
ATOM 2941 O O . ALA A 1 374 ? 27.874 14.465 13.615 1.00 81.75 374 ALA A O 1
ATOM 2942 N N . TYR A 1 375 ? 25.625 14.517 13.425 1.00 77.38 375 TYR A N 1
ATOM 2943 C CA . TYR A 1 375 ? 25.572 15.035 12.059 1.00 77.38 375 TYR A CA 1
ATOM 2944 C C . TYR A 1 375 ? 25.364 16.556 11.998 1.00 77.38 375 TYR A C 1
ATOM 2946 O O . TYR A 1 375 ? 25.408 17.124 10.915 1.00 77.38 375 TYR A O 1
ATOM 2954 N N . TRP A 1 376 ? 25.168 17.238 13.136 1.00 82.31 376 TRP A N 1
ATOM 2955 C CA . TRP A 1 376 ? 24.760 18.648 13.212 1.00 82.31 376 TRP A CA 1
ATOM 2956 C C . TRP A 1 376 ? 25.613 19.601 12.359 1.00 82.31 376 TRP A C 1
ATOM 2958 O O . TRP A 1 376 ? 26.835 19.661 12.502 1.00 82.31 376 TRP A O 1
ATOM 2968 N N . GLN A 1 377 ? 24.949 20.416 11.530 1.00 71.94 377 GLN A N 1
ATOM 2969 C CA . GLN A 1 377 ? 25.564 21.346 10.568 1.00 71.94 377 GLN A CA 1
ATOM 2970 C C . GLN A 1 377 ? 26.452 20.700 9.494 1.00 71.94 377 GLN A C 1
ATOM 2972 O O . GLN A 1 377 ? 27.184 21.415 8.796 1.00 71.94 377 GLN A O 1
ATOM 2977 N N . GLU A 1 378 ? 26.399 19.380 9.313 1.00 69.62 378 GLU A N 1
ATOM 2978 C CA . GLU A 1 378 ? 26.949 18.783 8.106 1.00 69.62 378 GLU A CA 1
ATOM 2979 C C . GLU A 1 378 ? 26.194 19.316 6.883 1.00 69.62 378 GLU A C 1
ATOM 2981 O O . GLU A 1 378 ? 24.971 19.413 6.848 1.00 69.62 378 GLU A O 1
ATOM 2986 N N . THR A 1 379 ? 26.957 19.721 5.870 1.00 59.38 379 THR A N 1
ATOM 2987 C CA . THR A 1 379 ? 26.433 20.222 4.599 1.00 59.38 379 THR A CA 1
ATOM 2988 C C . THR A 1 379 ? 26.999 19.350 3.488 1.00 59.38 379 THR A C 1
ATOM 2990 O O . THR A 1 379 ? 28.199 19.072 3.472 1.00 59.38 379 THR A O 1
ATOM 2993 N N . GLY A 1 380 ? 26.150 18.911 2.557 1.00 48.25 380 GLY A N 1
ATOM 2994 C CA . GLY A 1 380 ? 26.591 18.177 1.366 1.00 48.25 380 GLY A CA 1
ATOM 2995 C C . GLY A 1 380 ? 26.297 16.677 1.337 1.00 48.25 380 GLY A C 1
ATOM 2996 O O . GLY A 1 380 ? 26.833 15.999 0.462 1.00 48.25 380 GLY A O 1
ATOM 2997 N N . TYR A 1 381 ? 25.444 16.163 2.223 1.00 46.91 381 TYR A N 1
ATOM 2998 C CA . TYR A 1 381 ? 24.765 14.894 1.962 1.00 46.91 381 TYR A CA 1
ATOM 2999 C C . TYR A 1 381 ? 23.499 15.134 1.137 1.00 46.91 381 TYR A C 1
ATOM 3001 O O . TYR A 1 381 ? 22.965 16.242 1.100 1.00 46.91 381 TYR A O 1
ATOM 3009 N N . THR A 1 382 ? 23.084 14.100 0.409 1.00 43.69 382 THR A N 1
ATOM 3010 C CA . THR A 1 382 ? 21.827 14.034 -0.344 1.00 43.69 382 THR A CA 1
ATOM 3011 C C . THR A 1 382 ? 20.644 14.439 0.541 1.00 43.69 382 THR A C 1
ATOM 3013 O O . THR A 1 382 ? 20.778 14.434 1.760 1.00 43.69 382 THR A O 1
ATOM 3016 N N . ILE A 1 383 ? 19.506 14.768 -0.080 1.00 42.97 383 ILE A N 1
ATOM 3017 C CA . ILE A 1 383 ? 18.257 15.380 0.450 1.00 42.97 383 ILE A CA 1
ATOM 3018 C C . ILE A 1 383 ? 17.592 14.586 1.616 1.00 42.97 383 ILE A C 1
ATOM 3020 O O . ILE A 1 383 ? 16.447 14.813 1.987 1.00 42.97 383 ILE A O 1
ATOM 3024 N N . CYS A 1 384 ? 18.305 13.612 2.184 1.00 48.03 384 CYS A N 1
ATOM 3025 C CA . CYS A 1 384 ? 17.880 12.633 3.172 1.00 48.03 384 CYS A CA 1
ATOM 3026 C C . CYS A 1 384 ? 19.076 12.108 4.002 1.00 48.03 384 CYS A C 1
ATOM 3028 O O . CYS A 1 384 ? 19.342 10.903 4.084 1.00 48.03 384 CYS A O 1
ATOM 3030 N N . SER A 1 385 ? 19.891 12.996 4.576 1.00 54.69 385 SER A N 1
ATOM 3031 C CA . SER A 1 385 ? 20.815 12.551 5.633 1.00 54.69 385 SER A CA 1
ATOM 3032 C C . SER A 1 385 ? 19.999 12.092 6.849 1.00 54.69 385 SER A C 1
ATOM 3034 O O . SER A 1 385 ? 18.902 12.605 7.041 1.00 54.69 385 SER A O 1
ATOM 3036 N N . ARG A 1 386 ? 20.510 11.157 7.674 1.00 59.69 386 ARG A N 1
ATOM 3037 C CA . ARG A 1 386 ? 19.778 10.624 8.850 1.00 59.69 386 ARG A CA 1
ATOM 3038 C C . ARG A 1 386 ? 19.081 11.713 9.661 1.00 59.69 386 ARG A C 1
ATOM 3040 O O . ARG A 1 386 ? 17.995 11.473 10.139 1.00 59.69 386 ARG A O 1
ATOM 3047 N N . ALA A 1 387 ? 19.692 12.884 9.798 1.00 70.31 387 ALA A N 1
ATOM 3048 C CA . ALA A 1 387 ? 19.207 13.941 10.668 1.00 70.31 387 ALA A CA 1
ATOM 3049 C C . ALA A 1 387 ? 18.367 15.031 9.961 1.00 70.31 387 ALA A C 1
ATOM 3051 O O . ALA A 1 387 ? 17.814 15.874 10.657 1.00 70.31 387 ALA A O 1
ATOM 3052 N N . ASP A 1 388 ? 18.276 15.044 8.624 1.00 72.44 388 ASP A N 1
ATOM 3053 C CA . ASP A 1 388 ? 17.467 16.012 7.853 1.00 72.44 388 ASP A CA 1
ATOM 3054 C C . ASP A 1 388 ? 15.998 15.549 7.845 1.00 72.44 388 ASP A C 1
ATOM 3056 O O . ASP A 1 388 ? 15.524 14.880 6.924 1.00 72.44 388 ASP A O 1
ATOM 3060 N N . LEU A 1 389 ? 15.315 15.819 8.958 1.00 72.81 389 LEU A N 1
ATOM 3061 C CA . LEU A 1 389 ? 13.966 15.350 9.263 1.00 72.81 389 LEU A CA 1
ATOM 3062 C C . LEU A 1 389 ? 12.896 16.035 8.410 1.00 72.81 389 LEU A C 1
ATOM 3064 O O . LEU A 1 389 ? 11.829 15.458 8.204 1.00 72.81 389 LEU A O 1
ATOM 3068 N N . ASN A 1 390 ? 13.161 17.245 7.907 1.00 68.62 390 ASN A N 1
ATOM 3069 C CA . ASN A 1 390 ? 12.233 17.951 7.024 1.00 68.62 390 ASN A CA 1
ATOM 3070 C C . ASN A 1 390 ? 12.518 17.717 5.523 1.00 68.62 390 ASN A C 1
ATOM 3072 O O . ASN A 1 390 ? 11.729 18.161 4.684 1.00 68.62 390 ASN A O 1
ATOM 3076 N N . CYS A 1 391 ? 13.597 16.993 5.199 1.00 64.50 391 CYS A N 1
ATOM 3077 C CA . CYS A 1 391 ? 14.050 16.677 3.844 1.00 64.50 391 CYS A CA 1
ATOM 3078 C C . CYS A 1 391 ? 14.267 17.918 2.958 1.00 64.50 391 CYS A C 1
ATOM 3080 O O . CYS A 1 391 ? 14.051 17.855 1.742 1.00 64.50 391 CYS A O 1
ATOM 3082 N N . ASP A 1 392 ? 14.666 19.058 3.528 1.00 67.38 392 ASP A N 1
ATOM 3083 C CA . ASP A 1 392 ? 14.903 20.289 2.762 1.00 67.38 392 ASP A CA 1
ATOM 3084 C C . ASP A 1 392 ? 16.329 20.382 2.180 1.00 67.38 392 ASP A C 1
ATOM 3086 O O . ASP A 1 392 ? 16.665 21.323 1.442 1.00 67.38 392 ASP A O 1
ATOM 3090 N N . GLY A 1 393 ? 17.159 19.373 2.463 1.00 67.12 393 GLY A N 1
ATOM 3091 C CA . GLY A 1 393 ? 18.551 19.284 2.046 1.00 67.12 393 GLY A CA 1
ATOM 3092 C C . GLY A 1 393 ? 19.511 20.048 2.957 1.00 67.12 393 GLY A C 1
ATOM 3093 O O . GLY A 1 393 ? 20.681 20.227 2.590 1.00 67.12 393 GLY A O 1
ATOM 3094 N N . LYS A 1 394 ? 19.053 20.540 4.113 1.00 75.19 394 LYS A N 1
ATOM 3095 C CA . LYS A 1 394 ? 19.874 21.208 5.122 1.00 75.19 394 LYS A CA 1
ATOM 3096 C C . LYS A 1 394 ? 19.548 20.642 6.488 1.00 75.19 394 LYS A C 1
ATOM 3098 O O . LYS A 1 394 ? 18.420 20.693 6.929 1.00 75.19 394 LYS A O 1
ATOM 3103 N N . LEU A 1 395 ? 20.591 20.252 7.210 1.00 80.50 395 LEU A N 1
ATOM 3104 C CA . LEU A 1 395 ? 20.454 19.967 8.625 1.00 80.50 395 LEU A CA 1
ATOM 3105 C C . LEU A 1 395 ? 20.534 21.260 9.445 1.00 80.50 395 LEU A C 1
ATOM 3107 O O . LEU A 1 395 ? 21.632 21.765 9.725 1.00 80.50 395 LEU A O 1
ATOM 3111 N N . ASP A 1 396 ? 19.381 21.809 9.814 1.00 86.75 396 ASP A N 1
ATOM 3112 C CA . ASP A 1 396 ? 19.271 23.065 10.545 1.00 86.75 396 ASP A CA 1
ATOM 3113 C C . ASP A 1 396 ? 18.261 23.034 11.710 1.00 86.75 396 ASP A C 1
ATOM 3115 O O . ASP A 1 396 ? 17.956 22.002 12.309 1.00 86.75 396 ASP A O 1
ATOM 3119 N N . PHE A 1 397 ? 17.853 24.214 12.177 1.00 89.75 397 PHE A N 1
ATOM 3120 C CA . PHE A 1 397 ? 16.986 24.321 13.347 1.00 89.75 397 PHE A CA 1
ATOM 3121 C C . PHE A 1 397 ? 15.569 23.789 13.091 1.00 89.75 397 PHE A C 1
ATOM 3123 O O . PHE A 1 397 ? 14.886 23.440 14.053 1.00 89.75 397 PHE A O 1
ATOM 3130 N N . LEU A 1 398 ? 15.130 23.721 11.833 1.00 82.94 398 LEU A N 1
ATOM 3131 C CA . LEU A 1 398 ? 13.850 23.123 11.471 1.00 82.94 398 LEU A CA 1
ATOM 3132 C C . LEU A 1 398 ? 13.846 21.618 11.767 1.00 82.94 398 LEU A C 1
ATOM 3134 O O . LEU A 1 398 ? 12.865 21.129 12.321 1.00 82.94 398 LEU A O 1
ATOM 3138 N N . ASP A 1 399 ? 14.959 20.917 11.551 1.00 83.75 399 ASP A N 1
ATOM 3139 C CA . ASP A 1 399 ? 15.077 19.503 11.922 1.00 83.75 399 ASP A CA 1
ATOM 3140 C C . ASP A 1 399 ? 15.114 19.311 13.434 1.00 83.75 399 ASP A C 1
ATOM 3142 O O . ASP A 1 399 ? 14.470 18.416 13.965 1.00 83.75 399 ASP A O 1
ATOM 3146 N N . VAL A 1 400 ? 15.794 20.192 14.178 1.00 89.06 400 VAL A N 1
ATOM 3147 C CA . VAL A 1 400 ? 15.737 20.159 15.656 1.00 89.06 400 VAL A CA 1
ATOM 3148 C C . VAL A 1 400 ? 14.315 20.377 16.155 1.00 89.06 400 VAL A C 1
ATOM 3150 O O . VAL A 1 400 ? 13.927 19.811 17.177 1.00 89.06 400 VAL A O 1
ATOM 3153 N N . GLN A 1 401 ? 13.544 21.224 15.475 1.00 85.75 401 GLN A N 1
ATOM 3154 C CA . GLN A 1 401 ? 12.153 21.461 15.827 1.00 85.75 401 GLN A CA 1
ATOM 3155 C C . GLN A 1 401 ? 11.308 20.204 15.589 1.00 85.75 401 GLN A C 1
ATOM 3157 O O . GLN A 1 401 ? 10.512 19.861 16.464 1.00 85.75 401 GLN A O 1
ATOM 3162 N N . GLU A 1 402 ? 11.522 19.502 14.475 1.00 79.31 402 GLU A N 1
ATOM 3163 C CA . GLU A 1 402 ? 10.864 18.224 14.176 1.00 79.31 402 GLU A CA 1
ATOM 3164 C C . GLU A 1 402 ? 11.277 17.129 15.174 1.00 79.31 402 GLU A C 1
ATOM 3166 O O . GLU A 1 402 ? 10.431 16.428 15.731 1.00 79.31 402 GLU A O 1
ATOM 3171 N N . PHE A 1 403 ? 12.568 17.060 15.515 1.00 86.06 403 PHE A N 1
ATOM 3172 C CA . PHE A 1 403 ? 13.095 16.187 16.562 1.00 86.06 403 PHE A CA 1
ATOM 3173 C C . PHE A 1 403 ? 12.418 16.468 17.911 1.00 86.06 403 PHE A C 1
ATOM 3175 O O . PHE A 1 403 ? 11.897 15.575 18.576 1.00 86.06 403 PHE A O 1
ATOM 3182 N N . GLY A 1 404 ? 12.382 17.741 18.309 1.00 85.75 404 GLY A N 1
ATOM 3183 C CA . GLY A 1 404 ? 11.802 18.191 19.571 1.00 85.75 404 GLY A CA 1
ATOM 3184 C C . GLY A 1 404 ? 10.291 17.978 19.666 1.00 85.75 404 GLY A C 1
ATOM 3185 O O . GLY A 1 404 ? 9.791 17.732 20.763 1.00 85.75 404 GLY A O 1
ATOM 3186 N N . ALA A 1 405 ? 9.568 18.039 18.543 1.00 77.06 405 ALA A N 1
ATOM 3187 C CA . ALA A 1 405 ? 8.137 17.738 18.486 1.00 77.06 405 ALA A CA 1
ATOM 3188 C C . ALA A 1 405 ? 7.830 16.270 18.827 1.00 77.06 405 ALA A C 1
ATOM 3190 O O . ALA A 1 405 ? 6.752 15.971 19.337 1.00 77.06 405 ALA A O 1
ATOM 3191 N N . ASN A 1 406 ? 8.804 15.389 18.604 1.00 75.38 406 ASN A N 1
ATOM 3192 C CA . ASN A 1 406 ? 8.713 13.951 18.820 1.00 75.38 406 ASN A CA 1
ATOM 3193 C C . ASN A 1 406 ? 9.551 13.480 20.028 1.00 75.38 406 ASN A C 1
ATOM 3195 O O . ASN A 1 406 ? 9.671 12.284 20.261 1.00 75.38 406 ASN A O 1
ATOM 3199 N N . TRP A 1 407 ? 10.127 14.392 20.823 1.00 87.19 407 TRP A N 1
ATOM 3200 C CA . TRP A 1 407 ? 10.959 14.045 21.980 1.00 87.19 407 TRP A CA 1
ATOM 3201 C C . TRP A 1 407 ? 10.194 13.197 23.004 1.00 87.19 407 TRP A C 1
ATOM 3203 O O . TRP A 1 407 ? 9.136 13.612 23.483 1.00 87.19 407 TRP A O 1
ATOM 3213 N N . LEU A 1 408 ? 10.770 12.058 23.404 1.00 80.44 408 LEU A N 1
ATOM 3214 C CA . LEU A 1 408 ? 10.157 11.057 24.292 1.00 80.44 408 LEU A CA 1
ATOM 3215 C C . LEU A 1 408 ? 8.899 10.398 23.720 1.00 80.44 408 LEU A C 1
ATOM 3217 O O . LEU A 1 408 ? 8.137 9.792 24.476 1.00 80.44 408 LEU A O 1
ATOM 3221 N N . ALA A 1 409 ? 8.660 10.505 22.414 1.00 69.06 409 ALA A N 1
ATOM 3222 C CA . ALA A 1 409 ? 7.681 9.650 21.766 1.00 69.06 409 ALA A CA 1
ATOM 3223 C C . ALA A 1 409 ? 8.131 8.179 21.855 1.00 69.06 409 ALA A C 1
ATOM 3225 O O . ALA A 1 409 ? 9.310 7.899 22.052 1.00 69.06 409 ALA A O 1
ATOM 3226 N N . GLY A 1 410 ? 7.184 7.241 21.783 1.00 58.50 410 GLY A N 1
ATOM 3227 C CA . GLY A 1 410 ? 7.460 5.799 21.905 1.00 58.50 410 GLY A CA 1
ATOM 3228 C C . GLY A 1 410 ? 7.719 5.276 23.325 1.00 58.50 410 GLY A C 1
ATOM 3229 O O . GLY A 1 410 ? 7.693 4.065 23.529 1.00 58.50 410 GLY A O 1
ATOM 3230 N N . LYS A 1 411 ? 7.887 6.160 24.319 1.00 59.97 411 LYS A N 1
ATOM 3231 C CA . LYS A 1 411 ? 8.109 5.784 25.727 1.00 59.97 411 LYS A CA 1
ATOM 3232 C C . LYS A 1 411 ? 6.845 5.432 26.513 1.00 59.97 411 LYS A C 1
ATOM 3234 O O . LYS A 1 411 ? 5.767 6.014 26.242 1.00 59.97 411 LYS A O 1
#

Sequence (411 aa):
MWFSYFAIRCLWFKGVFPEMGYKGQMEGTYEIGGDFALVHQMTLEGCINEFEDLKFDSGVVFPTVGFPWIEIDLLQVPPTDPLHTFSMHLVAVPWPDVWFSTEESFTSSVQDISKISDGDILSPAGRVIRSNNQLTVNLGIMPILPDIGLDAILGLVSQSTDLPRPCCEIWFSAERDIHSETLGQLHDGDLLSDSGKIVRSYIDFIGAFSPMPPIPDTGLDAIAFDANGNLLFSVEEDFFSEKLGRTINHGDLLSEDGRIFKTIGDLLANFHPIEPRPISFGLDAAYVWPHGEVWFSIEVDFADLYLGTIGHGDLLSDTGRVIARNKELVESFGPIEDLADFGLDGLQVLWPFLPPDFDFDSDVDFVDFALFAAYWQETGYTICSRADLNCDGKLDFLDVQEFGANWLAGK

pLDDT: mean 85.72, std 12.81, range [36.5, 97.94]

Foldseek 3Di:
DDKDKDKAAFDWDFDLDVVVGKTWTKIWMKMWDDDPAIWIKTKIFTDIDPRHGWIWIQPIGHDPDDPPWDWTKIWTPPQPDPVDTDIDTDTDGDQFFKWFAFQFKFAFPPDPGGIADSQFIATLLQDGPGHQCLQCVQQQFPPDDPHFHWQEWDFDQDPDPPDPDQHGWIKTFGPAWTAHPVAGIAGQLFTDTSNRDGPGHQCLQCVLQQFPPDDDHFGWQYWEAELVRFIKTAGNQWTQRPNVRGIDHSQFIATSNNDTLGHNCLLCVQFAFDPPDDPAFHWRYWYADNVGKIWTFTPDWTQTPRNGIDDRQFTDISNHDGPGHQCSRCVNSPTPDPDPHRHTSYIDGDGPPLLLPLVPPQWQEPVSVVVLVVCAQPADDQLGHSQNSVSPRTNDVVSVVSSVVRYGPRD

Radius of gyration: 23.03 Å; chains: 1; bounding box: 60×52×59 Å

Secondary structure (DSSP, 8-state):
--EEEEEEEEEEEE-S-TTT--EEEEEEEEEEE-SSS-EEEEEEEEEETTEEEEEEE--SB--SS-TT-EEEEEEESS-SBTTB--EEEEEE----EEEE--SS-B-BSSSS---B-TT-EEETTTEEEE-HHHHHGGG-BSS--S----S-EEEE----SSS-PPTTEEEE--SS-EEETTTEEE-TT-EEETTTEEEE-HHHHHGGG-BSS--S------EEE-TTS-EEE--SS-EEETTTTEEEPTTPEEETTTEEEE-HHHHTTT--BPSSPPS----SEEEE-TTS-EEEE-SS-EEETTTEEE-TT-EEETTTEEEE-HHHHHGGG-BSS--S------EEEE----TT-SS-SSS-SHHHHHHHHHTTT---S-S--TT-TT-SS--SHHHHHHHHHTTTTT-